Protein 6N8B (pdb70)

Structure (mmCIF, N/CA/C/O backbone):
data_6N8B
#
_entry.id   6N8B
#
_cell.length_a   167.188
_cell.length_b   167.188
_cell.length_c   167.188
_cell.angle_alpha   90.000
_cell.angle_beta   90.000
_cell.angle_gamma   90.000
#
_symmetry.space_group_name_H-M   'I 21 3'
#
loop_
_entity.id
_entity.type
_entity.pdbx_description
1 polymer 'transcription regulator AcaB'
2 non-polymer 'CALCIUM ION'
3 water water
#
loop_
_atom_site.group_PDB
_atom_site.id
_atom_site.type_symbol
_atom_site.label_atom_id
_atom_site.label_alt_id
_atom_site.label_comp_id
_atom_site.label_asym_id
_atom_site.label_entity_id
_atom_site.label_seq_id
_atom_site.pdbx_PDB_ins_code
_atom_site.Cartn_x
_atom_site.Cartn_y
_atom_site.Cartn_z
_atom_site.occupancy
_atom_site.B_iso_or_equiv
_atom_site.auth_seq_id
_atom_site.auth_comp_id
_atom_site.auth_asym_id
_atom_site.auth_atom_id
_atom_site.pdbx_PDB_model_num
ATOM 1 N N . SER A 1 19 ? -0.96003 33.04419 -22.45213 1.000 56.02763 19 SER A N 1
ATOM 2 C CA . SER A 1 19 ? -0.37399 33.39040 -21.16073 1.000 54.75773 19 SER A CA 1
ATOM 3 C C . SER A 1 19 ? -1.27822 32.99476 -19.99481 1.000 51.72956 19 SER A C 1
ATOM 4 O O . SER A 1 19 ? -0.83308 32.34908 -19.04557 1.000 52.02859 19 SER A O 1
ATOM 7 N N . ARG A 1 20 ? -2.54725 33.38995 -20.06150 1.000 60.53893 20 ARG A N 1
ATOM 8 C CA . ARG A 1 20 ? -3.50763 32.97461 -19.05330 1.000 58.37952 20 ARG A CA 1
ATOM 9 C C . ARG A 1 20 ? -4.54729 32.05963 -19.67430 1.000 58.71339 20 ARG A C 1
ATOM 10 O O . ARG A 1 20 ? -5.07278 32.36793 -20.75169 1.000 59.15749 20 ARG A O 1
ATOM 18 N N . PRO A 1 21 ? -4.84641 30.92434 -19.04909 1.000 45.32578 21 PRO A N 1
ATOM 19 C CA . PRO A 1 21 ? -5.83587 30.00603 -19.62304 1.000 45.37756 21 PRO A CA 1
ATOM 20 C C . PRO A 1 21 ? -7.25635 30.54433 -19.53451 1.000 42.39790 21 PRO A C 1
ATOM 21 O O . PRO A 1 21 ? -7.67220 31.10941 -18.51844 1.000 40.03092 21 PRO A O 1
ATOM 25 N N . VAL A 1 22 ? -8.00213 30.35579 -20.62181 1.000 44.80762 22 VAL A N 1
ATOM 26 C CA . VAL A 1 22 ? -9.41679 30.70366 -20.68908 1.000 43.92736 22 VAL A CA 1
ATOM 27 C C . VAL A 1 22 ? -10.11742 29.52939 -21.35435 1.000 45.06256 22 VAL A C 1
ATOM 28 O O . VAL A 1 22 ? -9.79692 29.17719 -22.49487 1.000 46.53100 22 VAL A O 1
ATOM 32 N N . PHE A 1 23 ? -11.09556 28.95434 -20.66581 1.000 52.41303 23 PHE A N 1
ATOM 33 C CA . PHE A 1 23 ? -11.86200 27.82493 -21.17024 1.000 52.96679 23 PHE A CA 1
ATOM 34 C C . PHE A 1 23 ? -13.16990 28.34362 -21.74818 1.000 52.96152 23 PHE A C 1
ATOM 35 O O . PHE A 1 23 ? -13.98111 28.93525 -21.02753 1.000 51.96041 23 PHE A O 1
ATOM 43 N N . LYS A 1 24 ? -13.37792 28.10744 -23.03807 1.000 65.34480 24 LYS A N 1
ATOM 44 C CA . LYS A 1 24 ? -14.59304 28.51361 -23.72370 1.000 65.22100 24 LYS A CA 1
ATOM 45 C C . LYS A 1 24 ? -15.43093 27.28518 -24.04216 1.000 65.45794 24 LYS A C 1
ATOM 46 O O . LYS A 1 24 ? -14.90128 26.24519 -24.44225 1.000 65.99579 24 LYS A O 1
ATOM 52 N N . GLN A 1 25 ? -16.74071 27.41747 -23.86469 1.000 71.80257 25 GLN A N 1
ATOM 53 C CA . GLN A 1 25 ? -17.63110 26.27648 -23.72705 1.000 71.29045 25 GLN A CA 1
ATOM 54 C C . GLN A 1 25 ? -19.03204 26.73653 -24.08586 1.000 71.31812 25 GLN A C 1
ATOM 55 O O . GLN A 1 25 ? -19.43238 27.84500 -23.72542 1.000 71.11427 25 GLN A O 1
ATOM 61 N N . VAL A 1 26 ? -19.76677 25.89277 -24.79989 1.000 48.12170 26 VAL A N 1
ATOM 62 C CA . VAL A 1 26 ? -21.15341 26.17609 -25.13782 1.000 48.34541 26 VAL A CA 1
ATOM 63 C C . VAL A 1 26 ? -22.03568 25.42775 -24.15381 1.000 47.42338 26 VAL A C 1
ATOM 64 O O . VAL A 1 26 ? -21.90758 24.20801 -23.98944 1.000 47.07545 26 VAL A O 1
ATOM 68 N N . LEU A 1 27 ? -22.93236 26.15769 -23.50049 1.000 42.86843 27 LEU A N 1
ATOM 69 C CA . LEU A 1 27 ? -23.70760 25.64232 -22.37651 1.000 41.74790 27 LEU A CA 1
ATOM 70 C C . LEU A 1 27 ? -25.18088 25.75811 -22.73506 1.000 42.47492 27 LEU A C 1
ATOM 71 O O . LEU A 1 27 ? -25.73146 26.86412 -22.76461 1.000 43.11566 27 LEU A O 1
ATOM 76 N N . LYS A 1 28 ? -25.81374 24.62925 -23.03723 1.000 57.20071 28 LYS A N 1
ATOM 77 C CA . LYS A 1 28 ? -27.22874 24.65737 -23.35982 1.000 58.08419 28 LYS A CA 1
ATOM 78 C C . LYS A 1 28 ? -28.04781 24.59070 -22.08035 1.000 57.34935 28 LYS A C 1
ATOM 79 O O . LYS A 1 28 ? -27.71750 23.85323 -21.14772 1.000 55.99478 28 LYS A O 1
ATOM 85 N N . VAL A 1 29 ? -29.11666 25.37905 -22.04112 1.000 41.83560 29 VAL A N 1
ATOM 86 C CA . VAL A 1 29 ? -29.95367 25.53172 -20.86164 1.000 41.20816 29 VAL A CA 1
ATOM 87 C C . VAL A 1 29 ? -31.40104 25.34099 -21.29107 1.000 42.68666 29 VAL A C 1
ATOM 88 O O . VAL A 1 29 ? -31.87506 26.02037 -22.20804 1.000 44.41968 29 VAL A O 1
ATOM 92 N N . ASN A 1 30 ? -32.09808 24.41563 -20.63487 1.000 48.28758 30 ASN A N 1
ATOM 93 C CA . ASN A 1 30 ? -33.44056 24.03244 -21.05258 1.000 49.83629 30 ASN A CA 1
ATOM 94 C C . ASN A 1 30 ? -34.51580 24.88854 -20.39577 1.000 50.08794 30 ASN A C 1
ATOM 95 O O . ASN A 1 30 ? -35.36173 25.46650 -21.08541 1.000 51.63526 30 ASN A O 1
ATOM 100 N N . SER A 1 31 ? -34.47913 24.99007 -19.07120 1.000 39.07278 31 SER A N 1
ATOM 101 C CA . SER A 1 31 ? -35.55996 25.59341 -18.30709 1.000 39.03451 31 SER A CA 1
ATOM 102 C C . SER A 1 31 ? -35.50310 27.11377 -18.37474 1.000 40.00382 31 SER A C 1
ATOM 103 O O . SER A 1 31 ? -34.42932 27.71646 -18.45512 1.000 39.92838 31 SER A O 1
ATOM 106 N N . LEU A 1 32 ? -36.68494 27.73451 -18.33079 1.000 37.88155 32 LEU A N 1
ATOM 107 C CA . LEU A 1 32 ? -36.74613 29.19077 -18.35681 1.000 38.90923 32 LEU A CA 1
ATOM 108 C C . LEU A 1 32 ? -36.16964 29.79747 -17.08557 1.000 37.35745 32 LEU A C 1
ATOM 109 O O . LEU A 1 32 ? -35.66025 30.92445 -17.11231 1.000 37.57681 32 LEU A O 1
ATOM 114 N N . GLN A 1 33 ? -36.21567 29.06438 -15.97071 1.000 53.31416 33 GLN A N 1
ATOM 115 C CA . GLN A 1 33 ? -35.66482 29.58873 -14.72500 1.000 51.62650 33 GLN A CA 1
ATOM 116 C C . GLN A 1 33 ? -34.14744 29.66933 -14.79434 1.000 50.90124 33 GLN A C 1
ATOM 117 O O . GLN A 1 33 ? -33.55122 30.69905 -14.45759 1.000 50.77977 33 GLN A O 1
ATOM 123 N N . ALA A 1 34 ? -33.50445 28.58652 -15.23004 1.000 42.26845 34 ALA A N 1
ATOM 124 C CA . ALA A 1 34 ? -32.05605 28.60716 -15.38093 1.000 41.55788 34 ALA A CA 1
ATOM 125 C C . ALA A 1 34 ? -31.61928 29.55097 -16.49405 1.000 43.73618 34 ALA A C 1
ATOM 126 O O . ALA A 1 34 ? -30.55168 30.16604 -16.39579 1.000 43.49025 34 ALA A O 1
ATOM 128 N N . GLN A 1 35 ? -32.42553 29.68821 -17.54980 1.000 37.85066 35 GLN A N 1
ATOM 129 C CA . GLN A 1 35 ? -32.11020 30.65778 -18.59428 1.000 39.46907 35 GLN A CA 1
ATOM 130 C C . GLN A 1 35 ? -32.07877 32.07232 -18.03473 1.000 39.08533 35 GLN A C 1
ATOM 131 O O . GLN A 1 35 ? -31.14740 32.83918 -18.30732 1.000 38.96332 35 GLN A O 1
ATOM 137 N N . ARG A 1 36 ? -33.08895 32.43437 -17.24048 1.000 59.29789 36 ARG A N 1
ATOM 138 C CA . ARG A 1 36 ? -33.16044 33.79645 -16.72410 1.000 58.91093 36 ARG A CA 1
ATOM 139 C C . ARG A 1 36 ? -32.02745 34.07250 -15.74336 1.000 57.54390 36 ARG A C 1
ATOM 140 O O . ARG A 1 36 ? -31.37538 35.11669 -15.82153 1.000 57.50811 36 ARG A O 1
ATOM 148 N N . VAL A 1 37 ? -31.76424 33.13772 -14.82630 1.000 46.13845 37 VAL A N 1
ATOM 149 C CA . VAL A 1 37 ? -30.63443 33.27877 -13.90652 1.000 44.42096 37 VAL A CA 1
ATOM 150 C C . VAL A 1 37 ? -29.34505 33.52129 -14.68017 1.000 45.59786 37 VAL A C 1
ATOM 151 O O . VAL A 1 37 ? -28.55410 34.41212 -14.34887 1.000 45.41802 37 VAL A O 1
ATOM 155 N N . MET A 1 38 ? -29.12342 32.73448 -15.73381 1.000 51.31860 38 MET A N 1
ATOM 156 C CA . MET A 1 38 ? -27.92065 32.89553 -16.54284 1.000 51.48078 38 MET A CA 1
ATOM 157 C C . MET A 1 38 ? -27.85785 34.27558 -17.18627 1.000 52.45652 38 MET A C 1
ATOM 158 O O . MET A 1 38 ? -26.81260 34.93355 -17.16023 1.000 52.22032 38 MET A O 1
ATOM 163 N N . GLU A 1 39 ? -28.97466 34.75222 -17.73100 1.000 49.70524 39 GLU A N 1
ATOM 164 C CA . GLU A 1 39 ? -28.92869 35.98320 -18.51162 1.000 50.28700 39 GLU A CA 1
ATOM 165 C C . GLU A 1 39 ? -28.75031 37.22423 -17.64697 1.000 49.79193 39 GLU A C 1
ATOM 166 O O . GLU A 1 39 ? -28.12187 38.19015 -18.09284 1.000 49.64640 39 GLU A O 1
ATOM 172 N N . ARG A 1 40 ? -29.29249 37.24354 -16.43016 1.000 42.83975 40 ARG A N 1
ATOM 173 C CA . ARG A 1 40 ? -29.18371 38.44876 -15.61847 1.000 41.94065 40 ARG A CA 1
ATOM 174 C C . ARG A 1 40 ? -28.02863 38.41657 -14.62610 1.000 41.49587 40 ARG A C 1
ATOM 175 O O . ARG A 1 40 ? -27.68629 39.46953 -14.07666 1.000 41.61241 40 ARG A O 1
ATOM 183 N N . SER A 1 41 ? -27.40745 37.26180 -14.38790 1.000 35.23200 41 SER A N 1
ATOM 184 C CA . SER A 1 41 ? -26.38707 37.18757 -13.35057 1.000 34.98884 41 SER A CA 1
ATOM 185 C C . SER A 1 41 ? -25.00325 36.77078 -13.82989 1.000 35.24501 41 SER A C 1
ATOM 186 O O . SER A 1 41 ? -24.01908 37.20357 -13.23148 1.000 35.43614 41 SER A O 1
ATOM 189 N N . PHE A 1 42 ? -24.88866 35.95475 -14.87870 1.000 39.82750 42 PHE A N 1
ATOM 190 C CA . PHE A 1 42 ? -23.61663 35.28660 -15.15245 1.000 38.88552 42 PHE A CA 1
ATOM 191 C C . PHE A 1 42 ? -22.50904 36.27958 -15.48620 1.000 39.18430 42 PHE A C 1
ATOM 192 O O . PHE A 1 42 ? -21.46620 36.30932 -14.82260 1.000 38.83982 42 PHE A O 1
ATOM 200 N N . GLU A 1 43 ? -22.70110 37.08022 -16.53642 1.000 61.50585 43 GLU A N 1
ATOM 201 C CA . GLU A 1 43 ? -21.62084 37.95060 -16.98650 1.000 61.55017 43 GLU A CA 1
ATOM 202 C C . GLU A 1 43 ? -21.23256 38.95825 -15.91533 1.000 62.00062 43 GLU A C 1
ATOM 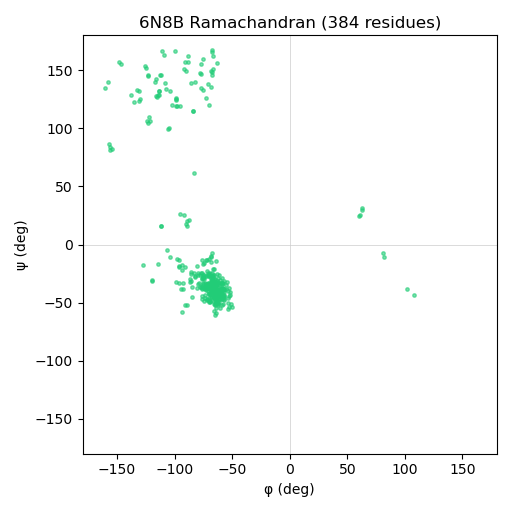203 O O . GLU A 1 43 ? -20.05712 39.32431 -15.80539 1.000 62.08448 43 GLU A O 1
ATOM 209 N N . ARG A 1 44 ? -22.19521 39.40587 -15.11038 1.000 34.57517 44 ARG A N 1
ATOM 210 C CA . ARG A 1 44 ? -21.86439 40.25115 -13.96933 1.000 35.39189 44 ARG A CA 1
ATOM 211 C C . ARG A 1 44 ? -21.03820 39.48500 -12.94280 1.000 35.40221 44 ARG A C 1
ATOM 212 O O . ARG A 1 44 ? -20.03708 39.99827 -12.42948 1.000 35.90919 44 ARG A O 1
ATOM 220 N N . VAL A 1 45 ? -21.44930 38.25310 -12.62689 1.000 26.66879 45 VAL A N 1
ATOM 221 C CA . VAL A 1 45 ? -20.70630 37.43049 -11.67584 1.000 25.99066 45 VAL A CA 1
ATOM 222 C C . VAL A 1 45 ? -19.35599 37.02440 -12.24899 1.000 25.53297 45 VAL A C 1
ATOM 223 O O . VAL A 1 45 ? -18.34912 36.99010 -11.53121 1.000 25.89892 45 VAL A O 1
ATOM 227 N N . SER A 1 46 ? -19.30190 36.74830 -13.55444 1.000 42.64165 46 SER A N 1
ATOM 228 C CA . SER A 1 46 ? -18.03067 36.40378 -14.18409 1.000 41.91810 46 SER A CA 1
ATOM 229 C C . SER A 1 46 ? -17.04031 37.55008 -14.06090 1.000 42.79240 46 SER A C 1
ATOM 230 O O . SER A 1 46 ? -15.85912 37.33662 -13.76474 1.000 42.51899 46 SER A O 1
ATOM 233 N N . ASN A 1 47 ? -17.51000 38.77356 -14.29178 1.000 55.77895 47 ASN A N 1
ATOM 234 C CA . ASN A 1 47 ? -16.69026 39.95854 -14.11808 1.000 56.68204 47 ASN A CA 1
ATOM 235 C C . ASN A 1 47 ? -16.42489 40.23849 -12.64076 1.000 57.62836 47 ASN A C 1
ATOM 236 O O . ASN A 1 47 ? -15.34904 40.74091 -12.29993 1.000 58.15390 47 ASN A O 1
ATOM 241 N N . SER A 1 48 ? -17.31558 39.80371 -11.74757 1.000 34.73405 48 SER A N 1
ATOM 242 C CA . SER A 1 48 ? -17.11922 40.06627 -10.32649 1.000 36.04404 48 SER A CA 1
ATOM 243 C C . SER A 1 48 ? -16.01948 39.18386 -9.75435 1.000 35.37140 48 SER A C 1
ATOM 244 O O . SER A 1 48 ? -15.14225 39.66901 -9.03344 1.000 36.39853 48 SER A O 1
ATOM 247 N N . LEU A 1 49 ? -16.04494 37.88523 -10.06784 1.000 39.17723 49 LEU A N 1
ATOM 248 C CA . LEU A 1 49 ? -14.97943 37.00447 -9.60020 1.000 38.26913 49 LEU A CA 1
ATOM 249 C C . LEU A 1 49 ? -13.63709 37.37515 -10.21739 1.000 38.13630 49 LEU A C 1
ATOM 250 O O . LEU A 1 49 ? -12.59526 37.21066 -9.57327 1.000 38.28012 49 LEU A O 1
ATOM 255 N N . PHE A 1 50 ? -13.64241 37.90253 -11.44323 1.000 40.57294 50 PHE A N 1
ATOM 256 C CA . PHE A 1 50 ? -12.40479 38.37951 -12.04967 1.000 40.62137 50 PHE A CA 1
ATOM 257 C C . PHE A 1 50 ? -11.84666 39.56473 -11.27606 1.000 42.10658 50 PHE A C 1
ATOM 258 O O . PHE A 1 50 ? -10.64908 39.61513 -10.97238 1.000 42.17996 50 PHE A O 1
ATOM 266 N N . SER A 1 51 ? -12.70627 40.52838 -10.94373 1.000 46.76521 51 SER A N 1
ATOM 267 C CA . SER A 1 51 ? -12.25065 41.69648 -10.20215 1.000 48.48544 51 SER A CA 1
ATOM 268 C C . SER A 1 51 ? -11.75054 41.30454 -8.82052 1.000 49.06634 51 SER A C 1
ATOM 269 O O . SER A 1 51 ? -10.72984 41.81944 -8.35313 1.000 49.73407 51 SER A O 1
ATOM 272 N N . ILE A 1 52 ? -12.44725 40.37852 -8.16182 1.000 33.32717 52 ILE A N 1
ATOM 273 C CA . ILE A 1 52 ? -12.02000 39.91636 -6.84510 1.000 34.34601 52 ILE A CA 1
ATOM 274 C C . ILE A 1 52 ? -10.61646 39.33361 -6.91855 1.000 34.99086 52 ILE A C 1
ATOM 275 O O . ILE A 1 52 ? -9.74257 39.67565 -6.11512 1.000 36.88387 52 ILE A O 1
ATOM 280 N N . ASP A 1 53 ? -10.37186 38.46982 -7.90857 1.000 71.30700 53 ASP A N 1
ATOM 281 C CA . ASP A 1 53 ? -9.06795 37.82510 -8.03233 1.000 70.56833 53 ASP A CA 1
ATOM 282 C C . ASP A 1 53 ? -7.93691 38.83540 -8.18636 1.000 71.25239 53 ASP A C 1
ATOM 283 O O . ASP A 1 53 ? -6.82774 38.59248 -7.70138 1.000 71.46299 53 ASP A O 1
ATOM 288 N N . VAL A 1 54 ? -8.18713 39.96854 -8.83994 1.000 36.92350 54 VAL A N 1
ATOM 289 C CA . VAL A 1 54 ? -7.11415 40.93513 -9.05710 1.000 38.63690 54 VAL A CA 1
ATOM 290 C C . VAL A 1 54 ? -7.07206 41.97741 -7.93907 1.000 40.40962 54 VAL A C 1
ATOM 291 O O . VAL A 1 54 ? -5.98890 42.45341 -7.58041 1.000 42.37377 54 VAL A O 1
ATOM 295 N N . ILE A 1 55 ? -8.22815 42.34373 -7.37787 1.000 42.85176 55 ILE A N 1
ATOM 296 C CA . ILE A 1 55 ? -8.24653 43.24960 -6.23373 1.000 44.88173 55 ILE A CA 1
ATOM 297 C C . ILE A 1 55 ? -7.50479 42.61699 -5.06349 1.000 45.09026 55 ILE A C 1
ATOM 298 O O . ILE A 1 55 ? -6.91222 43.32165 -4.23720 1.000 47.06250 55 ILE A O 1
ATOM 303 N N . LEU A 1 56 ? -7.45654 41.28223 -5.01501 1.000 48.30326 56 LEU A N 1
ATOM 304 C CA . LEU A 1 56 ? -6.80373 40.59240 -3.90612 1.000 48.65785 56 LEU A CA 1
ATOM 305 C C . LEU A 1 56 ? -5.28504 40.62636 -4.01955 1.000 48.55864 56 LEU A C 1
ATOM 306 O O . LEU A 1 56 ? -4.59553 40.87747 -3.02691 1.000 50.02640 56 LEU A O 1
ATOM 311 N N . ARG A 1 57 ? -4.73705 40.37800 -5.20896 1.000 83.93333 57 ARG A N 1
ATOM 312 C CA . ARG A 1 57 ? -3.28642 40.44463 -5.35006 1.000 84.12702 57 ARG A CA 1
ATOM 313 C C . ARG A 1 57 ? -2.78463 41.87594 -5.22745 1.000 85.42589 57 ARG A C 1
ATOM 314 O O . ARG A 1 57 ? -1.62830 42.09651 -4.84691 1.000 86.35923 57 ARG A O 1
ATOM 322 N N . ILE A 1 58 ? -3.64057 42.85253 -5.51713 1.000 48.42290 58 ILE A N 1
ATOM 323 C CA . ILE A 1 58 ? -3.29692 44.23314 -5.21912 1.000 50.45779 58 ILE A CA 1
ATOM 324 C C . ILE A 1 58 ? -3.31689 44.45848 -3.71188 1.000 52.46323 58 ILE A C 1
ATOM 325 O O . ILE A 1 58 ? -2.47573 45.18365 -3.16663 1.000 54.90113 58 ILE A O 1
ATOM 330 N N . ILE A 1 59 ? -4.26002 43.82523 -3.01053 1.000 60.57479 59 ILE A N 1
ATOM 331 C CA . ILE A 1 59 ? -4.24881 43.86973 -1.55074 1.000 62.19617 59 ILE A CA 1
ATOM 332 C C . ILE A 1 59 ? -3.01911 43.15339 -1.01235 1.000 62.37067 59 ILE A C 1
ATOM 333 O O . ILE A 1 59 ? -2.21953 43.72811 -0.26374 1.000 64.14464 59 ILE A O 1
ATOM 338 N N . GLY A 1 60 ? -2.85824 41.88251 -1.37086 1.000 58.17230 60 GLY A N 1
ATOM 339 C CA . GLY A 1 60 ? -1.57152 41.24547 -1.20452 1.000 58.40629 60 GLY A CA 1
ATOM 340 C C . GLY A 1 60 ? -1.48428 40.34140 0.00609 1.000 60.33029 60 GLY A C 1
ATOM 341 O O . GLY A 1 60 ? -0.83960 39.28907 -0.03393 1.000 60.87934 60 GLY A O 1
ATOM 342 N N . GLU A 1 61 ? -2.11734 40.76552 1.09867 1.000 107.88109 61 GLU A N 1
ATOM 343 C CA . GLU A 1 61 ? -2.01766 40.05951 2.36874 1.000 110.81465 61 GLU A CA 1
ATOM 344 C C . GLU A 1 61 ? -2.75679 38.73063 2.28510 1.000 108.87155 61 GLU A C 1
ATOM 345 O O . GLU A 1 61 ? -3.97466 38.69978 2.08147 1.000 106.53958 61 GLU A O 1
ATOM 351 N N . GLN A 1 62 ? -2.01964 37.63435 2.49089 1.000 95.47369 62 GLN A N 1
ATOM 352 C CA . GLN A 1 62 ? -2.52349 36.31941 2.11810 1.000 93.61856 62 GLN A CA 1
ATOM 353 C C . GLN A 1 62 ? -3.56479 35.80004 3.09874 1.000 94.54741 62 GLN A C 1
ATOM 354 O O . GLN A 1 62 ? -4.44674 35.02970 2.70447 1.000 92.25842 62 GLN A O 1
ATOM 360 N N . ASP A 1 63 ? -3.47874 36.18335 4.37324 1.000 98.89854 63 ASP A N 1
ATOM 361 C CA . ASP A 1 63 ? -4.47499 35.70883 5.32473 1.000 100.13597 63 ASP A CA 1
ATOM 362 C C . ASP A 1 63 ? -5.84710 36.25974 4.97116 1.000 96.86494 63 ASP A C 1
ATOM 363 O O . ASP A 1 63 ? -6.86585 35.59720 5.19768 1.000 96.15036 63 ASP A O 1
ATOM 368 N N . GLU A 1 64 ? -5.88255 37.48192 4.42662 1.000 72.51381 64 GLU A N 1
ATOM 369 C CA . GLU A 1 64 ? -7.11131 38.05440 3.88732 1.000 71.50525 64 GLU A CA 1
ATOM 370 C C . GLU A 1 64 ? -7.49472 37.44539 2.54273 1.000 70.05666 64 GLU A C 1
ATOM 371 O O . GLU A 1 64 ? -8.68716 37.31085 2.24694 1.000 70.19109 64 GLU A O 1
ATOM 377 N N . ILE A 1 65 ? -6.51518 37.07753 1.71204 1.000 61.69604 65 ILE A N 1
ATOM 378 C CA . ILE A 1 65 ? -6.85254 36.44138 0.44209 1.000 59.99899 65 ILE A CA 1
ATOM 379 C C . ILE A 1 65 ? -7.44162 35.05448 0.67778 1.000 59.93731 65 ILE A C 1
ATOM 380 O O . ILE A 1 65 ? -8.39724 34.65512 0.00708 1.000 59.32161 65 ILE A O 1
ATOM 385 N N . ASP A 1 66 ? -6.91847 34.31176 1.65639 1.000 72.57788 66 ASP A N 1
ATOM 386 C CA . ASP A 1 66 ? -7.53386 33.03250 1.99415 1.000 72.28117 66 ASP A CA 1
ATOM 387 C C . ASP A 1 66 ? -8.82729 33.19575 2.77706 1.000 73.81686 66 ASP A C 1
ATOM 388 O O . ASP A 1 66 ? -9.61852 32.25198 2.83194 1.000 72.96072 66 ASP A O 1
ATOM 393 N N . GLN A 1 67 ? -9.07615 34.37212 3.34983 1.000 81.87929 67 GLN A N 1
ATOM 394 C CA . GLN A 1 67 ? -10.29943 34.58651 4.10798 1.000 83.19191 67 GLN A CA 1
ATOM 395 C C . GLN A 1 67 ? -11.47095 35.00330 3.22508 1.000 83.46752 67 GLN A C 1
ATOM 396 O O . GLN A 1 67 ? -12.62731 34.74810 3.57778 1.000 83.28516 67 GLN A O 1
ATOM 402 N N . VAL A 1 68 ? -11.20495 35.57884 2.05822 1.000 61.75845 68 VAL A N 1
ATOM 403 C CA . VAL A 1 68 ? -12.27312 35.92650 1.12607 1.000 60.28592 68 VAL A CA 1
ATOM 404 C C . VAL A 1 68 ? -12.64925 34.74478 0.24320 1.000 57.85605 68 VAL A C 1
ATOM 405 O O . VAL A 1 68 ? -13.83317 34.46212 0.04707 1.000 56.61599 68 VAL A O 1
ATOM 409 N N . GLU A 1 69 ? -11.66565 34.02615 -0.30320 1.000 66.65316 69 GLU A N 1
ATOM 410 C CA . GLU A 1 69 ? -11.99287 32.87251 -1.13513 1.000 64.40217 69 GLU A CA 1
ATOM 411 C C . GLU A 1 69 ? -12.68620 31.78843 -0.32090 1.000 64.55832 69 GLU A C 1
ATOM 412 O O . GLU A 1 69 ? -13.72734 31.26548 -0.73017 1.000 63.07876 69 GLU A O 1
ATOM 418 N N . THR A 1 70 ? -12.13688 31.44448 0.84688 1.000 73.86740 70 THR A N 1
ATOM 419 C CA . THR A 1 70 ? -12.80440 30.45137 1.68351 1.000 73.89519 70 THR A CA 1
ATOM 420 C C . THR A 1 70 ? -14.24885 30.84191 1.96356 1.000 73.89053 70 THR A C 1
ATOM 421 O O . THR A 1 70 ? -15.11241 29.96874 2.07894 1.000 73.28208 70 THR A O 1
ATOM 425 N N . VAL A 1 71 ? -14.53774 32.14138 2.05328 1.000 45.49351 71 VAL A N 1
ATOM 426 C CA . VAL A 1 71 ? -15.92448 32.56023 2.21815 1.000 44.57573 71 VAL A CA 1
ATOM 427 C C . VAL A 1 71 ? -16.61342 32.69404 0.86061 1.000 40.92455 71 VAL A C 1
ATOM 428 O O . VAL A 1 71 ? -17.82183 32.45044 0.74650 1.000 39.71423 71 VAL A O 1
ATOM 432 N N . ILE A 1 72 ? -15.86533 33.03408 -0.19360 1.000 47.73827 72 ILE A N 1
ATOM 433 C CA . ILE A 1 72 ? -16.41191 32.93961 -1.54675 1.000 45.30076 72 ILE A CA 1
ATOM 434 C C . ILE A 1 72 ? -16.79153 31.49926 -1.85463 1.000 43.90330 72 ILE A C 1
ATOM 435 O O . ILE A 1 72 ? -17.93786 31.19688 -2.20494 1.000 42.63411 72 ILE A O 1
ATOM 440 N N . LEU A 1 73 ? -15.84273 30.58168 -1.69158 1.000 65.70352 73 LEU A N 1
ATOM 441 C CA . LEU A 1 73 ? -16.09008 29.20605 -2.08776 1.000 64.82483 73 LEU A CA 1
ATOM 442 C C . LEU A 1 73 ? -16.96667 28.45912 -1.09876 1.000 65.62699 73 LEU A C 1
ATOM 443 O O . LEU A 1 73 ? -17.48771 27.40113 -1.45249 1.000 65.04091 73 LEU A O 1
ATOM 448 N N . GLU A 1 74 ? -17.18277 28.99350 0.10428 1.000 72.29793 74 GLU A N 1
ATOM 449 C CA . GLU A 1 74 ? -18.19694 28.41558 0.98040 1.000 72.41964 74 GLU A CA 1
ATOM 450 C C . GLU A 1 74 ? -19.59917 28.71084 0.47200 1.000 70.89529 74 GLU A C 1
ATOM 451 O O . GLU A 1 74 ? -20.46038 27.82301 0.44325 1.000 70.44048 74 GLU A O 1
ATOM 457 N N . HIS A 1 75 ? -19.86616 29.96789 0.12143 1.000 51.85758 75 HIS A N 1
ATOM 458 C CA . HIS A 1 75 ? -21.19144 30.31186 -0.37794 1.000 50.54915 75 HIS A CA 1
ATOM 459 C C . HIS A 1 75 ? -21.50611 29.53152 -1.64315 1.000 49.05539 75 HIS A C 1
ATOM 460 O O . HIS A 1 75 ? -22.62226 29.02413 -1.81428 1.000 48.28102 75 HIS A O 1
ATOM 467 N N . ILE A 1 76 ? -20.52335 29.41149 -2.53326 1.000 37.85057 76 ILE A N 1
ATOM 468 C CA . ILE A 1 76 ? -20.70294 28.58577 -3.71724 1.000 36.35017 76 ILE A CA 1
ATOM 469 C C . ILE A 1 76 ? -20.92938 27.13847 -3.29559 1.000 37.33985 76 ILE A C 1
ATOM 470 O O . ILE A 1 76 ? -21.74317 26.42078 -3.88874 1.000 36.59943 76 ILE A O 1
ATOM 475 N N . SER A 1 77 ? -20.24512 26.69650 -2.23646 1.000 53.07100 77 SER A N 1
ATOM 476 C CA . SER A 1 77 ? -20.41867 25.31540 -1.80076 1.000 54.29755 77 SER A CA 1
ATOM 477 C C . SER A 1 77 ? -21.78253 25.07710 -1.17576 1.000 54.15188 77 SER A C 1
ATOM 478 O O . SER A 1 77 ? -22.40855 24.05104 -1.45842 1.000 54.16376 77 SER A O 1
ATOM 481 N N . LYS A 1 78 ? -22.27905 26.02241 -0.37259 1.000 49.15248 78 LYS A N 1
ATOM 482 C CA . LYS A 1 78 ? -23.55754 25.80662 0.29789 1.000 48.92295 78 LYS A CA 1
ATOM 483 C C . LYS A 1 78 ? -24.70524 25.73722 -0.70002 1.000 47.70408 78 LYS A C 1
ATOM 484 O O . LYS A 1 78 ? -25.59065 24.88346 -0.57098 1.000 47.88533 78 LYS A O 1
ATOM 490 N N . VAL A 1 79 ? -24.69677 26.60447 -1.71546 1.000 40.54816 79 VAL A N 1
ATOM 491 C CA . VAL A 1 79 ? -25.69437 26.49740 -2.77661 1.000 39.09293 79 VAL A CA 1
ATOM 492 C C . VAL A 1 79 ? -25.54010 25.17553 -3.51663 1.000 39.31747 79 VAL A C 1
ATOM 493 O O . VAL A 1 79 ? -26.52868 24.49271 -3.81301 1.000 39.19252 79 VAL A O 1
ATOM 497 N N . SER A 1 80 ? -24.29760 24.78714 -3.81350 1.000 34.99171 80 SER A N 1
ATOM 498 C CA . SER A 1 80 ? -24.05864 23.51549 -4.48859 1.000 35.57591 80 SER A CA 1
ATOM 499 C C . SER A 1 80 ? -24.54119 22.34890 -3.63888 1.000 37.36406 80 SER A C 1
ATOM 500 O O . SER A 1 80 ? -25.09099 21.37101 -4.15926 1.000 37.79500 80 SER A O 1
ATOM 503 N N . GLU A 1 81 ? -24.33338 22.43538 -2.32665 1.000 62.66601 81 GLU A N 1
ATOM 504 C CA . GLU A 1 81 ? -24.74792 21.36824 -1.42811 1.000 63.78760 81 GLU A CA 1
ATOM 505 C C . GLU A 1 81 ? -26.26659 21.24342 -1.37705 1.000 63.19458 81 GLU A C 1
ATOM 506 O O . GLU A 1 81 ? -26.80028 20.12834 -1.34237 1.000 64.02696 81 GLU A O 1
ATOM 512 N N . ASP A 1 82 ? -26.98293 22.37401 -1.38715 1.000 51.63252 82 ASP A N 1
ATOM 513 C CA . ASP A 1 82 ? -28.43627 22.32552 -1.24914 1.000 51.22511 82 ASP A CA 1
ATOM 514 C C . ASP A 1 82 ? -29.14976 21.95418 -2.54181 1.000 50.61602 82 ASP A C 1
ATOM 515 O O . ASP A 1 82 ? -30.25059 21.39619 -2.48723 1.000 50.82177 82 ASP A O 1
ATOM 520 N N . LEU A 1 83 ? -28.55442 22.22739 -3.70527 1.000 44.60191 83 LEU A N 1
ATOM 521 C CA . LEU A 1 83 ? -29.12696 21.69142 -4.93590 1.000 44.16847 83 LEU A CA 1
ATOM 522 C C . LEU A 1 83 ? -28.91871 20.18837 -5.02883 1.000 46.11713 83 LEU A C 1
ATOM 523 O O . LEU A 1 83 ? -29.79717 19.46660 -5.51220 1.000 46.54933 83 LEU A O 1
ATOM 528 N N . ASP A 1 84 ? -27.77810 19.69457 -4.54210 1.000 53.25395 84 ASP A N 1
ATOM 529 C CA . ASP A 1 84 ? -27.54093 18.25610 -4.54474 1.000 54.99495 84 ASP A CA 1
ATOM 530 C C . ASP A 1 84 ? -28.55716 17.53384 -3.67225 1.000 55.49973 84 ASP A C 1
ATOM 531 O O . ASP A 1 84 ? -29.05172 16.46205 -4.04015 1.000 56.20470 84 ASP A O 1
ATOM 536 N N . LYS A 1 85 ? -28.89903 18.11449 -2.52094 1.000 50.55237 85 LYS A N 1
ATOM 537 C CA . LYS A 1 85 ? -29.82943 17.44369 -1.62272 1.000 51.03046 85 LYS A CA 1
ATOM 538 C C . LYS A 1 85 ? -31.26320 17.57784 -2.11825 1.000 50.53414 85 LYS A C 1
ATOM 539 O O . LYS A 1 85 ? -32.05504 16.63711 -1.99422 1.000 51.28112 85 LYS A O 1
ATOM 545 N N . ALA A 1 86 ? -31.60856 18.73094 -2.69611 1.000 47.37560 86 ALA A N 1
ATOM 546 C CA . ALA A 1 86 ? -32.90626 18.86869 -3.34863 1.000 46.74969 86 ALA A CA 1
ATOM 547 C C . ALA A 1 86 ? -33.03088 17.91432 -4.52860 1.000 47.33912 86 ALA A C 1
ATOM 548 O O . ALA A 1 86 ? -34.06848 17.26495 -4.70370 1.000 47.91319 86 ALA A O 1
ATOM 550 N N . THR A 1 87 ? -31.97986 17.81926 -5.34887 1.000 46.58716 87 THR A N 1
ATOM 551 C CA . THR A 1 87 ? -31.97939 16.87256 -6.45945 1.000 47.48719 87 THR A CA 1
ATOM 552 C C . THR A 1 87 ? -32.16401 15.44400 -5.96581 1.000 48.91607 87 THR A C 1
ATOM 553 O O . THR A 1 87 ? -32.88772 14.65443 -6.58280 1.000 49.47600 87 THR A O 1
ATOM 557 N N . ALA A 1 88 ? -31.50639 15.09153 -4.85870 1.000 62.21609 88 ALA A N 1
ATOM 558 C CA . ALA A 1 88 ? -31.59134 13.72975 -4.33954 1.000 63.29030 88 ALA A CA 1
ATOM 559 C C . ALA A 1 88 ? -33.01441 13.38144 -3.91381 1.000 63.72304 88 ALA A C 1
ATOM 560 O O . ALA A 1 88 ? -33.54639 12.33156 -4.29589 1.000 65.17009 88 ALA A O 1
ATOM 562 N N . GLN A 1 89 ? -33.64887 14.24649 -3.11189 1.000 66.69474 89 GLN A N 1
ATOM 563 C CA . GLN A 1 89 ? -34.97906 13.91504 -2.60530 1.000 67.04558 89 GLN A CA 1
ATOM 564 C C . GLN A 1 89 ? -35.99928 13.84940 -3.73263 1.000 66.97309 89 GLN A C 1
ATOM 565 O O . GLN A 1 89 ? -36.88434 12.98668 -3.72560 1.000 67.93421 89 GLN A O 1
ATOM 571 N N . LEU A 1 90 ? -35.88840 14.73908 -4.72043 1.000 51.98851 90 LEU A N 1
ATOM 572 C CA . LEU A 1 90 ? -36.88069 14.73921 -5.78841 1.000 51.76349 90 LEU A CA 1
ATOM 573 C C . LEU A 1 90 ? -36.59003 13.69850 -6.86012 1.000 52.80297 90 LEU A C 1
ATOM 574 O O . LEU A 1 90 ? -37.52879 13.19394 -7.48568 1.000 53.28896 90 LEU A O 1
ATOM 579 N N . ASN A 1 91 ? -35.32331 13.32536 -7.06108 1.000 78.36140 91 ASN A N 1
ATOM 580 C CA . ASN A 1 91 ? -35.04124 12.24415 -7.99713 1.000 79.31239 91 ASN A CA 1
ATOM 581 C C . ASN A 1 91 ? -35.48533 10.88167 -7.48245 1.000 80.91145 91 ASN A C 1
ATOM 582 O O . ASN A 1 91 ? -35.51896 9.92963 -8.26883 1.000 82.95134 91 ASN A O 1
ATOM 587 N N . LYS A 1 92 ? -35.83253 10.75517 -6.20101 1.000 74.53695 92 LYS A N 1
ATOM 588 C CA . LYS A 1 92 ? -36.42273 9.51562 -5.71566 1.000 77.84253 92 LYS A CA 1
ATOM 589 C C . LYS A 1 92 ? -37.91385 9.65834 -5.43824 1.000 77.31490 92 LYS A C 1
ATOM 590 O O . LYS A 1 92 ? -38.58427 8.65513 -5.17628 1.000 80.10718 92 LYS A O 1
ATOM 596 N N . LEU A 1 93 ? -38.46869 10.86211 -5.56369 1.000 66.53686 93 LEU A N 1
ATOM 597 C CA . LEU A 1 93 ? -39.91464 10.94973 -5.70121 1.000 66.52615 93 LEU A CA 1
ATOM 598 C C . LEU A 1 93 ? -40.35477 10.43884 -7.06309 1.000 67.06630 93 LEU A C 1
ATOM 599 O O . LEU A 1 93 ? -41.48106 9.94953 -7.20649 1.000 67.94663 93 LEU A O 1
ATOM 604 N N . MET A 1 94 ? -39.47920 10.52922 -8.06854 1.000 59.77052 94 MET A N 1
ATOM 605 C CA . MET A 1 94 ? -39.80926 9.96576 -9.37249 1.000 60.63582 94 MET A CA 1
ATOM 606 C C . MET A 1 94 ? -39.71818 8.44512 -9.34769 1.000 64.25517 94 MET A C 1
ATOM 607 O O . MET A 1 94 ? -40.52757 7.75783 -9.98097 1.000 66.16581 94 MET A O 1
ATOM 612 N N . GLU A 1 95 ? -38.74206 7.90218 -8.61540 1.000 82.59454 95 GLU A N 1
ATOM 613 C CA . GLU A 1 95 ? -38.66102 6.45455 -8.44793 1.000 86.82844 95 GLU A CA 1
ATOM 614 C C . GLU A 1 95 ? -39.82961 5.93778 -7.62108 1.000 88.38230 95 GLU A C 1
ATOM 615 O O . GLU A 1 95 ? -40.36752 4.86103 -7.90268 1.000 91.63048 95 GLU A O 1
ATOM 621 N N . ASP A 1 96 ? -40.23803 6.69227 -6.59623 1.000 85.82472 96 ASP A N 1
ATOM 622 C CA . ASP A 1 96 ? -41.39333 6.28536 -5.80331 1.000 87.27837 96 ASP A CA 1
ATOM 623 C C . ASP A 1 96 ? -42.65892 6.26127 -6.64899 1.000 86.90632 96 ASP A C 1
ATOM 624 O O . ASP A 1 96 ? -43.60433 5.52968 -6.33328 1.000 89.43950 96 ASP A O 1
ATOM 629 N N . ASN A 1 97 ? -42.69496 7.04817 -7.72482 1.000 67.21097 97 ASN A N 1
ATOM 630 C CA . ASN A 1 97 ? -43.81187 7.05348 -8.65878 1.000 66.95594 97 ASN A CA 1
ATOM 631 C C . ASN A 1 97 ? -43.42710 6.48714 -10.02311 1.000 68.34959 97 ASN A C 1
ATOM 632 O O . ASN A 1 97 ? -44.16342 6.67498 -10.99681 1.000 68.08906 97 ASN A O 1
ATOM 637 N N . GLY A 1 98 ? -42.29491 5.78882 -10.10840 1.000 79.53835 98 GLY A N 1
ATOM 638 C CA . GLY A 1 98 ? -41.94361 5.05774 -11.31695 1.000 81.86169 98 GLY A CA 1
ATOM 639 C C . GLY A 1 98 ? -41.75302 5.91687 -12.54645 1.000 79.99786 98 GLY A C 1
ATOM 640 O O . GLY A 1 98 ? -42.00962 5.45383 -13.66289 1.000 82.02224 98 GLY A O 1
ATOM 641 N N . ILE A 1 99 ? -41.29191 7.15194 -12.37681 1.000 71.43303 99 ILE A N 1
ATOM 642 C CA . ILE A 1 99 ? -41.13908 8.09965 -13.47466 1.000 69.64026 99 ILE A CA 1
ATOM 643 C C . ILE A 1 99 ? -39.70143 8.03468 -13.96777 1.000 70.27903 99 ILE A C 1
ATOM 644 O O . ILE A 1 99 ? -38.76070 8.29449 -13.20790 1.000 69.34742 99 ILE A O 1
ATOM 649 N N . ASP A 1 100 ? -39.53177 7.67605 -15.23916 1.000 107.41943 100 ASP A N 1
ATOM 650 C CA . ASP A 1 100 ? -38.20887 7.48229 -15.81785 1.000 108.79660 100 ASP A CA 1
ATOM 651 C C . ASP A 1 100 ? -37.67754 8.71798 -16.53444 1.000 106.49036 100 ASP A C 1
ATOM 652 O O . ASP A 1 100 ? -36.48104 9.01299 -16.44607 1.000 105.94425 100 ASP A O 1
ATOM 657 N N . MET A 1 101 ? -38.53459 9.44851 -17.24045 1.000 100.87637 101 MET A N 1
ATOM 658 C CA . MET A 1 101 ? -38.08541 10.40907 -18.23591 1.000 100.03785 101 MET A CA 1
ATOM 659 C C . MET A 1 101 ? -38.30681 11.84792 -17.78195 1.000 96.00053 101 MET A C 1
ATOM 660 O O . MET A 1 101 ? -39.05734 12.13091 -16.84380 1.000 94.35916 101 MET A O 1
ATOM 665 N N . MET A 1 102 ? -37.61900 12.74852 -18.46796 1.000 79.72558 102 MET A N 1
ATOM 666 C CA . MET A 1 102 ? -37.70571 14.18962 -18.33885 1.000 78.89511 102 MET A CA 1
ATOM 667 C C . MET A 1 102 ? -38.33664 14.78343 -19.59265 1.000 79.64334 102 MET A C 1
ATOM 668 O O . MET A 1 102 ? -38.47102 14.09969 -20.61556 1.000 80.93976 102 MET A O 1
ATOM 673 N N . PRO A 1 103 ? -38.75430 16.04839 -19.55883 1.000 55.36484 103 PRO A N 1
ATOM 674 C CA . PRO A 1 103 ? -39.49677 16.59615 -20.69096 1.000 56.21370 103 PRO A CA 1
ATOM 675 C C . PRO A 1 103 ? -38.57780 17.24541 -21.71429 1.000 56.77144 103 PRO A C 1
ATOM 676 O O . PRO A 1 103 ? -37.45457 17.65986 -21.42066 1.000 56.22097 103 PRO A O 1
ATOM 680 N N . GLY A 1 104 ? -39.08571 17.33440 -22.93234 1.000 65.27953 104 GLY A N 1
ATOM 681 C CA . GLY A 1 104 ? -38.53314 18.27888 -23.87206 1.000 65.77005 104 GLY A CA 1
ATOM 682 C C . GLY A 1 104 ? -38.81370 19.69608 -23.40959 1.000 64.86435 104 GLY A C 1
ATOM 683 O O . GLY A 1 104 ? -39.60475 19.94618 -22.49844 1.000 63.98583 104 GLY A O 1
ATOM 684 N N . TYR A 1 105 ? -38.13648 20.65017 -24.03688 1.000 55.59123 105 TYR A N 1
ATOM 685 C CA . TYR A 1 105 ? -38.36388 22.05687 -23.74133 1.000 54.74983 105 TYR A CA 1
ATOM 686 C C . TYR A 1 105 ? -38.56087 22.80630 -25.04718 1.000 55.86500 105 TYR A C 1
ATOM 687 O O . TYR A 1 105 ? -37.79123 22.62772 -25.99610 1.000 56.81313 105 TYR A O 1
ATOM 696 N N . THR A 1 106 ? -39.60615 23.63401 -25.08856 1.000 64.15376 106 THR A N 1
ATOM 697 C CA . THR A 1 106 ? -40.03047 24.26475 -26.33074 1.000 65.90493 106 THR A CA 1
ATOM 698 C C . THR A 1 106 ? -39.00548 25.25191 -26.87380 1.000 66.27135 106 THR A C 1
ATOM 699 O O . THR A 1 106 ? -39.03624 25.55728 -28.06929 1.000 70.17863 106 THR A O 1
ATOM 703 N N . ASN A 1 107 ? -38.10692 25.76407 -26.03791 1.000 70.56662 107 ASN A N 1
ATOM 704 C CA . ASN A 1 107 ? -37.07533 26.69966 -26.48900 1.000 70.57122 107 ASN A CA 1
ATOM 705 C C . ASN A 1 107 ? -35.88596 26.66419 -25.54389 1.000 69.29522 107 ASN A C 1
ATOM 706 O O . ASN A 1 107 ? -35.74542 27.51824 -24.65883 1.000 67.96333 107 ASN A O 1
ATOM 711 N N . PRO A 1 108 ? -35.00166 25.68453 -25.69175 1.000 58.84077 108 PRO A N 1
ATOM 712 C CA . PRO A 1 108 ? -33.72139 25.74896 -24.98586 1.000 57.64268 108 PRO A CA 1
ATOM 713 C C . PRO A 1 108 ? -32.80198 26.72893 -25.69666 1.000 57.98558 108 PRO A C 1
ATOM 714 O O . PRO A 1 108 ? -32.92632 26.97799 -26.89757 1.000 59.67775 108 PRO A O 1
ATOM 718 N N . ASN A 1 109 ? -31.85229 27.27012 -24.94145 1.000 62.81300 109 ASN A N 1
ATOM 719 C CA . ASN A 1 109 ? -30.87338 28.19136 -25.49787 1.000 62.87859 109 ASN A CA 1
ATOM 720 C C . ASN A 1 109 ? -29.46158 27.71428 -25.19525 1.000 62.03359 109 ASN A C 1
ATOM 721 O O . ASN A 1 109 ? -29.21605 27.02131 -24.20544 1.000 61.42177 109 ASN A O 1
ATOM 726 N N . GLU A 1 110 ? -28.53514 28.10576 -26.06178 1.000 67.21107 110 GLU A N 1
ATOM 727 C CA . GLU A 1 110 ? -27.12078 27.80580 -25.90870 1.000 66.84061 110 GLU A CA 1
ATOM 728 C C . GLU A 1 110 ? -26.37284 29.10684 -25.66423 1.000 66.25190 110 GLU A C 1
ATOM 729 O O . GLU A 1 110 ? -26.54423 30.07452 -26.41237 1.000 66.43914 110 GLU A O 1
ATOM 735 N N . TYR A 1 111 ? -25.55940 29.13494 -24.61576 1.000 50.09198 111 TYR A N 1
ATOM 736 C CA . TYR A 1 111 ? -24.76002 30.30444 -24.28018 1.000 49.38478 111 TYR A CA 1
ATOM 737 C C . TYR A 1 111 ? -23.28237 29.97747 -24.43647 1.000 49.38309 111 TYR A C 1
ATOM 738 O O . TYR A 1 111 ? -22.80010 28.97883 -23.89122 1.000 49.46957 111 TYR A O 1
ATOM 747 N N . THR A 1 112 ? -22.57121 30.81846 -25.18046 1.000 51.82747 112 THR A N 1
ATOM 748 C CA . THR A 1 112 ? -21.12139 30.73739 -25.26637 1.000 52.00949 112 THR A CA 1
ATOM 749 C C . THR A 1 112 ? -20.53303 31.48818 -24.07960 1.000 50.99001 112 THR A C 1
ATOM 750 O O . THR A 1 112 ? -20.68687 32.71017 -23.97138 1.000 50.41903 112 THR A O 1
ATOM 754 N N . ILE A 1 113 ? -19.86284 30.76213 -23.19171 1.000 46.63845 113 ILE A N 1
ATOM 755 C CA . ILE A 1 113 ? -19.30211 31.33444 -21.97632 1.000 45.95420 113 ILE A CA 1
ATOM 756 C C . ILE A 1 113 ? -17.81003 31.05282 -21.96274 1.000 46.60601 113 ILE A C 1
ATOM 757 O O . ILE A 1 113 ? -17.35801 30.00745 -22.44604 1.000 47.53220 113 ILE A O 1
ATOM 762 N N . GLU A 1 114 ? -17.04686 31.99810 -21.42894 1.000 68.15913 114 GLU A N 1
ATOM 763 C CA . GLU A 1 114 ? -15.63367 31.78766 -21.18128 1.000 68.56214 114 GLU A CA 1
ATOM 764 C C . GLU A 1 114 ? -15.38217 31.76500 -19.68381 1.000 67.85439 114 GLU A C 1
ATOM 765 O O . GLU A 1 114 ? -16.02675 32.48323 -18.91576 1.000 66.84794 114 GLU A O 1
ATOM 771 N N . ILE A 1 115 ? -14.42402 30.94130 -19.28196 1.000 50.70770 115 ILE A N 1
ATOM 772 C CA . ILE A 1 115 ? -14.19956 30.61592 -17.88436 1.000 50.46441 115 ILE A CA 1
ATOM 773 C C . ILE A 1 115 ? -12.75118 30.96047 -17.57335 1.000 50.57823 115 ILE A C 1
ATOM 774 O O . ILE A 1 115 ? -11.82716 30.26072 -18.00934 1.000 51.49337 115 ILE A O 1
ATOM 779 N N . ASN A 1 116 ? -12.55295 32.05851 -16.84410 1.000 48.69616 116 ASN A N 1
ATOM 780 C CA . ASN A 1 116 ? -11.21950 32.55563 -16.54246 1.000 48.64081 116 ASN A CA 1
ATOM 781 C C . ASN A 1 116 ? -10.68976 32.05337 -15.20929 1.000 48.95072 116 ASN A C 1
ATOM 782 O O . ASN A 1 116 ? -9.47683 32.11210 -14.98059 1.000 49.44439 116 ASN A O 1
ATOM 787 N N . SER A 1 117 ? -11.55731 31.55870 -14.33666 1.000 41.77927 117 SER A N 1
ATOM 788 C CA . SER A 1 117 ? -11.15385 31.08646 -13.02361 1.000 42.28531 117 SER A CA 1
ATOM 789 C C . SER A 1 117 ? -12.05421 29.93041 -12.64128 1.000 42.92968 117 SER A C 1
ATOM 790 O O . SER A 1 117 ? -13.18007 29.82223 -13.14731 1.000 42.69165 117 SER A O 1
ATOM 793 N N . PRO A 1 118 ? -11.59291 29.03169 -11.76645 1.000 36.37620 118 PRO A N 1
ATOM 794 C CA . PRO A 1 118 ? -12.46057 27.91069 -11.36319 1.000 36.83484 118 PRO A CA 1
ATOM 795 C C . PRO A 1 118 ? -13.77590 28.35387 -10.73814 1.000 35.95386 118 PRO A C 1
ATOM 796 O O . PRO A 1 118 ? -14.79099 27.67261 -10.91921 1.000 36.10823 118 PRO A O 1
ATOM 800 N N . GLN A 1 119 ? -13.79753 29.47887 -10.01675 1.000 60.71060 119 GLN A N 1
ATOM 801 C CA . GLN A 1 119 ? -15.04353 29.93691 -9.40593 1.000 60.18460 119 GLN A CA 1
ATOM 802 C C . GLN A 1 119 ? -16.11002 30.25557 -10.44974 1.000 59.33770 119 GLN A C 1
ATOM 803 O O . GLN A 1 119 ? -17.30156 30.04426 -10.19547 1.000 59.00064 119 GLN A O 1
ATOM 809 N N . VAL A 1 120 ? -15.71632 30.76405 -11.62032 1.000 41.40686 120 VAL A N 1
ATOM 810 C CA . VAL A 1 120 ? -16.69374 30.96578 -12.68848 1.000 40.83215 120 VAL A CA 1
ATOM 811 C C . VAL A 1 120 ? -17.24533 29.62754 -13.16434 1.000 41.84552 120 VAL A C 1
ATOM 812 O O . VAL A 1 120 ? -18.43496 29.50974 -13.48245 1.000 41.63049 120 VAL A O 1
ATOM 816 N N . ALA A 1 121 ? -16.39354 28.60125 -13.22632 1.000 34.50041 121 ALA A N 1
ATOM 817 C CA . ALA A 1 121 ? -16.86576 27.27373 -13.60428 1.000 35.63628 121 ALA A CA 1
ATOM 818 C C . ALA A 1 121 ? -17.91235 26.76366 -12.62601 1.000 35.76090 121 ALA A C 1
ATOM 819 O O . ALA A 1 121 ? -18.92240 26.18260 -13.03741 1.000 36.15770 121 ALA A O 1
ATOM 821 N N . GLN A 1 122 ? -17.70064 26.98568 -11.32667 1.000 40.19082 122 GLN A N 1
ATOM 822 C CA . GLN A 1 122 ? -18.62997 26.44815 -10.34039 1.000 40.13201 122 GLN A CA 1
ATOM 823 C C . GLN A 1 122 ? -19.95978 27.18331 -10.37633 1.000 38.95443 122 GLN A C 1
ATOM 824 O O . GLN A 1 122 ? -21.01605 26.56222 -10.22163 1.000 39.01798 122 GLN A O 1
ATOM 830 N N . PHE A 1 123 ? -19.93685 28.50079 -10.59045 1.000 39.83959 123 PHE A N 1
ATOM 831 C CA . PHE A 1 123 ? -21.19351 29.22409 -10.75064 1.000 38.52323 123 PHE A CA 1
ATOM 832 C C . PHE A 1 123 ? -21.92813 28.76839 -12.00119 1.000 39.03224 123 PHE A C 1
ATOM 833 O O . PHE A 1 123 ? -23.14322 28.54448 -11.96997 1.000 38.66410 123 PHE A O 1
ATOM 841 N N . ALA A 1 124 ? -21.20506 28.62509 -13.11347 1.000 37.44845 124 ALA A N 1
ATOM 842 C CA . ALA A 1 124 ? -21.81075 28.07817 -14.32009 1.000 37.96234 124 ALA A CA 1
ATOM 843 C C . ALA A 1 124 ? -22.27611 26.64973 -14.10019 1.000 39.56852 124 ALA A C 1
ATOM 844 O O . ALA A 1 124 ? -23.26739 26.21971 -14.69916 1.000 39.84801 124 ALA A O 1
ATOM 846 N N . HIS A 1 125 ? -21.58902 25.90064 -13.24153 1.000 72.83934 125 HIS A N 1
ATOM 847 C CA . HIS A 1 125 ? -22.05611 24.55183 -12.97305 1.000 73.69791 125 HIS A CA 1
ATOM 848 C C . HIS A 1 125 ? -23.24390 24.55724 -12.02151 1.000 72.56520 125 HIS A C 1
ATOM 849 O O . HIS A 1 125 ? -24.08606 23.65985 -12.09336 1.000 72.88345 125 HIS A O 1
ATOM 856 N N . LEU A 1 126 ? -23.36312 25.58590 -11.17635 1.000 45.12886 126 LEU A N 1
ATOM 857 C CA . LEU A 1 126 ? -24.56649 25.74989 -10.36251 1.000 44.12245 126 LEU A CA 1
ATOM 858 C C . LEU A 1 126 ? -25.79847 25.97856 -11.22825 1.000 43.83748 126 LEU A C 1
ATOM 859 O O . LEU A 1 126 ? -26.88587 25.47551 -10.92007 1.000 43.82907 126 LEU A O 1
ATOM 864 N N . ILE A 1 127 ? -25.65484 26.75766 -12.30085 1.000 35.37940 127 ILE A N 1
ATOM 865 C CA . ILE A 1 127 ? -26.78775 27.02249 -13.17946 1.000 35.30474 127 ILE A CA 1
ATOM 866 C C . ILE A 1 127 ? -27.25415 25.73232 -13.83996 1.000 37.00782 127 ILE A C 1
ATOM 867 O O . ILE A 1 127 ? -28.45672 25.51474 -14.03549 1.000 36.86663 127 ILE A O 1
ATOM 872 N N . ARG A 1 128 ? -26.31356 24.84586 -14.17179 1.000 53.60566 128 ARG A N 1
ATOM 873 C CA . ARG A 1 128 ? -26.68353 23.56300 -14.75886 1.000 54.28071 128 ARG A CA 1
ATOM 874 C C . ARG A 1 128 ? -27.45957 22.71125 -13.76291 1.000 53.91146 128 ARG A C 1
ATOM 875 O O . ARG A 1 128 ? -28.48164 22.10746 -14.10932 1.000 53.92128 128 ARG A O 1
ATOM 883 N N . LYS A 1 129 ? -26.98207 22.63520 -12.51916 1.000 46.15026 129 LYS A N 1
ATOM 884 C CA . LYS A 1 129 ? -27.69334 21.82919 -11.53418 1.000 45.87438 129 LYS A CA 1
ATOM 885 C C . LYS A 1 129 ? -29.05971 22.41642 -11.21203 1.000 45.04599 129 LYS A C 1
ATOM 886 O O . LYS A 1 129 ? -29.97778 21.67666 -10.84307 1.000 45.11113 129 LYS A O 1
ATOM 892 N N . LEU A 1 130 ? -29.22477 23.72808 -11.37461 1.000 32.38259 130 LEU A N 1
ATOM 893 C CA . LEU A 1 130 ? -30.55500 24.31299 -11.27895 1.000 31.61353 130 LEU A CA 1
ATOM 894 C C . LEU A 1 130 ? -31.40667 23.90869 -12.47598 1.000 32.12879 130 LEU A C 1
ATOM 895 O O . LEU A 1 130 ? -32.59222 23.59256 -12.32403 1.000 32.06078 130 LEU A O 1
ATOM 900 N N . ASP A 1 131 ? -30.81793 23.90746 -13.67460 1.000 32.90772 131 ASP A N 1
ATOM 901 C CA . ASP A 1 131 ? -31.54190 23.44179 -14.85340 1.000 33.48337 131 ASP A CA 1
ATOM 902 C C . ASP A 1 131 ? -32.04459 22.01727 -14.65412 1.000 33.82448 131 ASP A C 1
ATOM 903 O O . ASP A 1 131 ? -33.20328 21.70709 -14.95727 1.000 33.86323 131 ASP A O 1
ATOM 908 N N . THR A 1 132 ? -31.19367 21.14455 -14.11297 1.000 43.73065 132 THR A N 1
ATOM 909 C CA . THR A 1 132 ? -31.61224 19.77396 -13.84626 1.000 44.06892 132 THR A CA 1
ATOM 910 C C . THR A 1 132 ? -32.71566 19.73176 -12.79756 1.000 43.55408 132 THR A C 1
ATOM 911 O O . THR A 1 132 ? -33.71196 19.01810 -12.96657 1.000 43.68194 132 THR A O 1
ATOM 915 N N . LEU A 1 133 ? -32.56161 20.50202 -11.71567 1.000 43.34488 133 LEU A N 1
ATOM 916 C CA . LEU A 1 133 ? -33.57602 20.51804 -10.66777 1.000 42.97193 133 LEU A CA 1
ATOM 917 C C . LEU A 1 133 ? -34.92434 20.97414 -11.21113 1.000 42.68310 133 LEU A C 1
ATOM 918 O O . LEU A 1 133 ? -35.96548 20.40558 -10.86275 1.000 42.75628 133 LEU A O 1
ATOM 923 N N . MET A 1 134 ? -34.92465 21.98496 -12.08454 1.000 42.49566 134 MET A N 1
ATOM 924 C CA . MET A 1 134 ? -36.17151 22.40972 -12.71055 1.000 42.54459 134 MET A CA 1
ATOM 925 C C . MET A 1 134 ? -36.73730 21.31122 -13.59576 1.000 43.35140 134 MET A C 1
ATOM 926 O O . MET A 1 134 ? -37.95491 21.10035 -13.63338 1.000 43.57628 134 MET A O 1
ATOM 931 N N . GLY A 1 135 ? -35.86738 20.60106 -14.31590 1.000 45.31382 135 GLY A N 1
ATOM 932 C CA . GLY A 1 135 ? -36.32483 19.46889 -15.10237 1.000 45.98268 135 GLY A CA 1
ATOM 933 C C . GLY A 1 135 ? -36.99930 18.40672 -14.25623 1.000 45.93815 135 GLY A C 1
ATOM 934 O O . GLY A 1 135 ? -37.97836 17.78987 -14.68239 1.000 46.37120 135 GLY A O 1
ATOM 935 N N . ILE A 1 136 ? -36.48591 18.17521 -13.04610 1.000 44.39164 136 ILE A N 1
ATOM 936 C CA . ILE A 1 136 ? -37.10610 17.19249 -12.16176 1.000 44.42287 136 ILE A CA 1
ATOM 937 C C . ILE A 1 136 ? -38.45775 17.69722 -11.68120 1.000 44.10710 136 ILE A C 1
ATOM 938 O O . ILE A 1 136 ? -39.46904 16.98874 -11.75676 1.000 44.37410 136 ILE A O 1
ATOM 943 N N . VAL A 1 137 ? -38.49051 18.93413 -11.18302 1.000 48.82407 137 VAL A N 1
ATOM 944 C CA . VAL A 1 137 ? -39.74026 19.53692 -10.73275 1.000 48.52780 137 VAL A CA 1
ATOM 945 C C . VAL A 1 137 ? -40.76666 19.55044 -11.85831 1.000 48.97466 137 VAL A C 1
ATOM 946 O O . VAL A 1 137 ? -41.96033 19.31777 -11.63175 1.000 49.14268 137 VAL A O 1
ATOM 950 N N . ASP A 1 138 ? -40.32024 19.80669 -13.09038 1.000 39.91830 138 ASP A N 1
ATOM 951 C CA . ASP A 1 138 ? -41.26110 19.92520 -14.20048 1.000 40.79705 138 ASP A CA 1
ATOM 952 C C . ASP A 1 138 ? -41.96025 18.60481 -14.50914 1.000 41.65355 138 ASP A C 1
ATOM 953 O O . ASP A 1 138 ? -43.15636 18.59974 -14.82214 1.000 42.45810 138 ASP A O 1
ATOM 958 N N . THR A 1 139 ? -41.25936 17.47206 -14.40423 1.000 66.27443 139 THR A N 1
ATOM 959 C CA . THR A 1 139 ? -41.94886 16.21312 -14.67456 1.000 66.82575 139 THR A CA 1
ATOM 960 C C . THR A 1 139 ? -42.79486 15.78414 -13.49012 1.000 66.47522 139 THR A C 1
ATOM 961 O O . THR A 1 139 ? -43.87171 15.20939 -13.67735 1.000 66.96705 139 THR A O 1
ATOM 965 N N . LEU A 1 140 ? -42.34598 16.08723 -12.27254 1.000 53.74305 140 LEU A N 1
ATOM 966 C CA . LEU A 1 140 ? -43.17271 15.81434 -11.10701 1.000 53.56252 140 LEU A CA 1
ATOM 967 C C . LEU A 1 140 ? -44.43072 16.66418 -11.12942 1.000 53.50773 140 LEU A C 1
ATOM 968 O O . LEU A 1 140 ? -45.48912 16.22131 -10.66983 1.000 53.69619 140 LEU A O 1
ATOM 973 N N . TRP A 1 141 ? -44.33451 17.87484 -11.67474 1.000 40.35545 141 TRP A N 1
ATOM 974 C CA . TRP A 1 141 ? -45.52070 18.68601 -11.90733 1.000 40.71175 141 TRP A CA 1
ATOM 975 C C . TRP A 1 141 ? -46.36936 18.09069 -13.02425 1.000 42.32947 141 TRP A C 1
ATOM 976 O O . TRP A 1 141 ? -47.59155 17.95541 -12.88805 1.000 43.64184 141 TRP A O 1
ATOM 987 N N . LEU A 1 142 ? -45.72944 17.71010 -14.13334 1.000 42.26256 142 LEU A N 1
ATOM 988 C CA . LEU A 1 142 ? -46.46151 17.15474 -15.26575 1.000 44.83421 142 LEU A CA 1
ATOM 989 C C . LEU A 1 142 ? -47.05918 15.79163 -14.94316 1.000 46.89450 142 LEU A C 1
ATOM 990 O O . LEU A 1 142 ? -48.11173 15.43925 -15.48649 1.000 49.23028 142 LEU A O 1
ATOM 995 N N . ASN A 1 143 ? -46.41472 15.01378 -14.07093 1.000 56.33620 143 ASN A N 1
ATOM 996 C CA . ASN A 1 143 ? -46.95627 13.73542 -13.62874 1.000 56.46141 143 ASN A CA 1
ATOM 997 C C . ASN A 1 143 ? -47.84194 13.86375 -12.39162 1.000 55.98607 143 ASN A C 1
ATOM 998 O O . ASN A 1 143 ? -48.13180 12.85239 -11.74610 1.000 56.28016 143 ASN A O 1
ATOM 1003 N N . THR A 1 144 ? -48.27698 15.07899 -12.05466 1.000 57.43528 144 THR A N 1
ATOM 1004 C CA . THR A 1 144 ? -49.25550 15.31661 -10.99088 1.000 57.13181 144 THR A CA 1
ATOM 1005 C C . THR A 1 144 ? -48.74025 14.84113 -9.62989 1.000 56.80035 144 THR A C 1
ATOM 1006 O O . THR A 1 144 ? -49.51998 14.50773 -8.72989 1.000 57.12290 144 THR A O 1
ATOM 1010 N N . VAL A 1 145 ? -47.41931 14.79138 -9.46521 1.000 57.03133 145 VAL A N 1
ATOM 1011 C CA . VAL A 1 145 ? -46.85619 14.49895 -8.15283 1.000 57.01988 145 VAL A CA 1
ATOM 1012 C C . VAL A 1 145 ? -46.71204 15.77522 -7.32370 1.000 56.91340 145 VAL A C 1
ATOM 1013 O O . VAL A 1 145 ? -46.85474 15.73430 -6.09688 1.000 57.50667 145 VAL A O 1
ATOM 1017 N N . LEU A 1 146 ? -46.45587 16.91270 -7.96973 1.000 44.67107 146 LEU A N 1
ATOM 1018 C CA . LEU A 1 146 ? -46.38870 18.20724 -7.30797 1.000 44.51662 146 LEU A CA 1
ATOM 1019 C C . LEU A 1 146 ? -47.48530 19.11999 -7.84334 1.000 44.40519 146 LEU A C 1
ATOM 1020 O O . LEU A 1 146 ? -47.76891 19.12717 -9.04692 1.000 44.39572 146 LEU A O 1
ATOM 1025 N N . THR A 1 147 ? -48.10094 19.88313 -6.94094 1.000 47.26998 147 THR A N 1
ATOM 1026 C CA . THR A 1 147 ? -49.07275 20.89710 -7.32412 1.000 47.24023 147 THR A CA 1
ATOM 1027 C C . THR A 1 147 ? -48.39722 22.02310 -8.10895 1.000 46.73615 147 THR A C 1
ATOM 1028 O O . THR A 1 147 ? -47.17393 22.18001 -8.10712 1.000 46.35782 147 THR A O 1
ATOM 1032 N N . SER A 1 148 ? -49.21876 22.79742 -8.81596 1.000 51.61928 148 SER A N 1
ATOM 1033 C CA . SER A 1 148 ? -48.73340 24.02908 -9.43268 1.000 51.33347 148 SER A CA 1
ATOM 1034 C C . SER A 1 148 ? -47.99490 24.94641 -8.45215 1.000 50.79714 148 SER A C 1
ATOM 1035 O O . SER A 1 148 ? -46.98527 25.55448 -8.83297 1.000 50.43343 148 SER A O 1
ATOM 1038 N N . LYS A 1 149 ? -48.48020 25.09253 -7.20470 1.000 83.33130 149 LYS A N 1
ATOM 1039 C CA . LYS A 1 149 ? -47.74536 25.93263 -6.25594 1.000 82.91642 149 LYS A CA 1
ATOM 1040 C C . LYS A 1 149 ? -46.36656 25.37086 -5.92774 1.000 82.60732 149 LYS A C 1
ATOM 1041 O O . LYS A 1 149 ? -45.36770 26.08670 -6.01418 1.000 81.95847 149 LYS A O 1
ATOM 1047 N N . GLN A 1 150 ? -46.28373 24.08928 -5.57361 1.000 44.63473 150 GLN A N 1
ATOM 1048 C CA . GLN A 1 150 ? -44.98849 23.48165 -5.27681 1.000 44.67726 150 GLN A CA 1
ATOM 1049 C C . GLN A 1 150 ? -44.00324 23.71621 -6.41234 1.000 43.90343 150 GLN A C 1
ATOM 1050 O O . GLN A 1 150 ? -42.81333 23.94859 -6.17335 1.000 43.70745 150 GLN A O 1
ATOM 1056 N N . ARG A 1 151 ? -44.48063 23.67510 -7.65407 1.000 49.62953 151 ARG A N 1
ATOM 1057 C CA . ARG A 1 151 ? -43.59269 23.96076 -8.77227 1.000 49.23814 151 ARG A CA 1
ATOM 1058 C C . ARG A 1 151 ? -43.10336 25.40650 -8.72756 1.000 48.87750 151 ARG A C 1
ATOM 1059 O O . ARG A 1 151 ? -41.89466 25.66331 -8.76775 1.000 48.54134 151 ARG A O 1
ATOM 1067 N N . THR A 1 152 ? -44.02327 26.37001 -8.60214 1.000 49.64213 152 THR A N 1
ATOM 1068 C CA . THR A 1 152 ? -43.58910 27.76473 -8.65384 1.000 49.32484 152 THR A CA 1
ATOM 1069 C C . THR A 1 152 ? -42.78954 28.16931 -7.41760 1.000 49.16292 152 THR A C 1
ATOM 1070 O O . THR A 1 152 ? -41.97180 29.08759 -7.50017 1.000 48.90002 152 THR A O 1
ATOM 1074 N N . ASP A 1 153 ? -42.98262 27.50870 -6.27373 1.000 82.41221 153 ASP A N 1
ATOM 1075 C CA . ASP A 1 153 ? -42.11975 27.79526 -5.12697 1.000 82.53243 153 ASP A CA 1
ATOM 1076 C C . ASP A 1 153 ? -40.72686 27.21938 -5.31312 1.000 82.31459 153 ASP A C 1
ATOM 1077 O O . ASP A 1 153 ? -39.73000 27.84944 -4.94108 1.000 82.08459 153 ASP A O 1
ATOM 1082 N N . ALA A 1 154 ? -40.63553 26.02345 -5.89220 1.000 37.95483 154 ALA A N 1
ATOM 1083 C CA . ALA A 1 154 ? -39.33421 25.51194 -6.28947 1.000 37.71870 154 ALA A CA 1
ATOM 1084 C C . ALA A 1 154 ? -38.67335 26.46422 -7.27319 1.000 37.01223 154 ALA A C 1
ATOM 1085 O O . ALA A 1 154 ? -37.54959 26.92364 -7.04731 1.000 36.70653 154 ALA A O 1
ATOM 1087 N N . THR A 1 155 ? -39.38702 26.82192 -8.34532 1.000 45.86752 155 THR A N 1
ATOM 1088 C CA . THR A 1 155 ? -38.79375 27.68133 -9.36440 1.000 45.54285 155 THR A CA 1
ATOM 1089 C C . THR A 1 155 ? -38.44937 29.05893 -8.81457 1.000 45.18512 155 THR A C 1
ATOM 1090 O O . THR A 1 155 ? -37.35659 29.57277 -9.07146 1.000 44.82758 155 THR A O 1
ATOM 1094 N N . TYR A 1 156 ? -39.34791 29.67043 -8.04118 1.000 63.10660 156 TYR A N 1
ATOM 1095 C CA . TYR A 1 156 ? -39.06037 31.01839 -7.55838 1.000 62.92113 156 TYR A CA 1
ATOM 1096 C C . TYR A 1 156 ? -37.93763 31.01535 -6.52786 1.000 62.81489 156 TYR A C 1
ATOM 1097 O O . TYR A 1 156 ? -36.99267 31.80567 -6.62884 1.000 62.50864 156 TYR A O 1
ATOM 1106 N N . GLN A 1 157 ? -38.01396 30.13091 -5.53063 1.000 58.93234 157 GLN A N 1
ATOM 1107 C CA . GLN A 1 157 ? -37.01969 30.17614 -4.46457 1.000 58.98322 157 GLN A CA 1
ATOM 1108 C C . GLN A 1 157 ? -35.65276 29.71919 -4.95467 1.000 58.50676 157 GLN A C 1
ATOM 1109 O O . GLN A 1 157 ? -34.62997 30.23808 -4.49406 1.000 58.41073 157 GLN A O 1
ATOM 1115 N N . TRP A 1 158 ? -35.60710 28.76047 -5.88313 1.000 38.62494 158 TRP A N 1
ATOM 1116 C CA . TRP A 1 158 ? -34.31643 28.33444 -6.41408 1.000 38.32765 158 TRP A CA 1
ATOM 1117 C C . TRP A 1 158 ? -33.74899 29.36864 -7.37557 1.000 37.68148 158 TRP A C 1
ATOM 1118 O O . TRP A 1 158 ? -32.53180 29.58838 -7.40823 1.000 37.30844 158 TRP A O 1
ATOM 1129 N N . GLN A 1 159 ? -34.60858 30.00294 -8.17673 1.000 48.97012 159 GLN A N 1
ATOM 1130 C CA . GLN A 1 159 ? -34.16668 31.15480 -8.95434 1.000 48.71870 159 GLN A CA 1
ATOM 1131 C C . GLN A 1 159 ? -33.59685 32.22331 -8.03861 1.000 48.57076 159 GLN A C 1
ATOM 1132 O O . GLN A 1 159 ? -32.49957 32.74212 -8.26864 1.000 48.32612 159 GLN A O 1
ATOM 1138 N N . GLN A 1 160 ? -34.32151 32.53502 -6.96733 1.000 60.56280 160 GLN A N 1
ATOM 1139 C CA . GLN A 1 160 ? -33.87825 33.56750 -6.04638 1.000 60.76744 160 GLN A CA 1
ATOM 1140 C C . GLN A 1 160 ? -32.60854 33.15447 -5.31852 1.000 60.62845 160 GLN A C 1
ATOM 1141 O O . GLN A 1 160 ? -31.75509 34.00287 -5.05159 1.000 60.63345 160 GLN A O 1
ATOM 1147 N N . ARG A 1 161 ? -32.43777 31.85608 -5.05303 1.000 46.04198 161 ARG A N 1
ATOM 1148 C CA . ARG A 1 161 ? -31.28746 31.39014 -4.28114 1.000 46.22593 161 ARG A CA 1
ATOM 1149 C C . ARG A 1 161 ? -29.97277 31.68611 -4.99377 1.000 45.93223 161 ARG A C 1
ATOM 1150 O O . ARG A 1 161 ? -29.00582 32.13834 -4.36884 1.000 46.37346 161 ARG A O 1
ATOM 1158 N N . LEU A 1 162 ? -29.91211 31.44138 -6.30116 1.000 45.82317 162 LEU A N 1
ATOM 1159 C CA . LEU A 1 162 ? -28.69797 31.78225 -7.02855 1.000 45.53996 162 LEU A CA 1
ATOM 1160 C C . LEU A 1 162 ? -28.57655 33.28087 -7.25323 1.000 45.62139 162 LEU A C 1
ATOM 1161 O O . LEU A 1 162 ? -27.45663 33.79567 -7.33881 1.000 45.67008 162 LEU A O 1
ATOM 1166 N N . ILE A 1 163 ? -29.70045 33.99206 -7.36490 1.000 39.55836 163 ILE A N 1
ATOM 1167 C CA . ILE A 1 163 ? -29.63778 35.43874 -7.55248 1.000 39.69262 163 ILE A CA 1
ATOM 1168 C C . ILE A 1 163 ? -28.98948 36.11544 -6.34700 1.000 40.53728 163 ILE A C 1
ATOM 1169 O O . ILE A 1 163 ? -28.12014 36.98134 -6.50105 1.000 40.77292 163 ILE A O 1
ATOM 1174 N N . LYS A 1 164 ? -29.39615 35.74129 -5.12654 1.000 61.00529 164 LYS A N 1
ATOM 1175 C CA . LYS A 1 164 ? -28.70306 36.29172 -3.96116 1.000 62.06299 164 LYS A CA 1
ATOM 1176 C C . LYS A 1 164 ? -27.27401 35.76886 -3.84138 1.000 62.22945 164 LYS A C 1
ATOM 1177 O O . LYS A 1 164 ? -26.40634 36.48079 -3.32361 1.000 63.22513 164 LYS A O 1
ATOM 1183 N N . LEU A 1 165 ? -26.99853 34.54432 -4.29661 1.000 30.84124 165 LEU A N 1
ATOM 1184 C CA . LEU A 1 165 ? -25.60561 34.10978 -4.37105 1.000 31.04014 165 LEU A CA 1
ATOM 1185 C C . LEU A 1 165 ? -24.80950 35.02096 -5.29585 1.000 31.10956 165 LEU A C 1
ATOM 1186 O O . LEU A 1 165 ? -23.71217 35.47458 -4.94902 1.000 32.07162 165 LEU A O 1
ATOM 1191 N N . ALA A 1 166 ? -25.35782 35.30471 -6.48022 1.000 25.08219 166 ALA A N 1
ATOM 1192 C CA . ALA A 1 166 ? -24.77667 36.31486 -7.35798 1.000 24.41976 166 ALA A CA 1
ATOM 1193 C C . ALA A 1 166 ? -24.57501 37.63212 -6.62085 1.000 26.11765 166 ALA A C 1
ATOM 1194 O O . ALA A 1 166 ? -23.46763 38.18117 -6.59501 1.000 26.37321 166 ALA A O 1
ATOM 1196 N N . GLY A 1 167 ? -25.64364 38.14338 -6.00118 1.000 40.26732 167 GLY A N 1
ATOM 1197 C CA . GLY A 1 167 ? -25.55303 39.40489 -5.28201 1.000 41.01703 167 GLY A CA 1
ATOM 1198 C C . GLY A 1 167 ? -24.46739 39.40981 -4.22910 1.000 42.09002 167 GLY A C 1
ATOM 1199 O O . GLY A 1 167 ? -23.80049 40.42294 -4.00814 1.000 42.32415 167 GLY A O 1
ATOM 1200 N N . ARG A 1 168 ? -24.25304 38.27325 -3.58515 1.000 80.31691 168 ARG A N 1
ATOM 1201 C CA . ARG A 1 168 ? -23.33201 38.26385 -2.46403 1.000 80.95141 168 ARG A CA 1
ATOM 1202 C C . ARG A 1 168 ? -21.88525 38.19918 -2.92274 1.000 80.93142 168 ARG A C 1
ATOM 1203 O O . ARG A 1 168 ? -21.01608 38.85288 -2.33395 1.000 81.22185 168 ARG A O 1
ATOM 1211 N N . ILE A 1 169 ? -21.62147 37.43735 -3.98346 1.000 37.02441 169 ILE A N 1
ATOM 1212 C CA . ILE A 1 169 ? -20.33393 37.51408 -4.66557 1.000 36.71823 169 ILE A CA 1
ATOM 1213 C C . ILE A 1 169 ? -19.99538 38.96635 -4.97164 1.000 36.29556 169 ILE A C 1
ATOM 1214 O O . ILE A 1 169 ? -18.92670 39.47009 -4.60210 1.000 36.69355 169 ILE A O 1
ATOM 1219 N N . ILE A 1 170 ? -20.91521 39.66449 -5.64257 1.000 39.86684 170 ILE A N 1
ATOM 1220 C CA . ILE A 1 170 ? -20.69077 41.06970 -5.96656 1.000 39.54270 170 ILE A CA 1
ATOM 1221 C C . ILE A 1 170 ? -20.53993 41.89219 -4.69482 1.000 40.39516 170 ILE A C 1
ATOM 1222 O O . ILE A 1 170 ? -19.65845 42.75349 -4.60073 1.000 40.47602 170 ILE A O 1
ATOM 1227 N N . GLY A 1 171 ? -21.36090 41.60828 -3.68048 1.000 39.19665 171 GLY A N 1
ATOM 1228 C CA . GLY A 1 171 ? -21.19125 42.27873 -2.40124 1.000 41.30086 171 GLY A CA 1
ATOM 1229 C C . GLY A 1 171 ? -19.82029 42.03704 -1.79805 1.000 42.40407 171 GLY A C 1
ATOM 1230 O O . GLY A 1 171 ? -19.17310 42.96676 -1.30628 1.000 44.82271 171 GLY A O 1
ATOM 1231 N N . ILE A 1 172 ? -19.35505 40.78489 -1.83836 1.000 47.05172 172 ILE A N 1
ATOM 1232 C CA . ILE A 1 172 ? -17.98870 40.47731 -1.42486 1.000 47.61507 172 ILE A CA 1
ATOM 1233 C C . ILE A 1 172 ? -16.99399 41.27809 -2.25243 1.000 47.31497 172 ILE A C 1
ATOM 1234 O O . ILE A 1 172 ? -15.98399 41.76998 -1.73287 1.000 47.78258 172 ILE A O 1
ATOM 1239 N N . GLU A 1 173 ? -17.27452 41.44730 -3.54779 1.000 45.26566 173 GLU A N 1
ATOM 1240 C CA . GLU A 1 173 ? -16.36019 42.20989 -4.38860 1.000 44.89966 173 GLU A CA 1
ATOM 1241 C C . GLU A 1 173 ? -16.35847 43.67834 -3.99138 1.000 44.90108 173 GLU A C 1
ATOM 1242 O O . GLU A 1 173 ? -15.30308 44.31944 -3.97905 1.000 45.22224 173 GLU A O 1
ATOM 1248 N N . LYS A 1 174 ? -17.51817 44.21633 -3.60763 1.000 42.59708 174 LYS A N 1
ATOM 1249 C CA . LYS A 1 174 ? -17.55718 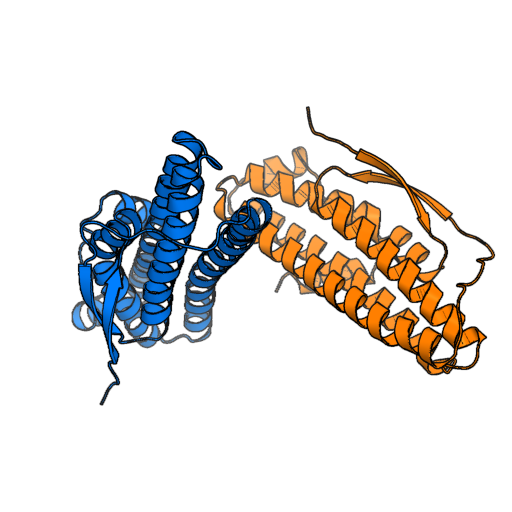45.60620 -3.17587 1.000 43.77137 174 LYS A CA 1
ATOM 1250 C C . LYS A 1 174 ? -16.92648 45.80652 -1.80671 1.000 46.11225 174 LYS A C 1
ATOM 1251 O O . LYS A 1 174 ? -16.40000 46.89034 -1.54059 1.000 47.47567 174 LYS A O 1
ATOM 1257 N N . ARG A 1 175 ? -16.92785 44.78851 -0.94305 1.000 60.46564 175 ARG A N 1
ATOM 1258 C CA . ARG A 1 175 ? -16.19831 44.93529 0.31175 1.000 62.21997 175 ARG A CA 1
ATOM 1259 C C . ARG A 1 175 ? -14.69224 44.88572 0.09041 1.000 62.33505 175 ARG A C 1
ATOM 1260 O O . ARG A 1 175 ? -13.94132 45.55925 0.80454 1.000 64.59048 175 ARG A O 1
ATOM 1268 N N . ALA A 1 176 ? -14.23156 44.09814 -0.88304 1.000 47.60968 176 ALA A N 1
ATOM 1269 C CA . ALA A 1 176 ? -12.81083 44.09743 -1.21320 1.000 47.49065 176 ALA A CA 1
ATOM 1270 C C . ALA A 1 176 ? -12.36867 45.45544 -1.75066 1.000 47.87861 176 ALA A C 1
ATOM 1271 O O . ALA A 1 176 ? -11.24230 45.89731 -1.49015 1.000 49.80448 176 ALA A O 1
ATOM 1273 N N . ARG A 1 177 ? -13.24334 46.13775 -2.49895 1.000 55.33074 177 ARG A N 1
ATOM 1274 C CA . ARG A 1 177 ? -12.86955 47.43175 -3.06395 1.000 55.05076 177 ARG A CA 1
ATOM 1275 C C . ARG A 1 177 ? -12.74394 48.49533 -1.98220 1.000 56.58196 177 ARG A C 1
ATOM 1276 O O . ARG A 1 177 ? -11.79819 49.29311 -1.99896 1.000 57.71134 177 ARG A O 1
ATOM 1284 N N . ILE A 1 178 ? -13.68101 48.51669 -1.02891 1.000 64.06930 178 ILE A N 1
ATOM 1285 C CA . ILE A 1 178 ? -13.56091 49.42853 0.10324 1.000 69.03743 178 ILE A CA 1
ATOM 1286 C C . ILE A 1 178 ? -12.33979 49.06966 0.93829 1.000 71.37057 178 ILE A C 1
ATOM 1287 O O . ILE A 1 178 ? -11.67036 49.95742 1.48044 1.000 75.14573 178 ILE A O 1
ATOM 1292 N N . SER A 1 179 ? -12.01508 47.77655 1.04468 1.000 57.24775 179 SER A N 1
ATOM 1293 C CA . SER A 1 179 ? -10.79500 47.38479 1.74376 1.000 59.67354 179 SER A CA 1
ATOM 1294 C C . SER A 1 179 ? -9.56816 47.91691 1.01656 1.000 58.87244 179 SER A C 1
ATOM 1295 O O . SER A 1 179 ? -8.60734 48.37157 1.64901 1.000 62.40252 179 SER A O 1
ATOM 1298 N N . ALA A 1 180 ? -9.58169 47.85762 -0.31673 1.000 63.42393 180 ALA A N 1
ATOM 1299 C CA . ALA A 1 180 ? -8.48598 48.41694 -1.09827 1.000 62.78379 180 ALA A CA 1
ATOM 1300 C C . ALA A 1 180 ? -8.40000 49.92684 -0.92272 1.000 65.65428 180 ALA A C 1
ATOM 1301 O O . ALA A 1 180 ? -7.30156 50.49534 -0.91603 1.000 67.47502 180 ALA A O 1
ATOM 1303 N N . HIS A 1 181 ? -9.54984 50.59493 -0.78602 1.000 77.53706 181 HIS A N 1
ATOM 1304 C CA . HIS A 1 181 ? -9.54928 52.04299 -0.59556 1.000 81.03699 181 HIS A CA 1
ATOM 1305 C C . HIS A 1 181 ? -8.83818 52.42838 0.69178 1.000 86.32178 181 HIS A C 1
ATOM 1306 O O . HIS A 1 181 ? -7.94241 53.28080 0.68962 1.000 88.72687 181 HIS A O 1
ATOM 1313 N N . SER A 1 182 ? -9.23142 51.80671 1.80641 1.000 76.84025 182 SER A N 1
ATOM 1314 C CA . SER A 1 182 ? -8.62174 52.12287 3.09203 1.000 82.51748 182 SER A CA 1
ATOM 1315 C C . SER A 1 182 ? -7.12648 51.84810 3.07979 1.000 82.90387 182 SER A C 1
ATOM 1316 O O . SER A 1 182 ? -6.36167 52.55451 3.74642 1.000 87.63457 182 SER A O 1
ATOM 1319 N N . LYS A 1 183 ? -6.68672 50.83809 2.32970 1.000 92.02783 183 LYS A N 1
ATOM 1320 C CA . LYS A 1 183 ? -5.26317 50.55932 2.23153 1.000 92.37849 183 LYS A CA 1
ATOM 1321 C C . LYS A 1 183 ? -4.57772 51.35474 1.12449 1.000 92.70656 183 LYS A C 1
ATOM 1322 O O . LYS A 1 183 ? -3.49369 50.95958 0.67810 1.000 92.33455 183 LYS A O 1
ATOM 1328 N N . GLY A 1 184 ? -5.17030 52.46571 0.67943 1.000 74.52668 184 GLY A N 1
ATOM 1329 C CA . GLY A 1 184 ? -4.48643 53.39145 -0.19678 1.000 75.62106 184 GLY A CA 1
ATOM 1330 C C . GLY A 1 184 ? -4.47188 53.00508 -1.65675 1.000 73.45652 184 GLY A C 1
ATOM 1331 O O . GLY A 1 184 ? -4.04030 53.81251 -2.49227 1.000 74.60072 184 GLY A O 1
ATOM 1332 N N . LYS A 1 185 ? -4.93691 51.80527 -1.99638 1.000 63.29418 185 LYS A N 1
ATOM 1333 C CA . LYS A 1 185 ? -4.83950 51.27356 -3.34453 1.000 62.33548 185 LYS A CA 1
ATOM 1334 C C . LYS A 1 185 ? -6.07157 51.58783 -4.18791 1.000 61.85028 185 LYS A C 1
ATOM 1335 O O . LYS A 1 185 ? -6.35187 50.86493 -5.15109 1.000 61.03656 185 LYS A O 1
ATOM 1341 N N . GLU A 1 186 ? -6.80004 52.65759 -3.85667 1.000 75.11787 186 GLU A N 1
ATOM 1342 C CA . GLU A 1 186 ? -7.95331 53.06294 -4.65586 1.000 74.71737 186 GLU A CA 1
ATOM 1343 C C . GLU A 1 186 ? -7.58455 53.22167 -6.12598 1.000 74.40192 186 GLU A C 1
ATOM 1344 O O . GLU A 1 186 ? -8.23288 52.65147 -7.01069 1.000 73.61057 186 GLU A O 1
ATOM 1350 N N . GLY A 1 187 ? -6.51373 53.96584 -6.39877 1.000 55.75060 187 GLY A N 1
ATOM 1351 C CA . GLY A 1 187 ? -6.12552 54.22108 -7.77250 1.000 55.57981 187 GLY A CA 1
ATOM 1352 C C . GLY A 1 187 ? -5.58798 53.00261 -8.49141 1.000 53.81916 187 GLY A C 1
ATOM 1353 O O . GLY A 1 187 ? -5.67504 52.91618 -9.71984 1.000 53.61760 187 GLY A O 1
ATOM 1354 N N . GLU A 1 188 ? -5.03327 52.04369 -7.74727 1.000 67.95389 188 GLU A N 1
ATOM 1355 C CA . GLU A 1 188 ? -4.41988 50.88873 -8.39255 1.000 67.47732 188 GLU A CA 1
ATOM 1356 C C . GLU A 1 188 ? -5.45359 49.91853 -8.94993 1.000 66.48235 188 GLU A C 1
ATOM 1357 O O . GLU A 1 188 ? -5.17996 49.23365 -9.94288 1.000 66.26170 188 GLU A O 1
ATOM 1363 N N . VAL A 1 189 ? -6.64729 49.86289 -8.35952 1.000 57.26410 189 VAL A N 1
ATOM 1364 C CA . VAL A 1 189 ? -7.66059 48.93486 -8.84787 1.000 56.38137 189 VAL A CA 1
ATOM 1365 C C . VAL A 1 189 ? -8.62980 49.62207 -9.80135 1.000 56.02760 189 VAL A C 1
ATOM 1366 O O . VAL A 1 189 ? -9.31243 48.94065 -10.57868 1.000 55.30616 189 VAL A O 1
ATOM 1370 N N . ALA A 1 190 ? -8.69956 50.95210 -9.77562 1.000 78.25471 190 ALA A N 1
ATOM 1371 C CA . ALA A 1 190 ? -9.41783 51.68640 -10.80549 1.000 78.06326 190 ALA A CA 1
ATOM 1372 C C . ALA A 1 190 ? -8.72454 51.60844 -12.15835 1.000 78.27406 190 ALA A C 1
ATOM 1373 O O . ALA A 1 190 ? -9.30748 52.02748 -13.16426 1.000 77.98919 190 ALA A O 1
ATOM 1375 N N . GLU A 1 191 ? -7.50114 51.08084 -12.20885 1.000 55.35637 191 GLU A N 1
ATOM 1376 C CA . GLU A 1 191 ? -6.80829 50.87719 -13.46815 1.000 55.57633 191 GLU A CA 1
ATOM 1377 C C . GLU A 1 191 ? -6.58312 49.41060 -13.78386 1.000 54.93689 191 GLU A C 1
ATOM 1378 O O . GLU A 1 191 ? -6.33256 49.07600 -14.94527 1.000 54.69301 191 GLU A O 1
ATOM 1384 N N . ALA A 1 192 ? -6.69632 48.53131 -12.79453 1.000 40.16323 192 ALA A N 1
ATOM 1385 C CA . ALA A 1 192 ? -6.62380 47.10248 -13.04490 1.000 39.40454 192 ALA A CA 1
ATOM 1386 C C . ALA A 1 192 ? -7.98881 46.45781 -13.19873 1.000 38.61702 192 ALA A C 1
ATOM 1387 O O . ALA A 1 192 ? -8.12945 45.51305 -13.98181 1.000 37.79231 192 ALA A O 1
ATOM 1389 N N . ALA A 1 193 ? -8.99457 46.95281 -12.48558 1.000 46.81121 193 ALA A N 1
ATOM 1390 C CA . ALA A 1 193 ? -10.32696 46.37619 -12.56244 1.000 45.85305 193 ALA A CA 1
ATOM 1391 C C . ALA A 1 193 ? -11.38522 47.38615 -12.14405 1.000 45.26513 193 ALA A C 1
ATOM 1392 O O . ALA A 1 193 ? -11.75080 47.43893 -10.96383 1.000 45.49142 193 ALA A O 1
ATOM 1394 N N . PRO A 1 194 ? -11.87376 48.22284 -13.05588 1.000 35.18271 194 PRO A N 1
ATOM 1395 C CA . PRO A 1 194 ? -12.98552 49.11001 -12.70131 1.000 36.51179 194 PRO A CA 1
ATOM 1396 C C . PRO A 1 194 ? -14.24775 48.30267 -12.44996 1.000 35.00306 194 PRO A C 1
ATOM 1397 O O . PRO A 1 194 ? -14.49674 47.27645 -13.08844 1.000 33.19544 194 PRO A O 1
ATOM 1401 N N . GLU A 1 195 ? -15.04974 48.78073 -11.50413 1.000 49.00326 195 GLU A N 1
ATOM 1402 C CA . GLU A 1 195 ? -16.25057 48.06417 -11.10065 1.000 49.08962 195 GLU A CA 1
ATOM 1403 C C . GLU A 1 195 ? -17.34812 48.26000 -12.13384 1.000 48.52566 195 GLU A C 1
ATOM 1404 O O . GLU A 1 195 ? -17.56746 49.37813 -12.61113 1.000 48.63789 195 GLU A O 1
ATOM 1410 N N . SER A 1 196 ? -18.01600 47.17152 -12.50084 1.000 53.48292 196 SER A N 1
ATOM 1411 C CA . SER A 1 196 ? -19.11132 47.24682 -13.45315 1.000 53.49409 196 SER A CA 1
ATOM 1412 C C . SER A 1 196 ? -20.44132 47.42979 -12.74190 1.000 55.57802 196 SER A C 1
ATOM 1413 O O . SER A 1 196 ? -20.63190 46.98661 -11.60575 1.000 56.77471 196 SER A O 1
ATOM 1416 N N . ALA A 1 197 ? -21.36456 48.09004 -13.43430 1.000 37.67157 197 ALA A N 1
ATOM 1417 C CA . ALA A 1 197 ? -22.70142 48.28913 -12.90516 1.000 39.67930 197 ALA A CA 1
ATOM 1418 C C . ALA A 1 197 ? -23.43189 46.95578 -12.79703 1.000 40.68444 197 ALA A C 1
ATOM 1419 O O . ALA A 1 197 ? -23.16750 46.00794 -13.54264 1.000 39.54547 197 ALA A O 1
ATOM 1421 N N . THR A 1 198 ? -24.34316 46.88343 -11.83802 1.000 45.54918 198 THR A N 1
ATOM 1422 C CA . THR A 1 198 ? -25.17147 45.70218 -11.62412 1.000 47.27044 198 THR A CA 1
ATOM 1423 C C . THR A 1 198 ? -26.55932 46.03244 -12.15952 1.000 48.52931 198 THR A C 1
ATOM 1424 O O . THR A 1 198 ? -27.34694 46.71308 -11.49757 1.000 49.23183 198 THR A O 1
ATOM 1428 N N . GLY A 1 199 ? -26.85047 45.55695 -13.37153 1.000 68.16991 199 GLY A N 1
ATOM 1429 C CA . GLY A 1 199 ? -28.08854 45.91426 -14.03998 1.000 69.30709 199 GLY A CA 1
ATOM 1430 C C . GLY A 1 199 ? -29.33126 45.29101 -13.44490 1.000 70.31676 199 GLY A C 1
ATOM 1431 O O . GLY A 1 199 ? -30.43791 45.73773 -13.76534 1.000 71.67599 199 GLY A O 1
ATOM 1432 N N . ASP A 1 200 ? -29.18038 44.29011 -12.58344 1.000 46.75585 200 ASP A N 1
ATOM 1433 C CA . ASP A 1 200 ? -30.31059 43.60616 -11.97046 1.000 47.80509 200 ASP A CA 1
ATOM 1434 C C . ASP A 1 200 ? -30.51428 44.17986 -10.57422 1.000 48.58685 200 ASP A C 1
ATOM 1435 O O . ASP A 1 200 ? -29.58289 44.18071 -9.76137 1.000 47.09899 200 ASP A O 1
ATOM 1440 N N . LYS A 1 201 ? -31.72614 44.67344 -10.29870 1.000 51.06559 201 LYS A N 1
ATOM 1441 C CA . LYS A 1 201 ? -31.95665 45.35351 -9.02759 1.000 53.20580 201 LYS A CA 1
ATOM 1442 C C . LYS A 1 201 ? -31.94228 44.37344 -7.86192 1.000 52.88391 201 LYS A C 1
ATOM 1443 O O . LYS A 1 201 ? -31.49551 44.72154 -6.76522 1.000 53.19073 201 LYS A O 1
ATOM 1449 N N . GLU A 1 202 ? -32.44107 43.15168 -8.06646 1.000 62.50668 202 GLU A N 1
ATOM 1450 C CA . GLU A 1 202 ? -32.36938 42.15535 -7.00131 1.000 61.34675 202 GLU A CA 1
ATOM 1451 C C . GLU A 1 202 ? -30.92030 41.87782 -6.62867 1.000 59.41280 202 GLU A C 1
ATOM 1452 O O . GLU A 1 202 ? -30.57392 41.79387 -5.44458 1.000 58.55744 202 GLU A O 1
ATOM 1458 N N . ILE A 1 203 ? -30.05996 41.73197 -7.63679 1.000 48.45615 203 ILE A N 1
ATOM 1459 C CA . ILE A 1 203 ? -28.65393 41.43416 -7.39481 1.000 46.35181 203 ILE A CA 1
ATOM 1460 C C . ILE A 1 203 ? -27.96281 42.61420 -6.72463 1.000 46.28659 203 ILE A C 1
ATOM 1461 O O . ILE A 1 203 ? -27.14961 42.43686 -5.80935 1.000 45.05955 203 ILE A O 1
ATOM 1466 N N . ALA A 1 204 ? -28.27834 43.83615 -7.16066 1.000 50.31172 204 ALA A N 1
ATOM 1467 C CA . ALA A 1 204 ? -27.66970 45.01531 -6.55444 1.000 50.50744 204 ALA A CA 1
ATOM 1468 C C . ALA A 1 204 ? -28.10915 45.19936 -5.10728 1.000 50.55503 204 ALA A C 1
ATOM 1469 O O . ALA A 1 204 ? -27.31666 45.65850 -4.27636 1.000 49.97483 204 ALA A O 1
ATOM 1471 N N . ASP A 1 205 ? -29.35258 44.83428 -4.78239 1.000 66.12430 205 ASP A N 1
ATOM 1472 C CA . ASP A 1 205 ? -29.82962 44.97942 -3.41018 1.000 66.33393 205 ASP A CA 1
ATOM 1473 C C . ASP A 1 205 ? -29.12008 44.00869 -2.47508 1.000 64.46508 205 ASP A C 1
ATOM 1474 O O . ASP A 1 205 ? -28.73919 44.37977 -1.35906 1.000 64.10501 205 ASP A O 1
ATOM 1479 N N . GLU A 1 206 ? -28.92835 42.76261 -2.91201 1.000 61.34480 206 GLU A N 1
ATOM 1480 C CA . GLU A 1 206 ? -28.24291 41.79149 -2.06841 1.000 59.63851 206 GLU A CA 1
ATOM 1481 C C . GLU A 1 206 ? -26.76675 42.13323 -1.91881 1.000 58.43926 206 GLU A C 1
ATOM 1482 O O . GLU A 1 206 ? -26.15398 41.80355 -0.89641 1.000 57.34807 206 GLU A O 1
ATOM 1488 N N . ALA A 1 207 ? -26.18730 42.81274 -2.91100 1.000 45.35663 207 ALA A N 1
ATOM 1489 C CA . ALA A 1 207 ? -24.79262 43.22295 -2.80364 1.000 43.76384 207 ALA A CA 1
ATOM 1490 C C . ALA A 1 207 ? -24.62397 44.34720 -1.79210 1.000 46.12199 207 ALA A C 1
ATOM 1491 O O . ALA A 1 207 ? -23.61776 44.39966 -1.07492 1.000 45.97268 207 ALA A O 1
ATOM 1493 N N . GLU A 1 208 ? -25.59871 45.25229 -1.71200 1.000 57.37099 208 GLU A N 1
ATOM 1494 C CA . GLU A 1 208 ? -25.48288 46.35008 -0.76290 1.000 58.26686 208 GLU A CA 1
ATOM 1495 C C . GLU A 1 208 ? -25.77357 45.90793 0.66391 1.000 57.77880 208 GLU A C 1
ATOM 1496 O O . GLU A 1 208 ? -25.22359 46.48933 1.60615 1.000 57.90490 208 GLU A O 1
ATOM 1502 N N . LYS A 1 209 ? -26.60553 44.87900 0.84948 1.000 73.72026 209 LYS A N 1
ATOM 1503 C CA . LYS A 1 209 ? -26.73599 44.29388 2.17953 1.000 73.13609 209 LYS A CA 1
ATOM 1504 C C . LYS A 1 209 ? -25.45032 43.58671 2.58185 1.000 71.25981 209 LYS A C 1
ATOM 1505 O O . LYS A 1 209 ? -24.98433 43.72419 3.71915 1.000 71.56701 209 LYS A O 1
ATOM 1511 N N . THR A 1 210 ? -24.86103 42.83131 1.65478 1.000 61.49391 210 THR A N 1
ATOM 1512 C CA . THR A 1 210 ? -23.60714 42.13865 1.90557 1.000 59.76726 210 THR A CA 1
ATOM 1513 C C . THR A 1 210 ? -22.43612 43.09676 2.05975 1.000 59.85884 210 THR A C 1
ATOM 1514 O O . THR A 1 210 ? -21.39500 42.69713 2.58981 1.000 59.16553 210 THR A O 1
ATOM 1518 N N . LYS A 1 211 ? -22.59879 44.35953 1.66631 1.000 62.82066 211 LYS A N 1
ATOM 1519 C CA . LYS A 1 211 ? -21.55061 45.34713 1.87333 1.000 63.46650 211 LYS A CA 1
ATOM 1520 C C . LYS A 1 211 ? -21.53211 45.89511 3.29500 1.000 64.45781 211 LYS A C 1
ATOM 1521 O O . LYS A 1 211 ? -20.50626 46.43832 3.71957 1.000 64.82748 211 LYS A O 1
ATOM 1527 N N . ALA A 1 212 ? -22.62187 45.74832 4.04396 1.000 57.49254 212 ALA A N 1
ATOM 1528 C CA . ALA A 1 212 ? -22.65833 46.20344 5.43070 1.000 60.96959 212 ALA A CA 1
ATOM 1529 C C . ALA A 1 212 ? -22.17262 45.11360 6.38415 1.000 61.25097 212 ALA A C 1
ATOM 1530 O O . ALA A 1 212 ? -22.96272 44.51335 7.11336 1.000 63.23843 212 ALA A O 1
ATOM 1532 N N . SER B 1 19 ? -45.81330 26.15440 22.75511 1.000 65.42321 19 SER B N 1
ATOM 1533 C CA . SER B 1 19 ? -45.14510 27.24389 22.05296 1.000 64.60688 19 SER B CA 1
ATOM 1534 C C . SER B 1 19 ? -43.91108 26.75552 21.29577 1.000 61.32315 19 SER B C 1
ATOM 1535 O O . SER B 1 19 ? -43.75821 27.01903 20.10110 1.000 61.12527 19 SER B O 1
ATOM 1538 N N . ARG B 1 20 ? -43.03509 26.03749 21.99472 1.000 66.50600 20 ARG B N 1
ATOM 1539 C CA . ARG B 1 20 ? -41.87500 25.41922 21.37641 1.000 65.81431 20 ARG B CA 1
ATOM 1540 C C . ARG B 1 20 ? -42.02541 23.90829 21.43776 1.000 64.68144 20 ARG B C 1
ATOM 1541 O O . ARG B 1 20 ? -42.35905 23.37542 22.50460 1.000 63.96872 20 ARG B O 1
ATOM 1549 N N . PRO B 1 21 ? -41.80818 23.18503 20.33877 1.000 56.08781 21 PRO B N 1
ATOM 1550 C CA . PRO B 1 21 ? -41.94814 21.72302 20.39012 1.000 55.46897 21 PRO B CA 1
ATOM 1551 C C . PRO B 1 21 ? -40.84985 21.10460 21.24214 1.000 53.24707 21 PRO B C 1
ATOM 1552 O O . PRO B 1 21 ? -39.67518 21.46203 21.12940 1.000 51.27806 21 PRO B O 1
ATOM 1556 N N . VAL B 1 22 ? -41.24119 20.15954 22.09414 1.000 59.77548 22 VAL B N 1
ATOM 1557 C CA . VAL B 1 22 ? -40.31028 19.49245 22.99782 1.000 58.52867 22 VAL B CA 1
ATOM 1558 C C . VAL B 1 22 ? -40.60816 17.99685 23.03614 1.000 57.64620 22 VAL B C 1
ATOM 1559 O O . VAL B 1 22 ? -41.76847 17.58485 23.14083 1.000 57.97689 22 VAL B O 1
ATOM 1563 N N . PHE B 1 23 ? -39.57579 17.18906 22.82370 1.000 68.98157 23 PHE B N 1
ATOM 1564 C CA . PHE B 1 23 ? -39.65911 15.74268 22.98155 1.000 68.13322 23 PHE B CA 1
ATOM 1565 C C . PHE B 1 23 ? -39.01153 15.36820 24.30734 1.000 67.04192 23 PHE B C 1
ATOM 1566 O O . PHE B 1 23 ? -37.82446 15.64157 24.52159 1.000 66.66587 23 PHE B O 1
ATOM 1574 N N . LYS B 1 24 ? -39.78129 14.75217 25.19456 1.000 67.15406 24 LYS B N 1
ATOM 1575 C CA . LYS B 1 24 ? -39.23902 14.29219 26.46093 1.000 66.53549 24 LYS B CA 1
ATOM 1576 C C . LYS B 1 24 ? -39.14512 12.77675 26.39798 1.000 66.40503 24 LYS B C 1
ATOM 1577 O O . LYS B 1 24 ? -40.09438 12.10611 25.98065 1.000 68.37712 24 LYS B O 1
ATOM 1583 N N . GLN B 1 25 ? -38.00322 12.24567 26.82561 1.000 62.69851 25 GLN B N 1
ATOM 1584 C CA . GLN B 1 25 ? -37.58999 10.91024 26.41795 1.000 62.18803 25 GLN B CA 1
ATOM 1585 C C . GLN B 1 25 ? -36.54210 10.39119 27.39115 1.000 61.05073 25 GLN B C 1
ATOM 1586 O O . GLN B 1 25 ? -35.59936 11.11398 27.72471 1.000 60.02051 25 GLN B O 1
ATOM 1592 N N . VAL B 1 26 ? -36.68616 9.14059 27.82172 1.000 66.24064 26 VAL B N 1
ATOM 1593 C CA . VAL B 1 26 ? -35.69923 8.50440 28.68663 1.000 65.31650 26 VAL B CA 1
ATOM 1594 C C . VAL B 1 26 ? -34.86414 7.53760 27.85559 1.000 64.78699 26 VAL B C 1
ATOM 1595 O O . VAL B 1 26 ? -35.39439 6.76872 27.04323 1.000 65.73178 26 VAL B O 1
ATOM 1599 N N . LEU B 1 27 ? -33.55079 7.62785 28.01855 1.000 62.24809 27 LEU B N 1
ATOM 1600 C CA . LEU B 1 27 ? -32.56878 7.01707 27.13171 1.000 62.35548 27 LEU B CA 1
ATOM 1601 C C . LEU B 1 27 ? -31.68990 6.08497 27.96067 1.000 62.21571 27 LEU B C 1
ATOM 1602 O O . LEU B 1 27 ? -30.87963 6.55351 28.76865 1.000 61.44697 27 LEU B O 1
ATOM 1607 N N . LYS B 1 28 ? -31.83151 4.77312 27.77605 1.000 61.88151 28 LYS B N 1
ATOM 1608 C CA . LYS B 1 28 ? -30.99955 3.85552 28.54259 1.000 62.19718 28 LYS B CA 1
ATOM 1609 C C . LYS B 1 28 ? -29.63137 3.71926 27.88847 1.000 62.41684 28 LYS B C 1
ATOM 1610 O O . LYS B 1 28 ? -29.51146 3.66471 26.66172 1.000 62.75607 28 LYS B O 1
ATOM 1616 N N . VAL B 1 29 ? -28.59551 3.68224 28.72453 1.000 39.11297 29 VAL B N 1
ATOM 1617 C CA . VAL B 1 29 ? -27.20566 3.66300 28.28548 1.000 39.31222 29 VAL B CA 1
ATOM 1618 C C . VAL B 1 29 ? -26.50290 2.53563 29.03326 1.000 40.65138 29 VAL B C 1
ATOM 1619 O O . VAL B 1 29 ? -26.52128 2.50481 30.27035 1.000 40.53835 29 VAL B O 1
ATOM 1623 N N . ASN B 1 30 ? -25.89480 1.60738 28.28836 1.000 37.26495 30 ASN B N 1
ATOM 1624 C CA . ASN B 1 30 ? -25.28887 0.41714 28.88071 1.000 38.94545 30 ASN B CA 1
ATOM 1625 C C . ASN B 1 30 ? -23.81654 0.61510 29.22576 1.000 39.77985 30 ASN B C 1
ATOM 1626 O O . ASN B 1 30 ? -23.39838 0.33117 30.35128 1.000 40.51345 30 ASN B O 1
ATOM 1631 N N . SER B 1 31 ? -23.01616 1.07809 28.27150 1.000 33.17052 31 SER B N 1
ATOM 1632 C CA . SER B 1 31 ? -21.57315 1.11361 28.45820 1.000 34.42234 31 SER B CA 1
ATOM 1633 C C . SER B 1 31 ? -21.18974 2.28498 29.34978 1.000 32.56043 31 SER B C 1
ATOM 1634 O O . SER B 1 31 ? -21.83261 3.33502 29.33419 1.000 30.15786 31 SER B O 1
ATOM 1637 N N . LEU B 1 32 ? -20.13445 2.09633 30.14314 1.000 40.29883 32 LEU B N 1
ATOM 1638 C CA . LEU B 1 32 ? -19.68177 3.18145 31.00604 1.000 36.65462 32 LEU B CA 1
ATOM 1639 C C . LEU B 1 32 ? -19.11028 4.34379 30.19868 1.000 33.47853 32 LEU B C 1
ATOM 1640 O O . LEU B 1 32 ? -19.15902 5.49428 30.64746 1.000 31.21834 32 LEU B O 1
ATOM 1645 N N . GLN B 1 33 ? -18.59092 4.07200 29.00065 1.000 44.53327 33 GLN B N 1
ATOM 1646 C CA . GLN B 1 33 ? -18.05248 5.14297 28.16820 1.000 41.17524 33 GLN B CA 1
ATOM 1647 C C . GLN B 1 33 ? -19.16041 6.05917 27.67597 1.000 42.24421 33 GLN B C 1
ATOM 1648 O O . GLN B 1 33 ? -19.04761 7.28778 27.76098 1.000 40.60515 33 GLN B O 1
ATOM 1654 N N . ALA B 1 34 ? -20.23541 5.47937 27.14022 1.000 30.66389 34 ALA B N 1
ATOM 1655 C CA . ALA B 1 34 ? -21.36201 6.30066 26.72232 1.000 30.16293 34 ALA B CA 1
ATOM 1656 C C . ALA B 1 34 ? -22.04252 6.94167 27.92248 1.000 29.06003 34 ALA B C 1
ATOM 1657 O O . ALA B 1 34 ? -22.53184 8.07117 27.82399 1.000 28.11838 34 ALA B O 1
ATOM 1659 N N . GLN B 1 35 ? -22.06500 6.24933 29.06341 1.000 38.83824 35 GLN B N 1
ATOM 1660 C CA . GLN B 1 35 ? -22.56869 6.86251 30.28629 1.000 37.84889 35 GLN B CA 1
ATOM 1661 C C . GLN B 1 35 ? -21.72697 8.06743 30.67898 1.000 36.21547 35 GLN B C 1
ATOM 1662 O O . GLN B 1 35 ? -22.26186 9.09334 31.11367 1.000 35.72734 35 GLN B O 1
ATOM 1668 N N . ARG B 1 36 ? -20.40597 7.96185 30.53427 1.000 43.48405 36 ARG B N 1
ATOM 1669 C CA . ARG B 1 36 ? -19.53376 9.07099 30.90139 1.000 41.97418 36 ARG B CA 1
ATOM 1670 C C . ARG B 1 36 ? -19.77092 10.27614 29.99926 1.000 42.42253 36 ARG B C 1
ATOM 1671 O O . ARG B 1 36 ? -19.98488 11.39135 30.48426 1.000 42.65750 36 ARG B O 1
ATOM 1679 N N . VAL B 1 37 ? -19.74792 10.06436 28.67904 1.000 38.99550 37 VAL B N 1
ATOM 1680 C CA . VAL B 1 37 ? -20.02085 11.14227 27.72703 1.000 39.78702 37 VAL B CA 1
ATOM 1681 C C . VAL B 1 37 ? -21.34319 11.82184 28.05419 1.000 40.45776 37 VAL B C 1
ATOM 1682 O O . VAL B 1 37 ? -21.44375 13.05482 28.07821 1.000 41.49209 37 VAL B O 1
ATOM 1686 N N . MET B 1 38 ? -22.36919 11.02322 28.34040 1.000 43.30606 38 MET B N 1
ATOM 1687 C CA . MET B 1 38 ? -23.67851 11.56872 28.66996 1.000 43.65138 38 MET B CA 1
ATOM 1688 C C . MET B 1 38 ? -23.61321 12.45658 29.90310 1.000 43.79361 38 MET B C 1
ATOM 1689 O O . MET B 1 38 ? -24.17759 13.55723 29.91957 1.000 44.79114 38 MET B O 1
ATOM 1694 N N . GLU B 1 39 ? -22.89190 12.01005 30.92994 1.000 53.14491 39 GLU B N 1
ATOM 1695 C CA . GLU B 1 39 ? -22.90812 12.70669 32.20867 1.000 52.98828 39 GLU B CA 1
ATOM 1696 C C . GLU B 1 39 ? -22.13064 14.01416 32.15469 1.000 53.62236 39 GLU B C 1
ATOM 1697 O O . GLU B 1 39 ? -22.52478 14.99677 32.79074 1.000 54.19833 39 GLU B O 1
ATOM 1703 N N . ARG B 1 40 ? -21.02704 14.05708 31.41084 1.000 40.12723 40 ARG B N 1
ATOM 1704 C CA . ARG B 1 40 ? -20.21136 15.26292 31.39093 1.000 41.27691 40 ARG B CA 1
ATOM 1705 C C . ARG B 1 40 ? -20.47756 16.17036 30.19580 1.000 43.67638 40 ARG B C 1
ATOM 1706 O O . ARG B 1 40 ? -20.03508 17.32426 30.21507 1.000 45.42839 40 ARG B O 1
ATOM 1714 N N . SER B 1 41 ? -21.19755 15.70979 29.17200 1.000 29.98869 41 SER B N 1
ATOM 1715 C CA . SER B 1 41 ? -21.37007 16.53821 27.98568 1.000 31.74026 41 SER B CA 1
ATOM 1716 C C . SER B 1 41 ? -22.81166 16.90309 27.64998 1.000 32.27195 41 SER B C 1
ATOM 1717 O O . SER B 1 41 ? -23.03143 17.98979 27.11544 1.000 34.50658 41 SER B O 1
ATOM 1720 N N . PHE B 1 42 ? -23.79879 16.05536 27.95157 1.000 45.51716 42 PHE B N 1
ATOM 1721 C CA . PHE B 1 42 ? -25.11546 16.23248 27.33904 1.000 45.95327 42 PHE B CA 1
ATOM 1722 C C . PHE B 1 42 ? -25.78025 17.53549 27.76959 1.000 47.58129 42 PHE B C 1
ATOM 1723 O O . PHE B 1 42 ? -26.09289 18.39084 26.93443 1.000 49.39026 42 PHE B O 1
ATOM 1731 N N . GLU B 1 43 ? -26.03021 17.69530 29.07143 1.000 65.22681 43 GLU B N 1
ATOM 1732 C CA . GLU B 1 43 ? -26.79022 18.85598 29.52581 1.000 66.30332 43 GLU B CA 1
ATOM 1733 C C . GLU B 1 43 ? -26.06742 20.16093 29.22276 1.000 68.33589 43 GLU B C 1
ATOM 1734 O O . GLU B 1 43 ? -26.71556 21.17445 28.93880 1.000 69.75260 43 GLU B O 1
ATOM 1740 N N . ARG B 1 44 ? -24.73419 20.15946 29.26425 1.000 37.69546 44 ARG B N 1
ATOM 1741 C CA . ARG B 1 44 ? -23.99155 21.34644 28.85520 1.000 39.81553 44 ARG B CA 1
ATOM 1742 C C . ARG B 1 44 ? -24.18782 21.62567 27.36902 1.000 41.51920 44 ARG B C 1
ATOM 1743 O O . ARG B 1 44 ? -24.41940 22.77262 26.96810 1.000 43.07830 44 ARG B O 1
ATOM 1751 N N . VAL B 1 45 ? -24.09625 20.58534 26.53494 1.000 39.96414 45 VAL B N 1
ATOM 1752 C CA . VAL B 1 45 ? -24.31917 20.75692 25.10237 1.000 41.32356 45 VAL B CA 1
ATOM 1753 C C . VAL B 1 45 ? -25.77296 21.11374 24.82224 1.000 41.30875 45 VAL B C 1
ATOM 1754 O O . VAL B 1 45 ? -26.06385 21.87588 23.89119 1.000 42.46430 45 VAL B O 1
ATOM 1758 N N . SER B 1 46 ? -26.70721 20.57535 25.60886 1.000 54.00090 46 SER B N 1
ATOM 1759 C CA . SER B 1 46 ? -28.11294 20.92383 25.43068 1.000 54.01607 46 SER B CA 1
ATOM 1760 C C . SER B 1 46 ? -28.34562 22.40916 25.68940 1.000 55.40322 46 SER B C 1
ATOM 1761 O O . SER B 1 46 ? -29.03864 23.08457 24.91952 1.000 56.43602 46 SER B O 1
ATOM 1764 N N . ASN B 1 47 ? -27.76364 22.93977 26.76826 1.000 65.12924 47 ASN B N 1
ATOM 1765 C CA . ASN B 1 47 ? -27.87381 24.36831 27.03973 1.000 66.47783 47 ASN B CA 1
ATOM 1766 C C . ASN B 1 47 ? -27.04902 25.20325 26.06991 1.000 68.28484 47 ASN B C 1
ATOM 1767 O O . ASN B 1 47 ? -27.34728 26.38774 25.88176 1.000 69.57703 47 ASN B O 1
ATOM 1772 N N . SER B 1 48 ? -26.01825 24.61797 25.45797 1.000 47.38392 48 SER B N 1
ATOM 1773 C CA . SER B 1 48 ? -25.19308 25.36127 24.51260 1.000 48.76959 48 SER B CA 1
ATOM 1774 C C . SER B 1 48 ? -25.90596 25.52254 23.17560 1.000 48.91569 48 SER B C 1
ATOM 1775 O O . SER B 1 48 ? -25.94244 26.62161 22.61123 1.000 50.02894 48 SER B O 1
ATOM 1778 N N . LEU B 1 49 ? -26.47730 24.43449 22.65271 1.000 59.90445 49 LEU B N 1
ATOM 1779 C CA . LEU B 1 49 ? -27.23716 24.53157 21.41224 1.000 59.90401 49 LEU B CA 1
ATOM 1780 C C . LEU B 1 49 ? -28.48794 25.38106 21.58948 1.000 60.49773 49 LEU B C 1
ATOM 1781 O O . LEU B 1 49 ? -28.93868 26.02238 20.63416 1.000 61.09952 49 LEU B O 1
ATOM 1786 N N . PHE B 1 50 ? -29.06264 25.39630 22.79384 1.000 66.25498 50 PHE B N 1
ATOM 1787 C CA . PHE B 1 50 ? -30.19377 26.27769 23.06090 1.000 66.76705 50 PHE B CA 1
ATOM 1788 C C . PHE B 1 50 ? -29.76789 27.73989 22.99692 1.000 68.37036 50 PHE B C 1
ATOM 1789 O O . PHE B 1 50 ? -30.45181 28.57157 22.38792 1.000 69.24019 50 PHE B O 1
ATOM 1797 N N . SER B 1 51 ? -28.64270 28.07362 23.63506 1.000 63.41770 51 SER B N 1
ATOM 1798 C CA . SER B 1 51 ? -28.15567 29.44934 23.61166 1.000 65.15801 51 SER B CA 1
ATOM 1799 C C . SER B 1 51 ? -27.75281 29.87469 22.20475 1.000 65.97397 51 SER B C 1
ATOM 1800 O O . SER B 1 51 ? -28.00596 31.01615 21.80371 1.000 67.32035 51 SER B O 1
ATOM 1803 N N . ILE B 1 52 ? -27.11342 28.98090 21.44482 1.000 47.17973 52 ILE B N 1
ATOM 1804 C CA . ILE B 1 52 ? -26.74922 29.30963 20.06750 1.000 47.96091 52 ILE B CA 1
ATOM 1805 C C . ILE B 1 52 ? -27.99509 29.65762 19.26403 1.000 48.99699 52 ILE B C 1
ATOM 1806 O O . ILE B 1 52 ? -28.03206 30.66291 18.54389 1.000 51.33672 52 ILE B O 1
ATOM 1811 N N . ASP B 1 53 ? -29.03762 28.83037 19.38092 1.000 68.72613 53 ASP B N 1
ATOM 1812 C CA . ASP B 1 53 ? -30.28092 29.10004 18.66844 1.000 68.99241 53 ASP B CA 1
ATOM 1813 C C . ASP B 1 53 ? -30.86791 30.44845 19.06342 1.000 70.47405 53 ASP B C 1
ATOM 1814 O O . ASP B 1 53 ? -31.47254 31.13187 18.22935 1.000 71.28243 53 ASP B O 1
ATOM 1819 N N . VAL B 1 54 ? -30.67655 30.85795 20.31479 1.000 71.61628 54 VAL B N 1
ATOM 1820 C CA . VAL B 1 54 ? -31.30912 32.06846 20.82972 1.000 72.91512 54 VAL B CA 1
ATOM 1821 C C . VAL B 1 54 ? -30.41781 33.29775 20.68213 1.000 74.63812 54 VAL B C 1
ATOM 1822 O O . VAL B 1 54 ? -30.90834 34.38583 20.37176 1.000 75.99796 54 VAL B O 1
ATOM 1826 N N . ILE B 1 55 ? -29.10433 33.16378 20.88152 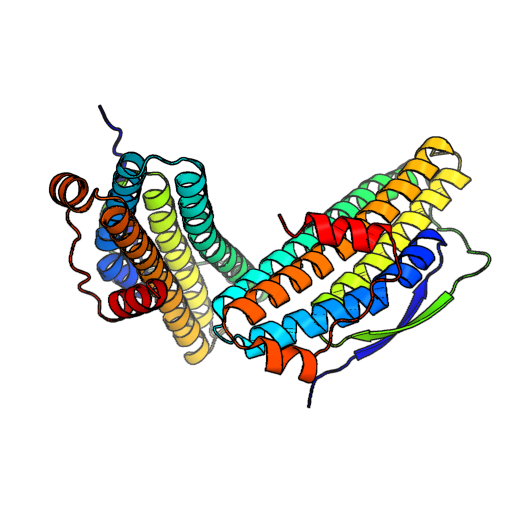1.000 66.71104 55 ILE B N 1
ATOM 1827 C CA . ILE B 1 55 ? -28.22970 34.32998 20.76768 1.000 68.11957 55 ILE B CA 1
ATOM 1828 C C . ILE B 1 55 ? -28.21846 34.87160 19.34617 1.000 68.58230 55 ILE B C 1
ATOM 1829 O O . ILE B 1 55 ? -28.14415 36.08886 19.13164 1.000 69.84528 55 ILE B O 1
ATOM 1834 N N . LEU B 1 56 ? -28.31760 33.98890 18.35206 1.000 74.51372 56 LEU B N 1
ATOM 1835 C CA . LEU B 1 56 ? -28.25583 34.46595 16.97832 1.000 74.90244 56 LEU B CA 1
ATOM 1836 C C . LEU B 1 56 ? -29.61506 34.91244 16.45457 1.000 75.50806 56 LEU B C 1
ATOM 1837 O O . LEU B 1 56 ? -29.66646 35.74503 15.54151 1.000 76.41153 56 LEU B O 1
ATOM 1842 N N . ARG B 1 57 ? -30.71105 34.38427 17.01010 1.000 102.30437 57 ARG B N 1
ATOM 1843 C CA . ARG B 1 5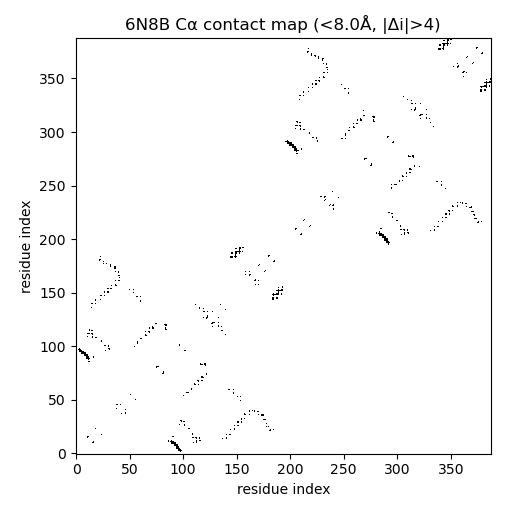7 ? -32.01929 34.99434 16.79041 1.000 103.05226 57 ARG B CA 1
ATOM 1844 C C . ARG B 1 57 ? -32.05363 36.42363 17.31783 1.000 104.85941 57 ARG B C 1
ATOM 1845 O O . ARG B 1 57 ? -32.77685 37.27012 16.77905 1.000 105.97709 57 ARG B O 1
ATOM 1853 N N . ILE B 1 58 ? -31.27818 36.70714 18.36664 1.000 72.40704 58 ILE B N 1
ATOM 1854 C CA . ILE B 1 58 ? -31.16520 38.06463 18.88856 1.000 73.86330 58 ILE B CA 1
ATOM 1855 C C . ILE B 1 58 ? -30.27756 38.91583 17.98947 1.000 75.07616 58 ILE B C 1
ATOM 1856 O O . ILE B 1 58 ? -30.55126 40.10168 17.77171 1.000 77.59009 58 ILE B O 1
ATOM 1861 N N . ILE B 1 59 ? -29.20502 38.33209 17.45172 1.000 82.39869 59 ILE B N 1
ATOM 1862 C CA . ILE B 1 59 ? -28.42035 39.02939 16.43661 1.000 83.50552 59 ILE B CA 1
ATOM 1863 C C . ILE B 1 59 ? -29.27617 39.23993 15.19298 1.000 84.25938 59 ILE B C 1
ATOM 1864 O O . ILE B 1 59 ? -29.38471 40.35494 14.66921 1.000 87.09506 59 ILE B O 1
ATOM 1869 N N . GLY B 1 60 ? -29.88454 38.16427 14.69859 1.000 141.94059 60 GLY B N 1
ATOM 1870 C CA . GLY B 1 60 ? -31.05896 38.25607 13.84971 1.000 142.30251 60 GLY B CA 1
ATOM 1871 C C . GLY B 1 60 ? -30.97473 37.96508 12.36625 1.000 142.27577 60 GLY B C 1
ATOM 1872 O O . GLY B 1 60 ? -31.85793 37.28013 11.84138 1.000 141.31728 60 GLY B O 1
ATOM 1873 N N . GLU B 1 61 ? -29.95588 38.45321 11.66669 1.000 101.85929 61 GLU B N 1
ATOM 1874 C CA . GLU B 1 61 ? -29.91461 38.22954 10.22818 1.000 103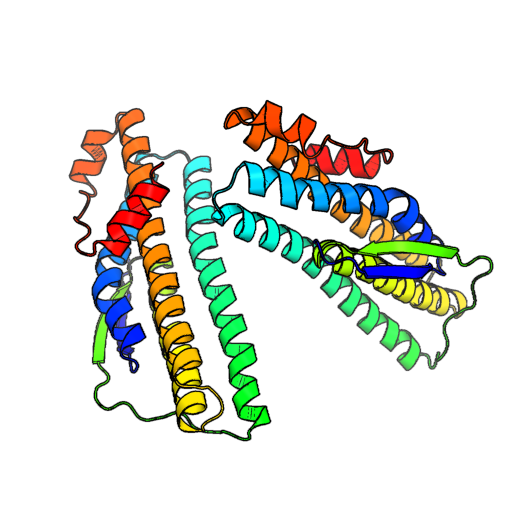.05519 61 GLU B CA 1
ATOM 1875 C C . GLU B 1 61 ? -29.56830 36.77520 9.95364 1.000 99.52112 61 GLU B C 1
ATOM 1876 O O . GLU B 1 61 ? -28.55185 36.25869 10.42985 1.000 98.25405 61 GLU B O 1
ATOM 1882 N N . GLN B 1 62 ? -30.42018 36.12995 9.15572 1.000 106.90294 62 GLN B N 1
ATOM 1883 C CA . GLN B 1 62 ? -30.53568 34.68018 9.15511 1.000 102.78274 62 GLN B CA 1
ATOM 1884 C C . GLN B 1 62 ? -29.29380 33.99156 8.61456 1.000 103.52691 62 GLN B C 1
ATOM 1885 O O . GLN B 1 62 ? -29.01802 32.85903 9.00789 1.000 100.96847 62 GLN B O 1
ATOM 1891 N N . ASP B 1 63 ? -28.49845 34.66274 7.78751 1.000 102.49919 63 ASP B N 1
ATOM 1892 C CA . ASP B 1 63 ? -27.42953 33.95608 7.09423 1.000 103.55193 63 ASP B CA 1
ATOM 1893 C C . ASP B 1 63 ? -26.36308 33.32684 8.02056 1.000 102.21331 63 ASP B C 1
ATOM 1894 O O . ASP B 1 63 ? -25.76782 32.32300 7.59930 1.000 102.05150 63 ASP B O 1
ATOM 1899 N N . GLU B 1 64 ? -26.03775 33.83240 9.24207 1.000 149.86422 64 GLU B N 1
ATOM 1900 C CA . GLU B 1 64 ? -25.27257 32.84449 10.02153 1.000 146.99693 64 GLU B CA 1
ATOM 1901 C C . GLU B 1 64 ? -26.18005 31.76160 10.55881 1.000 142.60951 64 GLU B C 1
ATOM 1902 O O . GLU B 1 64 ? -25.72409 30.63345 10.75106 1.000 140.61950 64 GLU B O 1
ATOM 1908 N N . ILE B 1 65 ? -27.45384 32.06452 10.81398 1.000 72.02429 65 ILE B N 1
ATOM 1909 C CA . ILE B 1 65 ? -28.27925 31.04955 11.45340 1.000 67.06904 65 ILE B CA 1
ATOM 1910 C C . ILE B 1 65 ? -28.27726 29.78610 10.60213 1.000 67.14870 65 ILE B C 1
ATOM 1911 O O . ILE B 1 65 ? -28.14305 28.67283 11.12479 1.000 63.46447 65 ILE B O 1
ATOM 1916 N N . ASP B 1 66 ? -28.29610 29.94297 9.27420 1.000 81.41328 66 ASP B N 1
ATOM 1917 C CA . ASP B 1 66 ? -28.06864 28.80362 8.39297 1.000 81.67415 66 ASP B CA 1
ATOM 1918 C C . ASP B 1 66 ? -26.58622 28.45401 8.23911 1.000 83.98446 66 ASP B C 1
ATOM 1919 O O . ASP B 1 66 ? -26.26409 27.29322 7.96556 1.000 82.96796 66 ASP B O 1
ATOM 1924 N N . GLN B 1 67 ? -25.66588 29.40421 8.44120 1.000 92.14203 67 GLN B N 1
ATOM 1925 C CA . GLN B 1 67 ? -24.25000 29.07041 8.29732 1.000 93.94535 67 GLN B CA 1
ATOM 1926 C C . GLN B 1 67 ? -23.63392 28.60896 9.61285 1.000 91.21098 67 GLN B C 1
ATOM 1927 O O . GLN B 1 67 ? -22.59009 27.95049 9.59626 1.000 91.97954 67 GLN B O 1
ATOM 1933 N N . VAL B 1 68 ? -24.26056 28.92056 10.74864 1.000 67.90229 68 VAL B N 1
ATOM 1934 C CA . VAL B 1 68 ? -23.82449 28.33816 12.01439 1.000 62.57558 68 VAL B CA 1
ATOM 1935 C C . VAL B 1 68 ? -24.46915 26.97352 12.21860 1.000 58.02832 68 VAL B C 1
ATOM 1936 O O . VAL B 1 68 ? -23.83884 26.04506 12.73638 1.000 54.57052 68 VAL B O 1
ATOM 1940 N N . GLU B 1 69 ? -25.72530 26.82017 11.80149 1.000 70.73868 69 GLU B N 1
ATOM 1941 C CA . GLU B 1 69 ? -26.39407 25.53765 11.97583 1.000 66.52429 69 GLU B CA 1
ATOM 1942 C C . GLU B 1 69 ? -25.82560 24.48162 11.03411 1.000 69.79673 69 GLU B C 1
ATOM 1943 O O . GLU B 1 69 ? -25.68719 23.31496 11.41711 1.000 66.56937 69 GLU B O 1
ATOM 1949 N N . THR B 1 70 ? -25.48025 24.86592 9.80381 1.000 59.97558 70 THR B N 1
ATOM 1950 C CA . THR B 1 70 ? -24.90525 23.89462 8.87833 1.000 62.44036 70 THR B CA 1
ATOM 1951 C C . THR B 1 70 ? -23.51914 23.43712 9.32052 1.000 63.05146 70 THR B C 1
ATOM 1952 O O . THR B 1 70 ? -23.15389 22.28021 9.08580 1.000 63.11782 70 THR B O 1
ATOM 1956 N N . VAL B 1 71 ? -22.74649 24.29552 9.99250 1.000 57.96171 71 VAL B N 1
ATOM 1957 C CA . VAL B 1 71 ? -21.43117 23.83697 10.43463 1.000 57.03468 71 VAL B CA 1
ATOM 1958 C C . VAL B 1 71 ? -21.53637 23.06104 11.73780 1.000 49.30932 71 VAL B C 1
ATOM 1959 O O . VAL B 1 71 ? -20.71406 22.17682 12.00036 1.000 47.16991 71 VAL B O 1
ATOM 1963 N N . ILE B 1 72 ? -22.53505 23.35596 12.56911 1.000 54.14585 72 ILE B N 1
ATOM 1964 C CA . ILE B 1 72 ? -22.81412 22.48149 13.70197 1.000 45.60857 72 ILE B CA 1
ATOM 1965 C C . ILE B 1 72 ? -23.20441 21.09603 13.20211 1.000 46.55385 72 ILE B C 1
ATOM 1966 O O . ILE B 1 72 ? -22.62161 20.08322 13.60559 1.000 42.82322 72 ILE B O 1
ATOM 1971 N N . LEU B 1 73 ? -24.16936 21.03228 12.28297 1.000 39.27507 73 LEU B N 1
ATOM 1972 C CA . LEU B 1 73 ? -24.67462 19.74053 11.83874 1.000 38.93494 73 LEU B CA 1
ATOM 1973 C C . LEU B 1 73 ? -23.70485 19.01813 10.91941 1.000 44.17605 73 LEU B C 1
ATOM 1974 O O . LEU B 1 73 ? -23.83816 17.80341 10.74064 1.000 43.42685 73 LEU B O 1
ATOM 1979 N N . GLU B 1 74 ? -22.71891 19.72329 10.36599 1.000 57.58052 74 GLU B N 1
ATOM 1980 C CA . GLU B 1 74 ? -21.61431 19.04569 9.70234 1.000 61.42943 74 GLU B CA 1
ATOM 1981 C C . GLU B 1 74 ? -20.71382 18.37755 10.73025 1.000 55.17034 74 GLU B C 1
ATOM 1982 O O . GLU B 1 74 ? -20.33908 17.20894 10.57780 1.000 54.90623 74 GLU B O 1
ATOM 1988 N N . HIS B 1 75 ? -20.35579 19.11230 11.78665 1.000 62.81700 75 HIS B N 1
ATOM 1989 C CA . HIS B 1 75 ? -19.55614 18.53849 12.86347 1.000 54.38213 75 HIS B CA 1
ATOM 1990 C C . HIS B 1 75 ? -20.24605 17.32168 13.46984 1.000 50.52110 75 HIS B C 1
ATOM 1991 O O . HIS B 1 75 ? -19.61332 16.28560 13.70542 1.000 47.91898 75 HIS B O 1
ATOM 1998 N N . ILE B 1 76 ? -21.55043 17.43123 13.73057 1.000 44.24109 76 ILE B N 1
ATOM 1999 C CA . ILE B 1 76 ? -22.30056 16.29949 14.26879 1.000 40.02366 76 ILE B CA 1
ATOM 2000 C C . ILE B 1 76 ? -22.35327 15.16150 13.26194 1.000 46.23869 76 ILE B C 1
ATOM 2001 O O . ILE B 1 76 ? -22.18132 13.98864 13.61794 1.000 43.75300 76 ILE B O 1
ATOM 2006 N N . SER B 1 77 ? -22.54293 15.49030 11.98297 1.000 39.59747 77 SER B N 1
ATOM 2007 C CA . SER B 1 77 ? -22.66189 14.45025 10.97049 1.000 44.32857 77 SER B CA 1
ATOM 2008 C C . SER B 1 77 ? -21.34253 13.73650 10.73717 1.000 47.61391 77 SER B C 1
ATOM 2009 O O . SER B 1 77 ? -21.34046 12.52504 10.49432 1.000 48.39072 77 SER B O 1
ATOM 2012 N N . LYS B 1 78 ? -20.21896 14.45590 10.79655 1.000 56.32942 78 LYS B N 1
ATOM 2013 C CA . LYS B 1 78 ? -18.93994 13.79952 10.56175 1.000 54.27263 78 LYS B CA 1
ATOM 2014 C C . LYS B 1 78 ? -18.65835 12.77053 11.64801 1.000 48.15414 78 LYS B C 1
ATOM 2015 O O . LYS B 1 78 ? -18.24241 11.64767 11.35544 1.000 48.58026 78 LYS B O 1
ATOM 2021 N N . VAL B 1 79 ? -18.93187 13.11488 12.90428 1.000 46.33699 79 VAL B N 1
ATOM 2022 C CA . VAL B 1 79 ? -18.82487 12.13229 13.97791 1.000 40.48056 79 VAL B CA 1
ATOM 2023 C C . VAL B 1 79 ? -19.80753 10.99105 13.74752 1.000 45.06496 79 VAL B C 1
ATOM 2024 O O . VAL B 1 79 ? -19.49104 9.81768 13.98246 1.000 45.28475 79 VAL B O 1
ATOM 2028 N N . SER B 1 80 ? -21.01949 11.31952 13.29330 1.000 39.06554 80 SER B N 1
ATOM 2029 C CA . SER B 1 80 ? -22.03017 10.29464 13.05303 1.000 39.85640 80 SER B CA 1
ATOM 2030 C C . SER B 1 80 ? -21.59438 9.30333 11.97956 1.000 45.91510 80 SER B C 1
ATOM 2031 O O . SER B 1 80 ? -21.80219 8.09251 12.12551 1.000 44.63049 80 SER B O 1
ATOM 2034 N N . GLU B 1 81 ? -20.99387 9.79210 10.89021 1.000 69.31871 81 GLU B N 1
ATOM 2035 C CA . GLU B 1 81 ? -20.59031 8.88035 9.82346 1.000 70.96077 81 GLU B CA 1
ATOM 2036 C C . GLU B 1 81 ? -19.44685 7.97394 10.26186 1.000 70.62671 81 GLU B C 1
ATOM 2037 O O . GLU B 1 81 ? -19.42480 6.78818 9.91342 1.000 69.89662 81 GLU B O 1
ATOM 2043 N N . ASP B 1 82 ? -18.49324 8.49593 11.03358 1.000 63.63329 82 ASP B N 1
ATOM 2044 C CA . ASP B 1 82 ? -17.36519 7.65375 11.40612 1.000 59.16775 82 ASP B CA 1
ATOM 2045 C C . ASP B 1 82 ? -17.72797 6.64827 12.49088 1.000 58.68577 82 ASP B C 1
ATOM 2046 O O . ASP B 1 82 ? -17.08292 5.59839 12.58283 1.000 58.12789 82 ASP B O 1
ATOM 2051 N N . LEU B 1 83 ? -18.74985 6.92364 13.30182 1.000 48.60890 83 LEU B N 1
ATOM 2052 C CA . LEU B 1 83 ? -19.30213 5.84646 14.11251 1.000 47.74522 83 LEU B CA 1
ATOM 2053 C C . LEU B 1 83 ? -20.05942 4.85281 13.24871 1.000 51.07636 83 LEU B C 1
ATOM 2054 O O . LEU B 1 83 ? -20.06966 3.65535 13.54936 1.000 50.80791 83 LEU B O 1
ATOM 2059 N N . ASP B 1 84 ? -20.69868 5.32978 12.17821 1.000 51.83378 84 ASP B N 1
ATOM 2060 C CA . ASP B 1 84 ? -21.39756 4.42595 11.27289 1.000 51.68368 84 ASP B CA 1
ATOM 2061 C C . ASP B 1 84 ? -20.43367 3.44999 10.61620 1.000 53.62257 84 ASP B C 1
ATOM 2062 O O . ASP B 1 84 ? -20.72309 2.25170 10.51854 1.000 53.11073 84 ASP B O 1
ATOM 2067 N N . LYS B 1 85 ? -19.27185 3.93886 10.17931 1.000 54.09441 85 LYS B N 1
ATOM 2068 C CA . LYS B 1 85 ? -18.32076 3.07302 9.49534 1.000 53.82700 85 LYS B CA 1
ATOM 2069 C C . LYS B 1 85 ? -17.52018 2.22547 10.47603 1.000 52.70714 85 LYS B C 1
ATOM 2070 O O . LYS B 1 85 ? -17.19456 1.07407 10.16764 1.000 52.69111 85 LYS B O 1
ATOM 2076 N N . ALA B 1 86 ? -17.21094 2.76102 11.65916 1.000 43.87028 86 ALA B N 1
ATOM 2077 C CA . ALA B 1 86 ? -16.59415 1.94043 12.69648 1.000 42.15321 86 ALA B CA 1
ATOM 2078 C C . ALA B 1 86 ? -17.50500 0.78331 13.08743 1.000 44.83786 86 ALA B C 1
ATOM 2079 O O . ALA B 1 86 ? -17.04141 -0.34918 13.26800 1.000 44.98394 86 ALA B O 1
ATOM 2081 N N . THR B 1 87 ? -18.80338 1.05521 13.24428 1.000 47.62974 87 THR B N 1
ATOM 2082 C CA . THR B 1 87 ? -19.76025 -0.01448 13.50878 1.000 47.08055 87 THR B CA 1
ATOM 2083 C C . THR B 1 87 ? -19.75946 -1.04166 12.38604 1.000 48.43631 87 THR B C 1
ATOM 2084 O O . THR B 1 87 ? -19.81311 -2.24990 12.64009 1.000 49.33111 87 THR B O 1
ATOM 2088 N N . ALA B 1 88 ? -19.67792 -0.57965 11.13752 1.000 52.90610 88 ALA B N 1
ATOM 2089 C CA . ALA B 1 88 ? -19.73359 -1.49303 10.00195 1.000 53.65501 88 ALA B CA 1
ATOM 2090 C C . ALA B 1 88 ? -18.57982 -2.48705 10.03313 1.000 54.48702 88 ALA B C 1
ATOM 2091 O O . ALA B 1 88 ? -18.78742 -3.69776 9.89408 1.000 55.47931 88 ALA B O 1
ATOM 2093 N N . GLN B 1 89 ? -17.35241 -1.99315 10.21827 1.000 75.98079 89 GLN B N 1
ATOM 2094 C CA . GLN B 1 89 ? -16.18670 -2.86990 10.14351 1.000 75.51075 89 GLN B CA 1
ATOM 2095 C C . GLN B 1 89 ? -16.17505 -3.89279 11.27231 1.000 76.21859 89 GLN B C 1
ATOM 2096 O O . GLN B 1 89 ? -15.83477 -5.06255 11.05512 1.000 77.22013 89 GLN B O 1
ATOM 2102 N N . LEU B 1 90 ?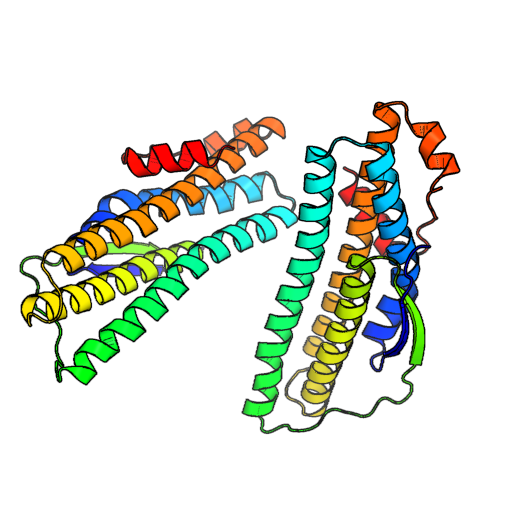 -16.55457 -3.48004 12.48059 1.000 50.61492 90 LEU B N 1
ATOM 2103 C CA . LEU B 1 90 ? -16.55141 -4.41494 13.59917 1.000 51.95535 90 LEU B CA 1
ATOM 2104 C C . LEU B 1 90 ? -17.82187 -5.25297 13.64709 1.000 54.23530 90 LEU B C 1
ATOM 2105 O O . LEU B 1 90 ? -17.80069 -6.36370 14.18819 1.000 56.05771 90 LEU B O 1
ATOM 2110 N N . ASN B 1 91 ? -18.92715 -4.76247 13.08180 1.000 64.88390 91 ASN B N 1
ATOM 2111 C CA . ASN B 1 91 ? -20.07348 -5.64652 12.91267 1.000 65.78796 91 ASN B CA 1
ATOM 2112 C C . ASN B 1 91 ? -19.80997 -6.73727 11.89029 1.000 67.08742 91 ASN B C 1
ATOM 2113 O O . ASN B 1 91 ? -20.60091 -7.68466 11.80465 1.000 68.42286 91 ASN B O 1
ATOM 2118 N N . LYS B 1 92 ? -18.70529 -6.63122 11.14642 1.000 60.82304 92 LYS B N 1
ATOM 2119 C CA . LYS B 1 92 ? -18.25797 -7.66386 10.23125 1.000 61.68474 92 LYS B CA 1
ATOM 2120 C C . LYS B 1 92 ? -17.08879 -8.46168 10.78755 1.000 61.88939 92 LYS B C 1
ATOM 2121 O O . LYS B 1 92 ? -16.79921 -9.54953 10.27789 1.000 63.48302 92 LYS B O 1
ATOM 2127 N N . LEU B 1 93 ? -16.48489 -8.01848 11.88765 1.000 56.16701 93 LEU B N 1
ATOM 2128 C CA . LEU B 1 93 ? -15.66727 -8.95717 12.63846 1.000 56.83062 93 LEU B CA 1
ATOM 2129 C C . LEU B 1 93 ? -16.51589 -9.94158 13.42829 1.000 59.88237 93 LEU B C 1
ATOM 2130 O O . LEU B 1 93 ? -16.06879 -11.06624 13.67094 1.000 61.25608 93 LEU B O 1
ATOM 2135 N N . MET B 1 94 ? -17.72953 -9.55792 13.83671 1.000 77.55923 94 MET B N 1
ATOM 2136 C CA . MET B 1 94 ? -18.57455 -10.52632 14.52625 1.000 80.36853 94 MET B CA 1
ATOM 2137 C C . MET B 1 94 ? -19.17170 -11.52409 13.54760 1.000 81.31586 94 MET B C 1
ATOM 2138 O O . MET B 1 94 ? -19.33808 -12.70222 13.88214 1.000 83.52596 94 MET B O 1
ATOM 2143 N N . GLU B 1 95 ? -19.50767 -11.07563 12.33690 1.000 81.92658 95 GLU B N 1
ATOM 2144 C CA . GLU B 1 95 ? -19.95368 -12.02227 11.32197 1.000 83.99495 95 GLU B CA 1
ATOM 2145 C C . GLU B 1 95 ? -18.80996 -12.92189 10.87021 1.000 85.18949 95 GLU B C 1
ATOM 2146 O O . GLU B 1 95 ? -19.00012 -14.12964 10.68828 1.000 88.59736 95 GLU B O 1
ATOM 2152 N N . ASP B 1 96 ? -17.61217 -12.35425 10.69718 1.000 69.56478 96 ASP B N 1
ATOM 2153 C CA . ASP B 1 96 ? -16.45360 -13.15880 10.32124 1.000 72.13093 96 ASP B CA 1
ATOM 2154 C C . ASP B 1 96 ? -16.05716 -14.14058 11.41741 1.000 73.21011 96 ASP B C 1
ATOM 2155 O O . ASP B 1 96 ? -15.45146 -15.17826 11.12450 1.000 77.17689 96 ASP B O 1
ATOM 2160 N N . ASN B 1 97 ? -16.37742 -13.83886 12.67664 1.000 67.54577 97 ASN B N 1
ATOM 2161 C CA . ASN B 1 97 ? -16.08780 -14.74411 13.78169 1.000 67.21594 97 ASN B CA 1
ATOM 2162 C C . ASN B 1 97 ? -17.35290 -15.33507 14.39610 1.000 67.85443 97 ASN B C 1
ATOM 2163 O O . ASN B 1 97 ? -17.30387 -15.88083 15.50286 1.000 67.08364 97 ASN B O 1
ATOM 2168 N N . GLY B 1 98 ? -18.48150 -15.24069 13.69589 1.000 69.69280 98 GLY B N 1
ATOM 2169 C CA . GLY B 1 98 ? -19.69521 -15.93448 14.10072 1.000 71.64459 98 GLY B CA 1
ATOM 2170 C C . GLY B 1 98 ? -20.26151 -15.51692 15.44038 1.000 68.04293 98 GLY B C 1
ATOM 2171 O O . GLY B 1 98 ? -20.88841 -16.33497 16.12291 1.000 69.83041 98 GLY B O 1
ATOM 2172 N N . ILE B 1 99 ? -20.05780 -14.26520 15.83921 1.000 75.58481 99 ILE B N 1
ATOM 2173 C CA . ILE B 1 99 ? -20.52767 -13.74941 17.12102 1.000 72.46722 99 ILE B CA 1
ATOM 2174 C C . ILE B 1 99 ? -21.83224 -12.99560 16.87063 1.000 72.26778 99 ILE B C 1
ATOM 2175 O O . ILE B 1 99 ? -21.84517 -12.00775 16.12681 1.000 71.05193 99 ILE B O 1
ATOM 2180 N N . ASP B 1 100 ? -22.92949 -13.44377 17.49269 1.000 105.14418 100 ASP B N 1
ATOM 2181 C CA . ASP B 1 100 ? -24.24342 -12.85500 17.24867 1.000 105.92188 100 ASP B CA 1
ATOM 2182 C C . ASP B 1 100 ? -24.56226 -11.75785 18.26418 1.000 102.28200 100 ASP B C 1
ATOM 2183 O O . ASP B 1 100 ? -24.82101 -10.61046 17.87810 1.000 100.47911 100 ASP B O 1
ATOM 2188 N N . MET B 1 101 ? -24.55077 -12.08747 19.55330 1.000 83.22790 101 MET B N 1
ATOM 2189 C CA . MET B 1 101 ? -25.08057 -11.20098 20.57790 1.000 82.74461 101 MET B CA 1
ATOM 2190 C C . MET B 1 101 ? -24.03738 -10.22356 21.11048 1.000 81.92747 101 MET B C 1
ATOM 2191 O O . MET B 1 101 ? -22.82575 -10.38986 20.95022 1.000 81.49753 101 MET B O 1
ATOM 2196 N N . MET B 1 102 ? -24.55301 -9.18743 21.75098 1.000 63.08256 102 MET B N 1
ATOM 2197 C CA . MET B 1 102 ? -23.82996 -8.19090 22.51975 1.000 62.65027 102 MET B CA 1
ATOM 2198 C C . MET B 1 102 ? -23.93286 -8.52072 24.00231 1.000 63.16987 102 MET B C 1
ATOM 2199 O O . MET B 1 102 ? -24.75091 -9.35024 24.40873 1.000 63.76511 102 MET B O 1
ATOM 2204 N N . PRO B 1 103 ? -23.12626 -7.89186 24.85647 1.000 46.69048 103 PRO B N 1
ATOM 2205 C CA . PRO B 1 103 ? -23.07743 -8.32241 26.25337 1.000 46.85408 103 PRO B CA 1
ATOM 2206 C C . PRO B 1 103 ? -24.11474 -7.61725 27.11412 1.000 46.36851 103 PRO B C 1
ATOM 2207 O O . PRO B 1 103 ? -24.61642 -6.53989 26.78868 1.000 45.88555 103 PRO B O 1
ATOM 2211 N N . GLY B 1 104 ? -24.44295 -8.26651 28.22236 1.000 47.14852 104 GLY B N 1
ATOM 2212 C CA . GLY B 1 104 ? -25.09318 -7.57329 29.30889 1.000 46.31432 104 GLY B CA 1
ATOM 2213 C C . GLY B 1 104 ? -24.15318 -6.56969 29.94339 1.000 45.01636 104 GLY B C 1
ATOM 2214 O O . GLY B 1 104 ? -22.93883 -6.58031 29.73533 1.000 44.94012 104 GLY B O 1
ATOM 2215 N N . TYR B 1 105 ? -24.72768 -5.67505 30.73819 1.000 37.04539 105 TYR B N 1
ATOM 2216 C CA . TYR B 1 105 ? -23.94189 -4.67027 31.43710 1.000 35.26902 105 TYR B CA 1
ATOM 2217 C C . TYR B 1 105 ? -24.36506 -4.61656 32.89538 1.000 37.17702 105 TYR B C 1
ATOM 2218 O O . TYR B 1 105 ? -25.56072 -4.58171 33.20061 1.000 39.42458 105 TYR B O 1
ATOM 2227 N N . THR B 1 106 ? -23.37431 -4.61848 33.78960 1.000 37.27337 106 THR B N 1
ATOM 2228 C CA . THR B 1 106 ? -23.63080 -4.75777 35.21696 1.000 40.43881 106 THR B CA 1
ATOM 2229 C C . THR B 1 106 ? -24.37710 -3.57204 35.81187 1.000 41.04363 106 THR B C 1
ATOM 2230 O O . THR B 1 106 ? -25.00513 -3.72566 36.86491 1.000 44.51038 106 THR B O 1
ATOM 2234 N N . ASN B 1 107 ? -24.34136 -2.40442 35.17260 1.000 52.03666 107 ASN B N 1
ATOM 2235 C CA . ASN B 1 107 ? -25.02447 -1.22002 35.69416 1.000 51.78154 107 ASN B CA 1
ATOM 2236 C C . ASN B 1 107 ? -25.35690 -0.27247 34.54805 1.000 49.74757 107 ASN B C 1
ATOM 2237 O O . ASN B 1 107 ? -24.64630 0.70559 34.29250 1.000 48.18308 107 ASN B O 1
ATOM 2242 N N . PRO B 1 108 ? -26.45610 -0.53258 33.84420 1.000 44.53858 108 PRO B N 1
ATOM 2243 C CA . PRO B 1 108 ? -26.95036 0.43644 32.86110 1.000 44.12991 108 PRO B CA 1
ATOM 2244 C C . PRO B 1 108 ? -27.61150 1.60842 33.56399 1.000 43.13999 108 PRO B C 1
ATOM 2245 O O . PRO B 1 108 ? -28.02261 1.52012 34.72182 1.000 45.61293 108 PRO B O 1
ATOM 2249 N N . ASN B 1 109 ? -27.71202 2.72327 32.84809 1.000 51.52236 109 ASN B N 1
ATOM 2250 C CA . ASN B 1 109 ? -28.39324 3.89987 33.36405 1.000 51.17716 109 ASN B CA 1
ATOM 2251 C C . ASN B 1 109 ? -29.48919 4.35867 32.41694 1.000 51.81293 109 ASN B C 1
ATOM 2252 O O . ASN B 1 109 ? -29.42110 4.14553 31.20422 1.000 52.57550 109 ASN B O 1
ATOM 2257 N N . GLU B 1 110 ? -30.49928 4.99543 32.99916 1.000 58.88034 110 GLU B N 1
ATOM 2258 C CA . GLU B 1 110 ? -31.56929 5.65517 32.26750 1.000 59.62285 110 GLU B CA 1
ATOM 2259 C C . GLU B 1 110 ? -31.48306 7.14547 32.55258 1.000 59.20552 110 GLU B C 1
ATOM 2260 O O . GLU B 1 110 ? -31.45941 7.55520 33.71722 1.000 61.11099 110 GLU B O 1
ATOM 2266 N N . TYR B 1 111 ? -31.43212 7.95042 31.49882 1.000 51.01574 111 TYR B N 1
ATOM 2267 C CA . TYR B 1 111 ? -31.37704 9.39783 31.62890 1.000 50.63380 111 TYR B CA 1
ATOM 2268 C C . TYR B 1 111 ? -32.63073 9.99593 31.01431 1.000 52.41694 111 TYR B C 1
ATOM 2269 O O . TYR B 1 111 ? -32.96811 9.68779 29.86743 1.000 52.63143 111 TYR B O 1
ATOM 2278 N N . THR B 1 112 ? -33.31756 10.84643 31.77022 1.000 56.95863 112 THR B N 1
ATOM 2279 C CA . THR B 1 112 ? -34.43072 11.61405 31.22896 1.000 58.90121 112 THR B CA 1
ATOM 2280 C C . THR B 1 112 ? -33.88178 12.86329 30.55294 1.000 56.40898 112 THR B C 1
ATOM 2281 O O . THR B 1 112 ? -33.29240 13.72661 31.21094 1.000 56.24483 112 THR B O 1
ATOM 2285 N N . ILE B 1 113 ? -34.06325 12.94442 29.24089 1.000 40.30188 113 ILE B N 1
ATOM 2286 C CA . ILE B 1 113 ? -33.54908 14.03347 28.42491 1.000 39.45878 113 ILE B CA 1
ATOM 2287 C C . ILE B 1 113 ? -34.71301 14.67355 27.68472 1.000 41.39242 113 ILE B C 1
ATOM 2288 O O . ILE B 1 113 ? -35.68008 14.00486 27.30490 1.000 42.89108 113 ILE B O 1
ATOM 2293 N N . GLU B 1 114 ? -34.62271 15.98232 27.48859 1.000 74.14796 114 GLU B N 1
ATOM 2294 C CA . GLU B 1 114 ? -35.57085 16.68698 26.64555 1.000 75.74467 114 GLU B CA 1
ATOM 2295 C C . GLU B 1 114 ? -34.86237 17.18201 25.39342 1.000 75.57125 114 GLU B C 1
ATOM 2296 O O . GLU B 1 114 ? -33.68497 17.55257 25.42794 1.000 74.97291 114 GLU B O 1
ATOM 2302 N N . ILE B 1 115 ? -35.59866 17.18377 24.28631 1.000 49.15141 115 ILE B N 1
ATOM 2303 C CA . ILE B 1 115 ? -35.04501 17.41101 22.95658 1.000 49.45164 115 ILE B CA 1
ATOM 2304 C C . ILE B 1 115 ? -35.80538 18.59305 22.37189 1.000 50.53287 115 ILE B C 1
ATOM 2305 O O . ILE B 1 115 ? -36.96689 18.46096 21.96566 1.000 51.52720 115 ILE B O 1
ATOM 2310 N N . ASN B 1 116 ? -35.15641 19.75791 22.34536 1.000 73.60726 116 ASN B N 1
ATOM 2311 C CA . ASN B 1 116 ? -35.77613 20.99755 21.89916 1.000 74.64972 116 ASN B CA 1
ATOM 2312 C C . ASN B 1 116 ? -35.49188 21.32378 20.44080 1.000 75.27899 116 ASN B C 1
ATOM 2313 O O . ASN B 1 116 ? -36.22641 22.11930 19.84532 1.000 76.62161 116 ASN B O 1
ATOM 2318 N N . SER B 1 117 ? -34.45478 20.73082 19.86042 1.000 44.03827 117 SER B N 1
ATOM 2319 C CA . SER B 1 117 ? -34.03557 21.00625 18.49562 1.000 44.09815 117 SER B CA 1
ATOM 2320 C C . SER B 1 117 ? -33.44590 19.72848 17.90781 1.000 43.18947 117 SER B C 1
ATOM 2321 O O . SER B 1 117 ? -33.00307 18.84751 18.65389 1.000 42.37171 117 SER B O 1
ATOM 2324 N N . PRO B 1 118 ? -33.43541 19.59657 16.57677 1.000 56.15035 118 PRO B N 1
ATOM 2325 C CA . PRO B 1 118 ? -32.82151 18.39963 15.97427 1.000 55.09215 118 PRO B CA 1
ATOM 2326 C C . PRO B 1 118 ? -31.37633 18.21246 16.37552 1.000 53.94240 118 PRO B C 1
ATOM 2327 O O . PRO B 1 118 ? -30.91255 17.07102 16.47135 1.000 53.07637 118 PRO B O 1
ATOM 2331 N N . GLN B 1 119 ? -30.65069 19.30551 16.60904 1.000 61.11311 119 GLN B N 1
ATOM 2332 C CA . GLN B 1 119 ? -29.24093 19.20126 16.95461 1.000 59.71240 119 GLN B CA 1
ATOM 2333 C C . GLN B 1 119 ? -29.06289 18.43778 18.25867 1.000 59.34560 119 GLN B C 1
ATOM 2334 O O . GLN B 1 119 ? -28.14082 17.62414 18.39584 1.000 58.10945 119 GLN B O 1
ATOM 2340 N N . VAL B 1 120 ? -29.95871 18.67292 19.21953 1.000 50.39410 120 VAL B N 1
ATOM 2341 C CA . VAL B 1 120 ? -29.95459 17.90647 20.45930 1.000 50.19694 120 VAL B CA 1
ATOM 2342 C C . VAL B 1 120 ? -30.33700 16.45870 20.18537 1.000 50.08357 120 VAL B C 1
ATOM 2343 O O . VAL B 1 120 ? -29.77084 15.52840 20.77378 1.000 49.43754 120 VAL B O 1
ATOM 2347 N N . ALA B 1 121 ? -31.30197 16.24657 19.28334 1.000 50.64594 121 ALA B N 1
ATOM 2348 C CA . ALA B 1 121 ? -31.71685 14.89044 18.93777 1.000 50.50310 121 ALA B CA 1
ATOM 2349 C C . ALA B 1 121 ? -30.56549 14.08819 18.34748 1.000 49.38964 121 ALA B C 1
ATOM 2350 O O . ALA B 1 121 ? -30.36677 12.92045 18.70421 1.000 48.97286 121 ALA B O 1
ATOM 2352 N N . GLN B 1 122 ? -29.78869 14.69879 17.44934 1.000 57.57857 122 GLN B N 1
ATOM 2353 C CA . GLN B 1 122 ? -28.71109 13.96256 16.79730 1.000 55.94476 122 GLN B CA 1
ATOM 2354 C C . GLN B 1 122 ? -27.54932 13.71909 17.74980 1.000 54.82561 122 GLN B C 1
ATOM 2355 O O . GLN B 1 122 ? -26.91510 12.65892 17.70513 1.000 53.78006 122 GLN B O 1
ATOM 2361 N N . PHE B 1 123 ? -27.25856 14.68567 18.62141 1.000 35.47825 123 PHE B N 1
ATOM 2362 C CA . PHE B 1 123 ? -26.23490 14.47350 19.63841 1.000 34.24873 123 PHE B CA 1
ATOM 2363 C C . PHE B 1 123 ? -26.64058 13.35376 20.58495 1.000 34.83395 123 PHE B C 1
ATOM 2364 O O . PHE B 1 123 ? -25.81693 12.50687 20.95094 1.000 33.38129 123 PHE B O 1
ATOM 2372 N N . ALA B 1 124 ? -27.91166 13.33655 20.99261 1.000 42.25283 124 ALA B N 1
ATOM 2373 C CA . ALA B 1 124 ? -28.41124 12.23922 21.81045 1.000 42.88801 124 ALA B CA 1
ATOM 2374 C C . ALA B 1 124 ? -28.34057 10.91144 21.06682 1.000 42.76767 124 ALA B C 1
ATOM 2375 O O . ALA B 1 124 ? -28.09652 9.87102 21.68446 1.000 42.83886 124 ALA B O 1
ATOM 2377 N N . HIS B 1 125 ? -28.51149 10.92280 19.74283 1.000 66.90415 125 HIS B N 1
ATOM 2378 C CA . HIS B 1 125 ? -28.38790 9.68039 18.99739 1.000 66.32814 125 HIS B CA 1
ATOM 2379 C C . HIS B 1 125 ? -26.93662 9.27943 18.80008 1.000 64.48767 125 HIS B C 1
ATOM 2380 O O . HIS B 1 125 ? -26.65318 8.08762 18.66238 1.000 64.24425 125 HIS B O 1
ATOM 2387 N N . LEU B 1 126 ? -26.01028 10.23706 18.83958 1.000 45.35295 126 LEU B N 1
ATOM 2388 C CA . LEU B 1 126 ? -24.59487 9.88825 18.83420 1.000 42.78882 126 LEU B CA 1
ATOM 2389 C C . LEU B 1 126 ? -24.23425 9.05215 20.05294 1.000 42.64516 126 LEU B C 1
ATOM 2390 O O . LEU B 1 126 ? -23.45832 8.09395 19.95366 1.000 41.56327 126 LEU B O 1
ATOM 2395 N N . ILE B 1 127 ? -24.79565 9.39502 21.21168 1.000 40.90632 127 ILE B N 1
ATOM 2396 C CA . ILE B 1 127 ? -24.47769 8.66474 22.42986 1.000 40.77572 127 ILE B CA 1
ATOM 2397 C C . ILE B 1 127 ? -24.95384 7.21809 22.34425 1.000 43.12597 127 ILE B C 1
ATOM 2398 O O . ILE B 1 127 ? -24.32680 6.32163 22.92416 1.000 42.77988 127 ILE B O 1
ATOM 2403 N N . ARG B 1 128 ? -26.03242 6.95028 21.59971 1.000 47.77476 128 ARG B N 1
ATOM 2404 C CA . ARG B 1 128 ? -26.44903 5.56443 21.39885 1.000 49.09875 128 ARG B CA 1
ATOM 2405 C C . ARG B 1 128 ? -25.51861 4.85547 20.42767 1.000 47.73618 128 ARG B C 1
ATOM 2406 O O . ARG B 1 128 ? -25.05926 3.73861 20.69288 1.000 48.39011 128 ARG B O 1
ATOM 2414 N N . LYS B 1 129 ? -25.24308 5.48631 19.28424 1.000 50.01524 129 LYS B N 1
ATOM 2415 C CA . LYS B 1 129 ? -24.31549 4.89760 18.32840 1.000 48.45827 129 LYS B CA 1
ATOM 2416 C C . LYS B 1 129 ? -22.94360 4.68654 18.94810 1.000 47.02485 129 LYS B C 1
ATOM 2417 O O . LYS B 1 129 ? -22.23026 3.75172 18.56775 1.000 46.99096 129 LYS B O 1
ATOM 2423 N N . LEU B 1 130 ? -22.56809 5.51252 19.92543 1.000 33.61456 130 LEU B N 1
ATOM 2424 C CA . LEU B 1 130 ? -21.36653 5.20515 20.68933 1.000 32.11514 130 LEU B CA 1
ATOM 2425 C C . LEU B 1 130 ? -21.61495 4.04621 21.64678 1.000 34.43183 130 LEU B C 1
ATOM 2426 O O . LEU B 1 130 ? -20.79085 3.13093 21.74804 1.000 34.62645 130 LEU B O 1
ATOM 2431 N N . ASP B 1 131 ? -22.76088 4.05649 22.33321 1.000 28.69061 131 ASP B N 1
ATOM 2432 C CA . ASP B 1 131 ? -23.11922 2.95222 23.21926 1.000 31.65167 131 ASP B CA 1
ATOM 2433 C C . ASP B 1 131 ? -23.15065 1.62574 22.46632 1.000 33.60592 131 ASP B C 1
ATOM 2434 O O . ASP B 1 131 ? -22.64523 0.60991 22.95982 1.000 35.03279 131 ASP B O 1
ATOM 2439 N N . THR B 1 132 ? -23.73627 1.61859 21.26478 1.000 45.99634 132 THR B N 1
ATOM 2440 C CA . THR B 1 132 ? -23.76491 0.40255 20.45721 1.000 46.74793 132 THR B CA 1
A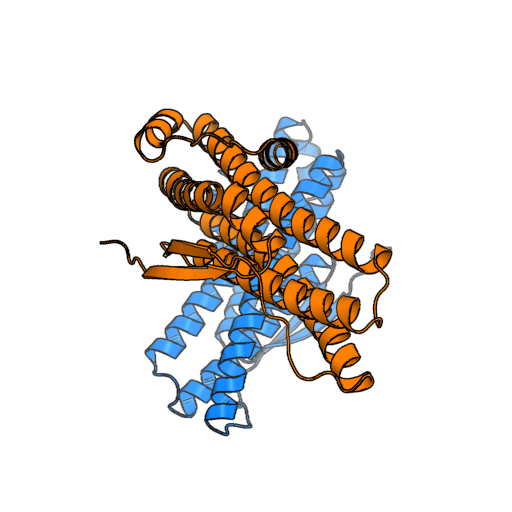TOM 2441 C C . THR B 1 132 ? -22.35915 -0.01557 20.04604 1.000 45.33512 132 THR B C 1
ATOM 2442 O O . THR B 1 132 ? -22.01040 -1.20076 20.11320 1.000 46.71053 132 THR B O 1
ATOM 2446 N N . LEU B 1 133 ? -21.54062 0.94505 19.60919 1.000 36.03250 133 LEU B N 1
ATOM 2447 C CA . LEU B 1 133 ? -20.16449 0.63602 19.23745 1.000 34.69394 133 LEU B CA 1
ATOM 2448 C C . LEU B 1 133 ? -19.39392 0.04725 20.41219 1.000 35.71843 133 LEU B C 1
ATOM 2449 O O . LEU B 1 133 ? -18.58343 -0.86888 20.23456 1.000 36.46611 133 LEU B O 1
ATOM 2454 N N . MET B 1 134 ? -19.62910 0.55874 21.62169 1.000 40.52361 134 MET B N 1
ATOM 2455 C CA . MET B 1 134 ? -18.96574 -0.01367 22.78768 1.000 41.68937 134 MET B CA 1
ATOM 2456 C C . MET B 1 134 ? -19.42227 -1.44514 23.03615 1.000 45.53297 134 MET B C 1
ATOM 2457 O O . MET B 1 134 ? -18.61005 -2.30600 23.39110 1.000 46.73296 134 MET B O 1
ATOM 2462 N N . GLY B 1 135 ? -20.71577 -1.71914 22.85564 1.000 53.91376 135 GLY B N 1
ATOM 2463 C CA . GLY B 1 135 ? -21.19182 -3.08641 22.98093 1.000 55.31828 135 GLY B CA 1
ATOM 2464 C C . GLY B 1 135 ? -20.50335 -4.02835 22.01280 1.000 54.91532 135 GLY B C 1
ATOM 2465 O O . GLY B 1 135 ? -20.20900 -5.17824 22.35072 1.000 55.77727 135 GLY B O 1
ATOM 2466 N N . ILE B 1 136 ? -20.23481 -3.55314 20.79577 1.000 42.11565 136 ILE B N 1
ATOM 2467 C CA . ILE B 1 136 ? -19.53232 -4.37451 19.81636 1.000 41.55041 136 ILE B CA 1
ATOM 2468 C C . ILE B 1 136 ? -18.08028 -4.56863 20.22990 1.000 41.28689 136 ILE B C 1
ATOM 2469 O O . ILE B 1 136 ? -17.56921 -5.69447 20.24169 1.000 42.19493 136 ILE B O 1
ATOM 2474 N N . VAL B 1 137 ? -17.39165 -3.47283 20.56471 1.000 37.48874 137 VAL B N 1
ATOM 2475 C CA . VAL B 1 137 ? -16.01400 -3.57509 21.04097 1.000 37.40361 137 VAL B CA 1
ATOM 2476 C C . VAL B 1 137 ? -15.94199 -4.47900 22.26222 1.000 39.30872 137 VAL B C 1
ATOM 2477 O O . VAL B 1 137 ? -15.03551 -5.31154 22.38660 1.000 39.83595 137 VAL B O 1
ATOM 2481 N N . ASP B 1 138 ? -16.91301 -4.35294 23.16703 1.000 46.04626 138 ASP B N 1
ATOM 2482 C CA . ASP B 1 138 ? -16.90237 -5.17102 24.37236 1.000 46.88385 138 ASP B CA 1
ATOM 2483 C C . ASP B 1 138 ? -17.10482 -6.64413 24.04509 1.000 47.97251 138 ASP B C 1
ATOM 2484 O O . ASP B 1 138 ? -16.52662 -7.51018 24.71092 1.000 48.44870 138 ASP B O 1
ATOM 2489 N N . THR B 1 139 ? -17.90011 -6.94791 23.01809 1.000 56.64366 139 THR B N 1
ATOM 2490 C CA . THR B 1 139 ? -18.13356 -8.34183 22.66297 1.000 57.55754 139 THR B CA 1
ATOM 2491 C C . THR B 1 139 ? -16.95956 -8.92758 21.88579 1.000 57.28121 139 THR B C 1
ATOM 2492 O O . THR B 1 139 ? -16.59249 -10.08916 22.09715 1.000 58.19820 139 THR B O 1
ATOM 2496 N N . LEU B 1 140 ? -16.32641 -8.12920 21.02124 1.000 45.67733 140 LEU B N 1
ATOM 2497 C CA . LEU B 1 140 ? -15.12721 -8.59840 20.33386 1.000 45.40257 140 LEU B CA 1
ATOM 2498 C C . LEU B 1 140 ? -13.94684 -8.74024 21.28175 1.000 45.71074 140 LEU B C 1
ATOM 2499 O O . LEU B 1 140 ? -13.13527 -9.65944 21.12299 1.000 46.33673 140 LEU B O 1
ATOM 2504 N N . TRP B 1 141 ? -13.85402 -7.86795 22.28559 1.000 36.69949 141 TRP B N 1
ATOM 2505 C CA . TRP B 1 141 ? -12.82121 -8.01062 23.30533 1.000 37.00530 141 TRP B CA 1
ATOM 2506 C C . TRP B 1 141 ? -13.07338 -9.23527 24.17874 1.000 38.12471 141 TRP B C 1
ATOM 2507 O O . TRP B 1 141 ? -12.14788 -10.00258 24.47286 1.000 38.71827 141 TRP B O 1
ATOM 2518 N N . LEU B 1 142 ? -14.32044 -9.42957 24.61424 1.000 35.25578 142 LEU B N 1
ATOM 2519 C CA . LEU B 1 142 ? -14.62563 -10.58061 25.45420 1.000 36.78615 142 LEU B CA 1
ATOM 2520 C C . LEU B 1 142 ? -14.48179 -11.89004 24.69013 1.000 38.79617 142 LEU B C 1
ATOM 2521 O O . LEU B 1 142 ? -14.14553 -12.91271 25.29163 1.000 40.98100 142 LEU B O 1
ATOM 2526 N N . ASN B 1 143 ? -14.72746 -11.88866 23.37807 1.000 46.85331 143 ASN B N 1
ATOM 2527 C CA . ASN B 1 143 ? -14.53050 -13.07351 22.54879 1.000 47.56129 143 ASN B CA 1
ATOM 2528 C C . ASN B 1 143 ? -13.12335 -13.16670 21.95686 1.000 47.34440 143 ASN B C 1
ATOM 2529 O O . ASN B 1 143 ? -12.92219 -13.89572 20.97753 1.000 47.85193 143 ASN B O 1
ATOM 2534 N N . THR B 1 144 ? -12.16009 -12.42904 22.51680 1.000 51.43851 144 THR B N 1
ATOM 2535 C CA . THR B 1 144 ? -10.73292 -12.52365 22.18119 1.000 51.50906 144 THR B CA 1
ATOM 2536 C C . THR B 1 144 ? -10.45437 -12.21411 20.71410 1.000 50.95058 144 THR B C 1
ATOM 2537 O O . THR B 1 144 ? -9.44435 -12.65457 20.15968 1.000 51.59764 144 THR B O 1
ATOM 2541 N N . VAL B 1 145 ? -11.33359 -11.44878 20.07557 1.000 44.75522 145 VAL B N 1
ATOM 2542 C CA . VAL B 1 145 ? -11.04196 -10.97458 18.73131 1.000 44.53032 145 VAL B CA 1
ATOM 2543 C C . VAL B 1 145 ? -10.22739 -9.68311 18.77827 1.000 43.19773 145 VAL B C 1
ATOM 2544 O O . VAL B 1 145 ? -9.38587 -9.45045 17.90486 1.000 44.04527 145 VAL B O 1
ATOM 2548 N N . LEU B 1 146 ? -10.42448 -8.85458 19.80084 1.000 52.76919 146 LEU B N 1
ATOM 2549 C CA . LEU B 1 146 ? -9.65346 -7.63231 19.96923 1.000 52.13711 146 LEU B CA 1
ATOM 2550 C C . LEU B 1 146 ? -8.82250 -7.69311 21.24396 1.000 53.06878 146 LEU B C 1
ATOM 2551 O O . LEU B 1 146 ? -9.26519 -8.22924 22.26501 1.000 53.60975 146 LEU B O 1
ATOM 2556 N N . THR B 1 147 ? -7.61177 -7.14465 21.16660 1.000 50.21199 147 THR B N 1
ATOM 2557 C CA . THR B 1 147 ? -6.74197 -7.03302 22.32494 1.000 51.15959 147 THR B CA 1
ATOM 2558 C C . THR B 1 147 ? -7.37284 -6.12877 23.37670 1.000 50.58167 147 THR B C 1
ATOM 2559 O O . THR B 1 147 ? -8.20826 -5.27140 23.07864 1.000 49.52057 147 THR B O 1
ATOM 2563 N N . SER B 1 148 ? -6.95991 -6.33195 24.62921 1.000 44.99910 148 SER B N 1
ATOM 2564 C CA . SER B 1 148 ? -7.22177 -5.33066 25.65433 1.000 44.56506 148 SER B CA 1
ATOM 2565 C C . SER B 1 148 ? -6.71035 -3.97112 25.20718 1.000 44.57014 148 SER B C 1
ATOM 2566 O O . SER B 1 148 ? -7.37736 -2.95216 25.40540 1.000 43.82426 148 SER B O 1
ATOM 2569 N N . LYS B 1 149 ? -5.53887 -3.94083 24.57218 1.000 58.72968 149 LYS B N 1
ATOM 2570 C CA . LYS B 1 149 ? -5.00613 -2.67974 24.07426 1.000 58.88480 149 LYS B CA 1
ATOM 2571 C C . LYS B 1 149 ? -5.92784 -2.07794 23.02016 1.000 57.25837 149 LYS B C 1
ATOM 2572 O O . LYS B 1 149 ? -6.41237 -0.95570 23.18703 1.000 56.42112 149 LYS B O 1
ATOM 2578 N N . GLN B 1 150 ? -6.31684 -2.87128 22.01687 1.000 46.13621 150 GLN B N 1
ATOM 2579 C CA . GLN B 1 150 ? -7.25094 -2.38067 21.00364 1.000 44.59710 150 GLN B CA 1
ATOM 2580 C C . GLN B 1 150 ? -8.53248 -1.84648 21.63367 1.000 43.60558 150 GLN B C 1
ATOM 2581 O O . GLN B 1 150 ? -9.06771 -0.82265 21.19093 1.000 42.49752 150 GLN B O 1
ATOM 2587 N N . ARG B 1 151 ? -9.02474 -2.50129 22.68804 1.000 42.51466 151 ARG B N 1
ATOM 2588 C CA . ARG B 1 151 ? -10.24867 -2.02382 23.32250 1.000 41.71106 151 ARG B CA 1
ATOM 2589 C C . ARG B 1 151 ? -10.04820 -0.64867 23.95705 1.000 41.68835 151 ARG B C 1
ATOM 2590 O O . ARG B 1 151 ? -10.83790 0.27112 23.72147 1.000 40.67681 151 ARG B O 1
ATOM 2598 N N . THR B 1 152 ? -8.98542 -0.48237 24.75534 1.000 46.26807 152 THR B N 1
ATOM 2599 C CA . THR B 1 152 ? -8.81101 0.76401 25.50192 1.000 46.42769 152 THR B CA 1
ATOM 2600 C C . THR B 1 152 ? -8.53817 1.96801 24.60186 1.000 46.54233 152 THR B C 1
ATOM 2601 O O . THR B 1 152 ? -8.89278 3.09585 24.97557 1.000 46.43559 152 THR B O 1
ATOM 2605 N N . ASP B 1 153 ? -7.93100 1.76882 23.42514 1.000 56.94953 153 ASP B N 1
ATOM 2606 C CA . ASP B 1 153 ? -7.81600 2.88322 22.48938 1.000 56.53135 153 ASP B CA 1
ATOM 2607 C C . ASP B 1 153 ? -9.15821 3.20510 21.85001 1.000 54.71002 153 ASP B C 1
ATOM 2608 O O . ASP B 1 153 ? -9.48003 4.36911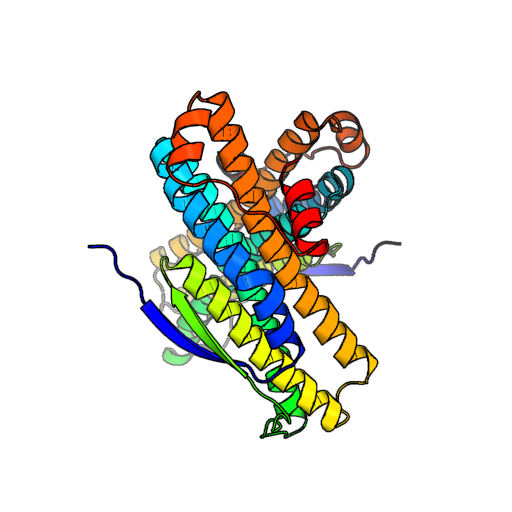 21.60260 1.000 54.57008 153 ASP B O 1
ATOM 2613 N N . ALA B 1 154 ? -9.94787 2.17860 21.56252 1.000 37.85946 154 ALA B N 1
ATOM 2614 C CA . ALA B 1 154 ? -11.32088 2.39056 21.12865 1.000 35.61761 154 ALA B CA 1
ATOM 2615 C C . ALA B 1 154 ? -12.10024 3.17047 22.17313 1.000 35.20248 154 ALA B C 1
ATOM 2616 O O . ALA B 1 154 ? -12.74796 4.17149 21.85374 1.000 33.70547 154 ALA B O 1
ATOM 2618 N N . THR B 1 155 ? -12.06076 2.71436 23.43013 1.000 43.26140 155 THR B N 1
ATOM 2619 C CA . THR B 1 155 ? -12.80425 3.39505 24.48603 1.000 42.78100 155 THR B CA 1
ATOM 2620 C C . THR B 1 155 ? -12.31207 4.82358 24.66394 1.000 44.26815 155 THR B C 1
ATOM 2621 O O . THR B 1 155 ? -13.11336 5.74913 24.83413 1.000 42.03582 155 THR B O 1
ATOM 2625 N N . TYR B 1 156 ? -10.99464 5.02404 24.63125 1.000 42.36666 156 TYR B N 1
ATOM 2626 C CA . TYR B 1 156 ? -10.45677 6.36099 24.85155 1.000 43.46347 156 TYR B CA 1
ATOM 2627 C C . TYR B 1 156 ? -10.76084 7.27880 23.67589 1.000 43.26014 156 TYR B C 1
ATOM 2628 O O . TYR B 1 156 ? -11.23469 8.40447 23.86248 1.000 43.67008 156 TYR B O 1
ATOM 2637 N N . GLN B 1 157 ? -10.50135 6.80941 22.45373 1.000 51.97237 157 GLN B N 1
ATOM 2638 C CA . GLN B 1 157 ? -10.61364 7.67670 21.28504 1.000 51.16445 157 GLN B CA 1
ATOM 2639 C C . GLN B 1 157 ? -12.06324 8.02435 20.97248 1.000 48.40420 157 GLN B C 1
ATOM 2640 O O . GLN B 1 157 ? -12.35891 9.15053 20.55555 1.000 48.49873 157 GLN B O 1
ATOM 2646 N N . TRP B 1 158 ? -12.98561 7.08682 21.17746 1.000 40.25810 158 TRP B N 1
ATOM 2647 C CA . TRP B 1 158 ? -14.37991 7.41295 20.91038 1.000 37.22315 158 TRP B CA 1
ATOM 2648 C C . TRP B 1 158 ? -14.96757 8.28334 22.01048 1.000 36.83168 158 TRP B C 1
ATOM 2649 O O . TRP B 1 158 ? -15.75983 9.18720 21.73074 1.000 35.63548 158 TRP B O 1
ATOM 2660 N N . GLN B 1 159 ? -14.58634 8.03658 23.26118 1.000 43.73307 159 GLN B N 1
ATOM 2661 C CA . GLN B 1 159 ? -14.92668 8.97065 24.32686 1.000 43.87992 159 GLN B CA 1
ATOM 2662 C C . GLN B 1 159 ? -14.39864 10.36261 24.00670 1.000 47.46657 159 GLN B C 1
ATOM 2663 O O . GLN B 1 159 ? -15.12173 11.35836 24.11926 1.000 46.69831 159 GLN B O 1
ATOM 2669 N N . GLN B 1 160 ? -13.13740 10.44306 23.57828 1.000 51.01336 160 GLN B N 1
ATOM 2670 C CA . GLN B 1 160 ? -12.52913 11.73092 23.26963 1.000 53.29470 160 GLN B CA 1
ATOM 2671 C C . GLN B 1 160 ? -13.17550 12.37866 22.04922 1.000 51.56860 160 GLN B C 1
ATOM 2672 O O . GLN B 1 160 ? -13.25902 13.60976 21.97338 1.000 53.17012 160 GLN B O 1
ATOM 2678 N N . ARG B 1 161 ? -13.64278 11.57168 21.09342 1.000 50.84911 161 ARG B N 1
ATOM 2679 C CA . ARG B 1 161 ? -14.22396 12.12267 19.87249 1.000 49.29469 161 ARG B CA 1
ATOM 2680 C C . ARG B 1 161 ? -15.48379 12.92764 20.16365 1.000 48.19068 161 ARG B C 1
ATOM 2681 O O . ARG B 1 161 ? -15.66499 14.02461 19.62277 1.000 49.30973 161 ARG B O 1
ATOM 2689 N N . LEU B 1 162 ? -16.36294 12.40893 21.02292 1.000 40.84533 162 LEU B N 1
ATOM 2690 C CA . LEU B 1 162 ? -17.57314 13.14973 21.36013 1.000 39.82291 162 LEU B CA 1
ATOM 2691 C C . LEU B 1 162 ? -17.29701 14.30956 22.30345 1.000 43.14234 162 LEU B C 1
ATOM 2692 O O . LEU B 1 162 ? -17.95909 15.34909 22.20563 1.000 44.20392 162 LEU B O 1
ATOM 2697 N N . ILE B 1 163 ? -16.32247 14.16025 23.20211 1.000 34.52078 163 ILE B N 1
ATOM 2698 C CA . ILE B 1 163 ? -15.96525 15.25358 24.10057 1.000 37.62939 163 ILE B CA 1
ATOM 2699 C C . ILE B 1 163 ? -15.46395 16.44792 23.30048 1.000 41.52069 163 ILE B C 1
ATOM 2700 O O . ILE B 1 163 ? -15.81581 17.59866 23.58594 1.000 41.90629 163 ILE B O 1
ATOM 2705 N N . LYS B 1 164 ? -14.63576 16.19541 22.28424 1.000 47.92986 164 LYS B N 1
ATOM 2706 C CA . LYS B 1 164 ? -14.19967 17.27942 21.41088 1.000 48.73617 164 LYS B CA 1
ATOM 2707 C C . LYS B 1 164 ? -15.36042 17.86695 20.61909 1.000 47.35583 164 LYS B C 1
ATOM 2708 O O . LYS B 1 164 ? -15.38545 19.07458 20.35862 1.000 48.57794 164 LYS B O 1
ATOM 2714 N N . LEU B 1 165 ? -16.33404 17.03978 20.23309 1.000 40.73369 165 LEU B N 1
ATOM 2715 C CA . LEU B 1 165 ? -17.52671 17.57516 19.58377 1.000 39.15081 165 LEU B CA 1
ATOM 2716 C C . LEU B 1 165 ? -18.27344 18.52082 20.51342 1.000 40.90395 165 LEU B C 1
ATOM 2717 O O . LEU B 1 165 ? -18.68723 19.61349 20.10737 1.000 41.75160 165 LEU B O 1
ATOM 2722 N N . ALA B 1 166 ? -18.46376 18.10575 21.76778 1.000 36.30670 166 ALA B N 1
ATOM 2723 C CA . ALA B 1 166 ? -19.01310 18.99788 22.78202 1.000 37.64209 166 ALA B CA 1
ATOM 2724 C C . ALA B 1 166 ? -18.24587 20.31261 22.82444 1.000 39.30949 166 ALA B C 1
ATOM 2725 O O . ALA B 1 166 ? -18.83977 21.39599 22.77240 1.000 39.56853 166 ALA B O 1
ATOM 2727 N N . GLY B 1 167 ? -16.92012 20.23031 22.91821 1.000 44.03258 167 GLY B N 1
ATOM 2728 C CA . GLY B 1 167 ? -16.06722 21.40005 22.96710 1.000 45.58426 167 GLY B CA 1
ATOM 2729 C C . GLY B 1 167 ? -16.27912 22.37371 21.82591 1.000 46.22309 167 GLY B C 1
ATOM 2730 O O . GLY B 1 167 ? -16.55437 23.55301 22.06608 1.000 46.88835 167 GLY B O 1
ATOM 2731 N N . ARG B 1 168 ? -16.16286 21.89857 20.58084 1.000 75.55094 168 ARG B N 1
ATOM 2732 C CA . ARG B 1 168 ? -16.33529 22.79076 19.43778 1.000 75.75121 168 ARG B CA 1
ATOM 2733 C C . ARG B 1 168 ? -17.70975 23.44821 19.44138 1.000 75.08635 168 ARG B C 1
ATOM 2734 O O . ARG B 1 168 ? -17.83757 24.61292 19.05036 1.000 76.07930 168 ARG B O 1
ATOM 2742 N N . ILE B 1 169 ? -18.74270 22.73114 19.89001 1.000 41.59665 169 ILE B N 1
ATOM 2743 C CA . ILE B 1 169 ? -20.08553 23.30921 19.94119 1.000 41.11491 169 ILE B CA 1
ATOM 2744 C C . ILE B 1 169 ? -20.12025 24.47495 20.92208 1.000 42.35909 169 ILE B C 1
ATOM 2745 O O . ILE B 1 169 ? -20.53320 25.58993 20.58099 1.000 42.99014 169 ILE B O 1
ATOM 2750 N N . ILE B 1 170 ? -19.69331 24.22812 22.16182 1.000 41.80904 170 ILE B N 1
ATOM 2751 C CA . ILE B 1 170 ? -19.66159 25.29082 23.16199 1.000 42.44512 170 ILE B CA 1
ATOM 2752 C C . ILE B 1 170 ? -18.72228 26.40337 22.72034 1.000 44.18773 170 ILE B C 1
ATOM 2753 O O . ILE B 1 170 ? -19.00816 27.59182 22.91315 1.000 44.84416 170 ILE B O 1
ATOM 2758 N N . GLY B 1 171 ? -17.59588 26.03717 22.10536 1.000 37.32185 171 GLY B N 1
ATOM 2759 C CA . GLY B 1 171 ? -16.70944 27.04483 21.54710 1.000 40.58433 171 GLY B CA 1
ATOM 2760 C C . GLY B 1 171 ? -17.40111 27.91610 20.51715 1.000 41.87441 171 GLY B C 1
ATOM 2761 O O . GLY B 1 171 ? -17.23870 29.13823 20.51587 1.000 45.02541 171 GLY B O 1
ATOM 2762 N N . ILE B 1 172 ? -18.19319 27.30055 19.63521 1.000 52.02346 172 ILE B N 1
ATOM 2763 C CA . ILE B 1 172 ? -19.01377 28.07165 18.70558 1.000 52.01783 172 ILE B CA 1
ATOM 2764 C C . ILE B 1 172 ? -19.93656 29.01558 19.46544 1.000 52.20026 172 ILE B C 1
ATOM 2765 O O . ILE B 1 172 ? -20.14016 30.16752 19.05963 1.000 53.28171 172 ILE B O 1
ATOM 2770 N N . GLU B 1 173 ? -20.48498 28.56130 20.59612 1.000 49.55358 173 GLU B N 1
ATOM 2771 C CA . GLU B 1 173 ? -21.38567 29.42656 21.34978 1.000 49.57003 173 GLU B CA 1
ATOM 2772 C C . GLU B 1 173 ? -20.63534 30.59510 21.97289 1.000 51.08950 173 GLU B C 1
ATOM 2773 O O . GLU B 1 173 ? -21.15662 31.71358 22.02595 1.000 51.84518 173 GLU B O 1
ATOM 2779 N N . LYS B 1 174 ? -19.40119 30.37045 22.42284 1.000 48.39308 174 LYS B N 1
ATOM 2780 C CA . LYS B 1 174 ? -18.62671 31.48296 22.95460 1.000 49.88968 174 LYS B CA 1
ATOM 2781 C C . LYS B 1 174 ? -18.19144 32.43489 21.84667 1.000 52.64945 174 LYS B C 1
ATOM 2782 O O . LYS B 1 174 ? -17.97594 33.62259 22.11292 1.000 56.45880 174 LYS B O 1
ATOM 2788 N N . ARG B 1 175 ? -18.08752 31.94291 20.60825 1.000 60.44540 175 ARG B N 1
ATOM 2789 C CA . ARG B 1 175 ? -17.90863 32.82500 19.45872 1.000 61.89305 175 ARG B CA 1
ATOM 2790 C C . ARG B 1 175 ? -19.17944 33.61414 19.17547 1.000 61.98085 175 ARG B C 1
ATOM 2791 O O . ARG B 1 175 ? -19.11504 34.75237 18.69758 1.000 63.99444 175 ARG B O 1
ATOM 2799 N N . ALA B 1 176 ? -20.34168 33.01198 19.42919 1.000 63.15446 176 ALA B N 1
ATOM 2800 C CA . ALA B 1 176 ? -21.59649 33.73920 19.28591 1.000 63.23471 176 ALA B CA 1
ATOM 2801 C C . ALA B 1 176 ? -21.68780 34.88155 20.28922 1.000 64.75267 176 ALA B C 1
ATOM 2802 O O . ALA B 1 176 ? -22.21632 35.95502 19.97617 1.000 67.34558 176 ALA B O 1
ATOM 2804 N N . ARG B 1 177 ? -21.17574 34.66656 21.50305 1.000 71.04625 177 ARG B N 1
ATOM 2805 C CA . ARG B 1 177 ? -21.24608 35.69372 22.53651 1.000 74.18001 177 ARG B CA 1
ATOM 2806 C C . ARG B 1 177 ? -20.28672 36.84435 22.24651 1.000 78.69519 177 ARG B C 1
ATOM 2807 O O . ARG B 1 177 ? -20.62133 38.00908 22.48948 1.000 82.41950 177 ARG B O 1
ATOM 2815 N N . ILE B 1 178 ? -19.08605 36.54704 21.73875 1.000 84.08707 178 ILE B N 1
ATOM 2816 C CA . ILE B 1 178 ? -18.19788 37.63477 21.33258 1.000 88.84080 178 ILE B CA 1
ATOM 2817 C C . ILE B 1 178 ? -18.81363 38.42147 20.18044 1.000 90.72799 178 ILE B C 1
ATOM 2818 O O . ILE B 1 178 ? -18.65013 39.64442 20.10010 1.000 95.40660 178 ILE B O 1
ATOM 2823 N N . SER B 1 179 ? -19.52648 37.74547 19.27378 1.000 77.11245 179 SER B N 1
ATOM 2824 C CA . SER B 1 179 ? -20.19753 38.44430 18.18160 1.000 79.10776 179 SER B CA 1
ATOM 2825 C C . SER B 1 179 ? -21.35719 39.29692 18.68440 1.000 80.79924 179 SER B C 1
ATOM 2826 O O . SER B 1 179 ? -21.54042 40.43274 18.23017 1.000 84.87976 179 SER B O 1
ATOM 2829 N N . ALA B 1 180 ? -22.15689 38.76447 19.61385 1.000 90.58406 180 ALA B N 1
ATOM 2830 C CA . ALA B 1 180 ? -23.27477 39.53347 20.15380 1.000 92.46844 180 ALA B CA 1
ATOM 2831 C C . ALA B 1 180 ? -22.78578 40.75289 20.92239 1.000 97.20344 180 ALA B C 1
ATOM 2832 O O . ALA B 1 180 ? -23.41190 41.81878 20.87533 1.000 100.79059 180 ALA B O 1
ATOM 2834 N N . HIS B 1 181 ? -21.66910 40.61521 21.63827 1.000 81.60335 181 HIS B N 1
ATOM 2835 C CA . HIS B 1 181 ? -21.10996 41.75097 22.36262 1.000 86.75446 181 HIS B CA 1
ATOM 2836 C C . HIS B 1 181 ? -20.69065 42.85523 21.39731 1.000 91.31501 181 HIS B C 1
ATOM 2837 O O . HIS B 1 181 ? -21.04454 44.02606 21.58023 1.000 95.81466 181 HIS B O 1
ATOM 2844 N N . SER B 1 182 ? -19.93269 42.49222 20.35724 1.000 85.35639 182 SER B N 1
ATOM 2845 C CA . SER B 1 182 ? -19.44728 43.47176 19.38847 1.000 89.94599 182 SER B CA 1
ATOM 2846 C C . SER B 1 182 ? -20.58025 44.17876 18.65438 1.000 91.44305 182 SER B C 1
ATOM 2847 O O . SER B 1 182 ? -20.45771 45.36416 18.32135 1.000 96.60541 182 SER B O 1
ATOM 2850 N N . LYS B 1 183 ? -21.67732 43.47651 18.38439 1.000 91.43706 183 LYS B N 1
ATOM 2851 C CA . LYS B 1 183 ? -22.83179 44.05843 17.71080 1.000 92.76184 183 LYS B CA 1
ATOM 2852 C C . LYS B 1 183 ? -23.82789 44.68632 18.68451 1.000 95.28428 183 LYS B C 1
ATOM 2853 O O . LYS B 1 183 ? -24.99273 44.89558 18.32671 1.000 95.85436 183 LYS B O 1
ATOM 2859 N N . GLY B 1 184 ? -23.38065 44.99844 19.90091 1.000 82.18040 184 GLY B N 1
ATOM 2860 C CA . GLY B 1 184 ? -24.11899 45.82598 20.83016 1.000 86.17105 184 GLY B CA 1
ATOM 2861 C C . GLY B 1 184 ? -25.20308 45.14095 21.62922 1.000 85.03249 184 GLY B C 1
ATOM 2862 O O . GLY B 1 184 ? -25.72709 45.74836 22.57266 1.000 88.93868 184 GLY B O 1
ATOM 2863 N N . LYS B 1 185 ? -25.57022 43.90676 21.29726 1.000 86.22477 185 LYS B N 1
ATOM 2864 C CA . LYS B 1 185 ? -26.66440 43.24531 21.98968 1.000 89.06475 185 LYS B CA 1
ATOM 2865 C C . LYS B 1 185 ? -26.18024 42.35316 23.12320 1.000 88.86893 185 LYS B C 1
ATOM 2866 O O . LYS B 1 185 ? -26.86105 41.38483 23.48175 1.000 89.91967 185 LYS B O 1
ATOM 2872 N N . GLU B 1 186 ? -25.01309 42.66938 23.68656 1.000 115.07365 186 GLU B N 1
ATOM 2873 C CA . GLU B 1 186 ? -24.50826 41.96020 24.85495 1.000 115.17809 186 GLU B CA 1
ATOM 2874 C C . GLU B 1 186 ? -25.55515 41.90973 25.96054 1.000 119.29002 186 GLU B C 1
ATOM 2875 O O . GLU B 1 186 ? -25.74564 40.87070 26.60177 1.000 119.90740 186 GLU B O 1
ATOM 2881 N N . GLY B 1 187 ? -26.23613 43.03147 26.20650 1.000 111.27201 187 GLY B N 1
ATOM 2882 C CA . GLY B 1 187 ? -27.19221 43.08928 27.29965 1.000 114.56659 187 GLY B CA 1
ATOM 2883 C C . GLY B 1 187 ? -28.42399 42.22126 27.10988 1.000 115.99031 187 GLY B C 1
ATOM 2884 O O . GLY B 1 187 ? -29.02237 41.77330 28.09627 1.000 118.24792 187 GLY B O 1
ATOM 2885 N N . GLU B 1 188 ? -28.82345 41.95885 25.85691 1.000 97.98543 188 GLU B N 1
ATOM 2886 C CA . GLU B 1 188 ? -30.01596 41.13535 25.65879 1.000 99.51202 188 GLU B CA 1
ATOM 2887 C C . GLU B 1 188 ? -29.76497 39.65296 25.91590 1.000 98.35223 188 GLU B C 1
ATOM 2888 O O . GLU B 1 188 ? -30.69925 38.92567 26.27373 1.000 100.35986 188 GLU B O 1
ATOM 2894 N N . VAL B 1 189 ? -28.52636 39.18280 25.74672 1.000 86.63072 189 VAL B N 1
ATOM 2895 C CA . VAL B 1 189 ? -28.25729 37.74712 25.80372 1.000 85.27047 189 VAL B CA 1
ATOM 2896 C C . VAL B 1 189 ? -27.83937 37.24950 27.18249 1.000 86.30185 189 VAL B C 1
ATOM 2897 O O . VAL B 1 189 ? -28.01631 36.05887 27.47694 1.000 86.65999 189 VAL B O 1
ATOM 2901 N N . ALA B 1 190 ? -27.32815 38.12341 28.05038 1.000 75.21820 190 ALA B N 1
ATOM 2902 C CA . ALA B 1 190 ? -27.19618 37.74232 29.44697 1.000 76.25025 190 ALA B CA 1
ATOM 2903 C C . ALA B 1 190 ? -28.54902 37.57710 30.09381 1.000 78.99766 190 ALA B C 1
ATOM 2904 O O . ALA B 1 190 ? -28.62564 37.19195 31.26456 1.000 79.99329 190 ALA B O 1
ATOM 2906 N N . GLU B 1 191 ? -29.60125 37.92884 29.37608 1.000 119.76163 191 GLU B N 1
ATOM 2907 C CA . GLU B 1 191 ? -30.87618 38.13588 30.01008 1.000 123.21088 191 GLU B CA 1
ATOM 2908 C C . GLU B 1 191 ? -31.98329 37.32437 29.34247 1.000 125.11189 191 GLU B C 1
ATOM 2909 O O . GLU B 1 191 ? -33.04295 37.11243 29.94420 1.000 127.69212 191 GLU B O 1
ATOM 2915 N N . ALA B 1 192 ? -31.72492 36.85416 28.11067 1.000 82.82226 192 ALA B N 1
ATOM 2916 C CA . ALA B 1 192 ? -32.51462 35.87442 27.36789 1.000 83.69173 192 ALA B CA 1
ATOM 2917 C C . ALA B 1 192 ? -31.94305 34.46751 27.44837 1.000 82.61601 192 ALA B C 1
ATOM 2918 O O . ALA B 1 192 ? -32.70794 33.50151 27.40637 1.000 84.25645 192 ALA B O 1
ATOM 2920 N N . ALA B 1 193 ? -30.61298 34.32925 27.53810 1.000 77.58336 193 ALA B N 1
ATOM 2921 C CA . ALA B 1 193 ? -29.93970 33.03649 27.61765 1.000 76.22961 193 ALA B CA 1
ATOM 2922 C C . ALA B 1 193 ? -28.57809 33.22122 28.27666 1.000 73.76943 193 ALA B C 1
ATOM 2923 O O . ALA B 1 193 ? -27.56238 33.34826 27.57996 1.000 69.98543 193 ALA B O 1
ATOM 2925 N N . PRO B 1 194 ? -28.51400 33.23077 29.60717 1.000 61.39971 194 PRO B N 1
ATOM 2926 C CA . PRO B 1 194 ? -27.21743 33.36553 30.28089 1.000 59.15368 194 PRO B CA 1
ATOM 2927 C C . PRO B 1 194 ? -26.35128 32.14066 30.04415 1.000 57.03466 194 PRO B C 1
ATOM 2928 O O . PRO B 1 194 ? -26.84470 31.01927 29.89424 1.000 58.15046 194 PRO B O 1
ATOM 2932 N N . GLU B 1 195 ? -25.04056 32.36752 30.00120 1.000 80.82052 195 GLU B N 1
ATOM 2933 C CA . GLU B 1 195 ? -24.10985 31.29141 29.69482 1.000 78.11618 195 GLU B CA 1
ATOM 2934 C C . GLU B 1 195 ? -23.96691 30.37498 30.90191 1.000 79.19110 195 GLU B C 1
ATOM 2935 O O . GLU B 1 195 ? -23.77324 30.83797 32.03071 1.000 79.89381 195 GLU B O 1
ATOM 2941 N N . SER B 1 196 ? -24.05443 29.07371 30.65623 1.000 65.32229 196 SER B N 1
ATOM 2942 C CA . SER B 1 196 ? -23.94139 28.06797 31.69836 1.000 65.18962 196 SER B CA 1
ATOM 2943 C C . SER B 1 196 ? -22.48522 27.65069 31.85242 1.000 62.20268 196 SER B C 1
ATOM 2944 O O . SER B 1 196 ? -21.71008 27.65974 30.89138 1.000 59.72677 196 SER B O 1
ATOM 2947 N N . ALA B 1 197 ? -22.12193 27.28610 33.07770 1.000 52.22791 197 ALA B N 1
ATOM 2948 C CA . ALA B 1 197 ? -20.76777 26.83461 33.35467 1.000 50.47313 197 ALA B CA 1
ATOM 2949 C C . ALA B 1 197 ? -20.49197 25.48746 32.69404 1.000 48.76157 197 ALA B C 1
ATOM 2950 O O . ALA B 1 197 ? -21.38553 24.65227 32.53145 1.000 48.41335 197 ALA B O 1
ATOM 2952 N N . THR B 1 198 ? -19.23117 25.27817 32.32452 1.000 42.14282 198 THR B N 1
ATOM 2953 C CA . THR B 1 198 ? -18.76729 24.02973 31.72321 1.000 39.87160 198 THR B CA 1
ATOM 2954 C C . THR B 1 198 ? -17.96690 23.27350 32.77696 1.000 40.85837 198 THR B C 1
ATOM 2955 O O . THR B 1 198 ? -16.78918 23.56348 33.00254 1.000 41.44608 198 THR B O 1
ATOM 2959 N N . GLY B 1 199 ? -18.60700 22.30039 33.41898 1.000 41.49908 199 GLY B N 1
ATOM 2960 C CA . GLY B 1 199 ? -17.95909 21.59727 34.50837 1.000 42.91180 199 GLY B CA 1
ATOM 2961 C C . GLY B 1 199 ? -16.86197 20.64105 34.09005 1.000 41.50194 199 GLY B C 1
ATOM 2962 O O . GLY B 1 199 ? -16.08569 20.21410 34.94969 1.000 42.85678 199 GLY B O 1
ATOM 2963 N N . ASP B 1 200 ? -16.76125 20.30888 32.80763 1.000 39.33508 200 ASP B N 1
ATOM 2964 C CA . ASP B 1 200 ? -15.77415 19.34791 32.33404 1.000 38.59775 200 ASP B CA 1
ATOM 2965 C C . ASP B 1 200 ? -14.56731 20.08604 31.76978 1.000 40.53586 200 ASP B C 1
ATOM 2966 O O . ASP B 1 200 ? -14.70728 20.91127 30.86134 1.000 41.00004 200 ASP B O 1
ATOM 2971 N N . LYS B 1 201 ? -13.38098 19.75830 32.28954 1.000 39.67810 201 LYS B N 1
ATOM 2972 C CA . LYS B 1 201 ? -12.17450 20.49248 31.92125 1.000 40.54826 201 LYS B CA 1
ATOM 2973 C C . LYS B 1 201 ? -11.78211 20.24338 30.47044 1.000 39.46808 201 LYS B C 1
ATOM 2974 O O . LYS B 1 201 ? -11.36993 21.17298 29.76624 1.000 40.88294 201 LYS B O 1
ATOM 2980 N N . GLU B 1 202 ? -11.92079 19.00393 29.99805 1.000 56.65741 202 GLU B N 1
ATOM 2981 C CA . GLU B 1 202 ? -11.64030 18.72166 28.59512 1.000 54.82461 202 GLU B CA 1
ATOM 2982 C C . GLU B 1 202 ? -12.58614 19.48267 27.67867 1.000 51.17869 202 GLU B C 1
ATOM 2983 O O . GLU B 1 202 ? -12.15498 20.06663 26.67744 1.000 51.13032 202 GLU B O 1
ATOM 2989 N N . ILE B 1 203 ? -13.87589 19.50813 28.01410 1.000 47.18350 203 ILE B N 1
ATOM 2990 C CA . ILE B 1 203 ? -14.83075 20.22137 27.17477 1.000 43.41194 203 ILE B CA 1
ATOM 2991 C C . ILE B 1 203 ? -14.54877 21.71726 27.21166 1.000 45.56104 203 ILE B C 1
ATOM 2992 O O . ILE B 1 203 ? -14.59164 22.39802 26.17975 1.000 42.93618 203 ILE B O 1
ATOM 2997 N N . ALA B 1 204 ? -14.22729 22.24779 28.39369 1.000 40.15070 204 ALA B N 1
ATOM 2998 C CA . ALA B 1 204 ? -13.91731 23.66787 28.50564 1.000 40.94483 204 ALA B CA 1
ATOM 2999 C C . ALA B 1 204 ? -12.62807 24.02526 27.77524 1.000 42.61009 204 ALA B C 1
ATOM 3000 O O . ALA B 1 204 ? -12.51757 25.12381 27.21870 1.000 41.50393 204 ALA B O 1
ATOM 3002 N N . ASP B 1 205 ? -11.64512 23.12124 27.76843 1.000 39.42493 205 ASP B N 1
ATOM 3003 C CA . ASP B 1 205 ? -10.39523 23.39732 27.06692 1.000 41.86132 205 ASP B CA 1
ATOM 3004 C C . ASP B 1 205 ? -10.59413 23.38824 25.55801 1.000 40.53717 205 ASP B C 1
ATOM 3005 O O . ASP B 1 205 ? -10.05644 24.24731 24.85085 1.000 42.13386 205 ASP B O 1
ATOM 3010 N N . GLU B 1 206 ? -11.36272 22.42496 25.04568 1.000 58.87143 206 GLU B N 1
ATOM 3011 C CA . GLU B 1 206 ? -11.58606 22.35734 23.60700 1.000 55.18707 206 GLU B CA 1
ATOM 3012 C C . GLU B 1 206 ? -12.44457 23.51389 23.11684 1.000 51.53582 206 GLU B C 1
ATOM 3013 O O . GLU B 1 206 ? -12.31220 23.93491 21.96250 1.000 50.22181 206 GLU B O 1
ATOM 3019 N N . ALA B 1 207 ? -13.31262 24.05006 23.97698 1.000 56.48077 207 ALA B N 1
ATOM 3020 C CA . ALA B 1 207 ? -14.12005 25.20160 23.59007 1.000 53.64773 207 ALA B CA 1
ATOM 3021 C C . ALA B 1 207 ? -13.28094 26.46848 23.49598 1.000 55.94052 207 ALA B C 1
ATOM 3022 O O . ALA B 1 207 ? -13.54609 27.32444 22.64433 1.000 53.93463 207 ALA B O 1
ATOM 3024 N N . GLU B 1 208 ? -12.26401 26.60241 24.35028 1.000 53.85863 208 GLU B N 1
ATOM 3025 C CA . GLU B 1 208 ? -11.42595 27.79468 24.31927 1.000 56.10326 208 GLU B CA 1
ATOM 3026 C C . GLU B 1 208 ? -10.48174 27.78120 23.12524 1.000 56.37469 208 GLU B C 1
ATOM 3027 O O . GLU B 1 208 ? -10.05923 28.84488 22.65684 1.000 56.10477 208 GLU B O 1
ATOM 3033 N N . LYS B 1 209 ? -10.13687 26.59203 22.62803 1.000 60.83949 209 LYS B N 1
ATOM 3034 C CA . LYS B 1 209 ? -9.39476 26.49242 21.37612 1.000 60.83204 209 LYS B CA 1
ATOM 3035 C C . LYS B 1 209 ? -10.24014 26.95336 20.19482 1.000 56.88467 209 LYS B C 1
ATOM 3036 O O . LYS B 1 209 ? -9.72944 27.61139 19.27976 1.000 56.86350 209 LYS B O 1
ATOM 3042 N N . THR B 1 210 ? -11.53643 26.62379 20.19730 1.000 63.33511 210 THR B N 1
ATOM 3043 C CA . THR B 1 210 ? -12.41138 27.00812 19.09414 1.000 60.18554 210 THR B CA 1
ATOM 3044 C C . THR B 1 210 ? -12.55558 28.51986 18.97070 1.000 59.74744 210 THR B C 1
ATOM 3045 O O . THR B 1 210 ? -13.04173 29.00090 17.94085 1.000 58.46157 210 THR B O 1
ATOM 3049 N N . LYS B 1 211 ? -12.14620 29.28031 19.98557 1.000 62.72067 211 LYS B N 1
ATOM 3050 C CA . LYS B 1 211 ? -12.02366 30.73121 19.86070 1.000 62.60155 211 LYS B CA 1
ATOM 3051 C C . LYS B 1 211 ? -10.67014 31.06928 19.22619 1.000 64.75562 211 LYS B C 1
ATOM 3052 O O . LYS B 1 211 ? -9.80483 31.71839 19.81380 1.000 66.84729 211 LYS B O 1
ATOM 3058 N N . ALA B 1 212 ? -10.49468 30.58148 18.00071 1.000 75.18167 212 ALA B N 1
ATOM 3059 C CA . ALA B 1 212 ? -9.28616 30.82611 17.22422 1.000 78.12885 212 ALA B CA 1
ATOM 3060 C C . ALA B 1 212 ? -9.40755 32.10412 16.39965 1.000 78.90251 212 ALA B C 1
ATOM 3061 O O . ALA B 1 212 ? -10.05423 32.12074 15.35120 1.000 78.32006 212 ALA B O 1
#

Sequence (388 aa):
SRPVFKQVLKVNSLQAQRVMERSFERVSNSLFSIDVILRIIGEQDEIDQVETVILEHISKVSEDLDKATAQLNKLMEDNGIDMMPGYTNPNEYTIEINSPQVAQFAHLIRKLDTLMGIVDTLWLNTVLTSKQRTDATYQWQQRLIKLAGRIIGIEKRARISAHSKGKEGEVAEAAPESATGDKEIADEAEKTKASRPVFKQVLKVNSLQAQRVMERSFERVSNSLFSIDVILRIIGEQDEIDQVETVILEHISKVSEDLDKATAQLNKLMEDNGIDMMPGYTNPNEYTIEINSPQVAQFAHLIRKLDTLMGIVDTLWLNTVLTSKQRTDATYQWQQRLIKLAGRIIGIEKRARISAHSKGKEGEVAEAAPESATGDKEIADEAEKTKA

Secondary structure (DSSP, 8-state):
----EEEEEEE-SHHHHHHHHHHHHHHHHHHHHHHHHHHHH--HHHHHHHHHHHHHHHHHHHHHHHHHHHHHHHHHHHTT-------SS-EEEEEEESSHHHHHHHHHHHHHHHHHHHHHHHHHTTSS-HHHHHHHHHHHHHHHHHHHHHHHHHHHHHHHHHHHTT-HHHHHHH-PPPP---HHHHHHHHHHH-/----EEEEEEE-SHHHHHHIIIIIHHHHHHHHHHHHHHHHH--HHHHHHHHHHHHHHHHHHHHHHHHHHHHHHHHHHHTT--PPPP-SS-EEEEEEE-SHHHHHHHHHHHHHHHHHHHHHHHHHTTSS-HHHHHHHHHHHHHHHHHHHHHHHHHHHHHHHHHHHTTTHHHHHHHSPPPP---HHHHHHHHHS--

Solvent-accessible surface area: 20880 Å² total; per-residue (Å²): 174,143,114,58,135,137,76,88,10,102,0,56,0,120,19,0,11,116,0,8,93,52,0,8,145,23,1,20,49,0,4,72,2,7,37,36,0,2,146,27,17,42,87,114,102,35,8,64,112,20,52,74,55,5,58,88,31,6,43,60,6,26,76,34,0,74,137,14,31,62,109,32,66,117,64,8,124,88,76,66,26,132,131,65,37,72,56,154,97,52,46,116,38,106,8,82,19,46,17,92,28,2,38,68,0,6,103,3,0,96,38,0,10,56,0,0,5,1,1,9,4,0,91,109,70,125,45,23,85,70,145,90,53,56,56,21,13,131,106,42,37,55,56,0,3,69,7,0,0,46,1,0,0,16,0,35,129,10,25,89,26,0,107,89,93,67,73,86,48,93,7,64,163,55,6,93,77,39,94,29,86,24,155,83,0,29,52,30,1,84,143,16,77,113,174,130,113,66,151,137,62,84,8,125,2,52,1,98,21,0,8,102,0,8,94,68,0,7,130,19,1,17,76,0,0,62,7,4,43,20,0,6,164,35,34,35,152,110,81,63,36,67,68,22,68,27,54,0,45,87,68,3,45,116,1,24,103,46,0,69,145,15,32,60,119,34,64,130,58,9,133,94,73,70,29,131,154,90,33,74,53,153,103,53,40,118,41,107,8,86,18,23,16,90,5,2,36,85,1,0,90,2,0,97,35,0,15,59,0,0,1,4,1,9,6,0,86,111,68,127,42,25,77,62,137,84,47,71,43,22,15,132,98,38,38,54,62,0,2,65,0,0,0,50,1,1,0,21,0,36,95,8,33,94,31,0,112,93,115,58,88,92,45,81,9,64,156,58,7,93,80,43,92,33,86,24,148,80,0,30,53,28,1,93,132,34,89,114

Foldseek 3Di:
DADKDKDKDKFFDPLLVVLCVQFQVQLQLLVVLLVVLVVLVPDVVVVCVLVVVLVVLLVVLVVVLVVLCVVLVVVCVVVVNDDFDGHPDMDMDIDMHRDVSSVSLSVSSVSLSVSLRSLVVCCVVVVDDPVVSVCSSVVNSLSSLLSSLLSNLSSVLSQVVCVVVVCNVVSCVVRNRDDNPDVSSPVSSVVNVD/DFDKDKDKDKFFDVLLVVCCVQFQVQLVLLVVLVCVLVVVVPDCVVVVVVVVVLVVLLVVLVVVLVVLCVVLVVVCVVVVNDDFDGHPDMDMDTDMDRDVSSVSLSVSSVSLRVSLRSLVSCPVVVVDDPVRNVCSSVVNSLSSLLSSQLSNLVSVVSLVVCVVVPNNVVSCPVRNRDDNPDPSSPVSSVVNVD

Organism: Escherichia coli (NCBI:txid562)

B-factor: mean 56.99, std 18.59, range [23.53, 149.86]

Radius of gyration: 25.55 Å; Cα contacts (8 Å, |Δi|>4): 437; chains: 2; bounding box: 49×70×62 Å

Nearest PDB structures (foldseek):
  6n8a-assembly1_A  TM=9.936E-01  e=8.751E-28  Escherichia coli
  6n8a-assembly1_A  TM=9.989E-01  e=2.082E-29  Escherichia coli
  8tzl-assembly1_E  TM=1.733E-01  e=8.963E-01  Vibrio cholerae
  2v1y-assembly1_B  TM=2.283E-01  e=4.341E+00  Homo sapiens